Protein AF-A0A6A4W0U7-F1 (afdb_monomer)

Sequence (644 aa):
MRVVALVSGGKDSCYNMIQCVREGHTVVALANLHPPQSANDEMDSYMYQTVGHNAIALYAEAMELPLYRASIRGSACASDREYSPTEGDEVEDLHRLLSKIKLLPGGSDPCPRCSRLGLTSLSFLWRRDQSELLAEMVECRVLAVLVKVAALGLLPDRHLGQTLDQIRPHMERMKGKYGLNVCGEGGEYETFTLDCPLFKKRIVVDEQEVVTHSDDAFAPVAYLNFTRTHLEDKQLGDLTQAQRIVGLPATCERPELLDAPPPVDGSTDPPSEDATAVPEPTVAESAGWVWVGPIEGRADGGRSGMEAALDTLTESLSSRGLAVSDLTSVALFVSRMSRYAALNSEYVRRLGGSRPARLCVQAPLPAGSEVRLEVTALRAAAARRRHMHVQSVSHWAPANIGPYSQSVLCGEVLYVAGMIGLDPASMRLVRGGEQQARLALRHVERVIEASSNDADTDTVVQTVCYVTDPSLLTPCSALMTARLASSLQCAVVVPGLPRGAAVEWHVWTHAHNAQFLSECRQSSLELDGVAMEVSLRWSVAHRLSAATVLCSAGGDGRLSAGQLTGCLRSTVGCLRSKAGQAAVCHLRVFHCVEDGAAVAEAALSVRGPLCVVTPVPVTAVGDGVTRRVAVTALAMDAAREKRD

Mean predicted aligned error: 8.67 Å

Structure (mmCIF, N/CA/C/O backbone):
data_AF-A0A6A4W0U7-F1
#
_entry.id   AF-A0A6A4W0U7-F1
#
loop_
_atom_site.group_PDB
_atom_site.id
_atom_site.type_symbol
_atom_site.label_atom_id
_atom_site.label_alt_id
_atom_site.label_comp_id
_atom_site.label_asym_id
_atom_site.label_entity_id
_atom_site.label_seq_id
_atom_site.pdbx_PDB_ins_code
_atom_site.Cartn_x
_atom_site.Cartn_y
_atom_site.Cartn_z
_atom_site.occupancy
_atom_site.B_iso_or_equiv
_atom_site.auth_seq_id
_atom_site.auth_comp_id
_atom_site.auth_asym_id
_atom_site.auth_atom_id
_atom_site.pdbx_PDB_model_num
ATOM 1 N N . MET A 1 1 ? -20.693 -6.181 1.976 1.00 84.19 1 MET A N 1
ATOM 2 C CA . MET A 1 1 ? -20.360 -7.557 2.461 1.00 84.19 1 MET A CA 1
ATOM 3 C C . MET A 1 1 ? -21.017 -7.811 3.816 1.00 84.19 1 MET A C 1
ATOM 5 O O . MET A 1 1 ? -21.342 -6.841 4.486 1.00 84.19 1 MET A O 1
ATOM 9 N N . ARG A 1 2 ? -21.183 -9.072 4.243 1.00 89.81 2 ARG A N 1
ATOM 10 C CA . ARG A 1 2 ? -21.562 -9.411 5.631 1.00 89.81 2 ARG A CA 1
ATOM 11 C C . ARG A 1 2 ? -20.308 -9.386 6.508 1.00 89.81 2 ARG A C 1
ATOM 13 O O . ARG A 1 2 ? -19.302 -9.953 6.095 1.00 89.81 2 ARG A O 1
ATOM 20 N N . VAL A 1 3 ? -20.352 -8.733 7.667 1.00 91.88 3 VAL A N 1
ATOM 21 C CA . VAL A 1 3 ? -19.171 -8.545 8.528 1.00 91.88 3 VAL A CA 1
ATOM 22 C C . VAL A 1 3 ? -19.441 -8.955 9.972 1.00 91.88 3 VAL A C 1
ATOM 24 O O . VAL A 1 3 ? -20.554 -8.803 10.481 1.00 91.88 3 VAL A O 1
ATOM 27 N N . VAL A 1 4 ? -18.401 -9.471 10.623 1.00 93.19 4 VAL A N 1
ATOM 28 C CA . VAL A 1 4 ? -18.366 -9.735 12.064 1.00 93.19 4 VAL A CA 1
ATOM 29 C C . VAL A 1 4 ? -17.613 -8.581 12.713 1.00 93.19 4 VAL A C 1
ATOM 31 O O . VAL A 1 4 ? -16.476 -8.308 12.331 1.00 93.19 4 VAL A O 1
ATOM 34 N N . ALA A 1 5 ? -18.238 -7.896 13.664 1.00 93.94 5 ALA A N 1
ATOM 35 C CA . ALA A 1 5 ? -17.603 -6.796 14.376 1.00 93.94 5 ALA A CA 1
ATOM 36 C C . ALA A 1 5 ? -16.846 -7.317 15.600 1.00 93.94 5 ALA A C 1
ATOM 38 O O . ALA A 1 5 ? -17.439 -7.949 16.474 1.00 93.94 5 ALA A O 1
ATOM 39 N N . LEU A 1 6 ? -15.546 -7.028 15.674 1.00 92.62 6 LEU A N 1
ATOM 40 C CA . LEU A 1 6 ? -14.781 -7.187 16.908 1.00 92.62 6 LEU A CA 1
ATOM 41 C C . LEU A 1 6 ? -15.140 -6.026 17.838 1.00 92.62 6 LEU A C 1
ATOM 43 O O . LEU A 1 6 ? -14.840 -4.874 17.524 1.00 92.62 6 LEU A O 1
ATOM 47 N N . VAL A 1 7 ? -15.821 -6.321 18.943 1.00 92.56 7 VAL A N 1
ATOM 48 C CA . VAL A 1 7 ? -16.300 -5.310 19.892 1.00 92.56 7 VAL A CA 1
ATOM 49 C C . VAL A 1 7 ? -15.519 -5.377 21.196 1.00 92.56 7 VAL A C 1
ATOM 51 O O . VAL A 1 7 ? -15.383 -6.440 21.807 1.00 92.56 7 VAL A O 1
ATOM 54 N N . SER A 1 8 ? -15.014 -4.220 21.617 1.00 88.75 8 SER A N 1
ATOM 55 C CA . SER A 1 8 ? -14.346 -4.026 22.908 1.00 88.75 8 SER A CA 1
ATOM 56 C C . SER A 1 8 ? -15.246 -3.339 23.936 1.00 88.75 8 SER A C 1
ATOM 58 O O . SER A 1 8 ? -14.942 -3.361 25.120 1.00 88.75 8 SER A O 1
ATOM 60 N N . GLY A 1 9 ? -16.346 -2.724 23.483 1.00 86.88 9 GLY A N 1
ATOM 61 C CA . GLY A 1 9 ? -17.160 -1.788 24.268 1.00 86.88 9 GLY A CA 1
ATOM 62 C C . GLY A 1 9 ? -16.764 -0.330 24.039 1.00 86.88 9 GLY A C 1
ATOM 63 O O . GLY A 1 9 ? -17.561 0.579 24.242 1.00 86.88 9 GLY A O 1
ATOM 64 N N . GLY A 1 10 ? -15.556 -0.083 23.539 1.00 91.94 10 GLY A N 1
ATOM 65 C CA . GLY A 1 10 ? -15.051 1.261 23.296 1.00 91.94 10 GLY A CA 1
ATOM 66 C C . GLY A 1 10 ? -15.653 1.963 22.081 1.00 91.94 10 GLY A C 1
ATOM 67 O O . GLY A 1 10 ? -16.183 1.334 21.154 1.00 91.94 10 GLY A O 1
ATOM 68 N N . LYS A 1 11 ? -15.484 3.289 22.075 1.00 94.31 11 LYS A N 1
ATOM 69 C CA . LYS A 1 11 ? -15.873 4.214 21.000 1.00 94.31 11 LYS A CA 1
ATOM 70 C C . LYS A 1 11 ? -15.398 3.764 19.615 1.00 94.31 11 LYS A C 1
ATOM 72 O O . LYS A 1 11 ? -16.154 3.857 18.651 1.00 94.31 11 LYS A O 1
ATOM 77 N N . ASP A 1 12 ? -14.181 3.225 19.518 1.00 94.00 12 ASP A N 1
ATOM 78 C CA . ASP A 1 12 ? -13.537 2.908 18.238 1.00 94.00 12 ASP A CA 1
ATOM 79 C C . ASP A 1 12 ? -14.213 1.719 17.564 1.00 94.00 12 ASP A C 1
ATOM 81 O O . ASP A 1 12 ? -14.499 1.754 16.366 1.00 94.00 12 ASP A O 1
ATOM 85 N N . SER A 1 13 ? -14.551 0.689 18.347 1.00 93.31 13 SER A N 1
ATOM 86 C CA . SER A 1 13 ? -15.261 -0.484 17.838 1.00 93.31 13 SER A CA 1
ATOM 87 C C . SER A 1 13 ? -16.649 -0.110 17.300 1.00 93.31 13 SER A C 1
ATOM 89 O O . SER A 1 13 ? -17.010 -0.508 16.190 1.00 93.31 13 SER A O 1
ATOM 91 N N . CYS A 1 14 ? -17.386 0.743 18.019 1.00 95.06 14 CYS A N 1
ATOM 92 C CA . CYS A 1 14 ? -18.695 1.247 17.601 1.00 95.06 14 CYS A CA 1
ATOM 93 C C . CYS A 1 14 ? -18.615 2.153 16.371 1.00 95.06 14 CYS A C 1
ATOM 95 O O . CYS A 1 14 ? -19.395 1.993 15.429 1.00 95.06 14 CYS A O 1
ATOM 97 N N . TYR A 1 15 ? -17.654 3.074 16.335 1.00 95.44 15 TYR A N 1
ATOM 98 C CA . TYR A 1 15 ? -17.502 3.977 15.202 1.00 95.44 15 TYR A CA 1
ATOM 99 C C . TYR A 1 15 ? -17.035 3.247 13.937 1.00 95.44 15 TYR A C 1
ATOM 101 O O . TYR A 1 15 ? -17.557 3.504 12.852 1.00 95.44 15 TYR A O 1
ATOM 109 N N . ASN A 1 16 ? -16.137 2.263 14.053 1.00 94.62 16 ASN A N 1
ATOM 110 C CA . ASN A 1 16 ? -15.735 1.441 12.911 1.00 94.62 16 ASN A CA 1
ATOM 111 C C . ASN A 1 16 ? -16.910 0.615 12.356 1.00 94.62 16 ASN A C 1
ATOM 113 O O . ASN A 1 16 ? -17.010 0.451 11.141 1.00 94.62 16 ASN A O 1
ATOM 117 N N . MET A 1 17 ? -17.843 0.148 13.202 1.00 95.06 17 MET A N 1
ATOM 118 C CA . MET A 1 17 ? -19.091 -0.468 12.725 1.00 95.06 17 MET A CA 1
ATOM 119 C C . MET A 1 17 ? -19.941 0.516 11.913 1.00 95.06 17 MET A C 1
ATOM 121 O O . MET A 1 17 ? -20.457 0.139 10.862 1.00 95.06 17 MET A O 1
ATOM 125 N N . ILE A 1 18 ? -20.059 1.775 12.353 1.00 94.88 18 ILE A N 1
ATOM 126 C CA . ILE A 1 18 ? -20.767 2.824 11.597 1.00 94.88 18 ILE A CA 1
ATOM 127 C C . ILE A 1 18 ? -20.108 3.031 10.229 1.00 94.88 18 ILE A C 1
ATOM 129 O O . ILE A 1 18 ? -20.822 3.072 9.227 1.00 94.88 18 ILE A O 1
ATOM 133 N N . GLN A 1 19 ? -18.772 3.076 10.158 1.00 93.06 19 GLN A N 1
ATOM 134 C CA . GLN A 1 19 ? -18.058 3.166 8.876 1.00 93.06 19 GLN A CA 1
ATOM 135 C C . GLN A 1 19 ? -18.293 1.938 7.994 1.00 93.06 19 GLN A C 1
ATOM 137 O O . GLN A 1 19 ? -18.570 2.082 6.808 1.00 93.06 19 GLN A O 1
ATOM 142 N N . CYS A 1 20 ? -18.285 0.729 8.563 1.00 93.12 20 CYS A N 1
ATOM 143 C CA . CYS A 1 20 ? -18.618 -0.482 7.812 1.00 93.12 20 CYS A CA 1
ATOM 144 C C . CYS A 1 20 ? -20.020 -0.381 7.190 1.00 93.12 20 CYS A C 1
ATOM 146 O O . CYS A 1 20 ? -20.198 -0.664 6.008 1.00 93.12 20 CYS A O 1
ATOM 148 N N . VAL A 1 21 ? -21.022 0.048 7.959 1.00 94.06 21 VAL A N 1
ATOM 149 C CA . VAL A 1 21 ? -22.388 0.218 7.440 1.00 94.06 21 VAL A CA 1
ATOM 150 C C . VAL A 1 21 ? -22.444 1.312 6.375 1.00 94.06 21 VAL A C 1
ATOM 152 O O . VAL A 1 21 ? -23.097 1.134 5.346 1.00 94.06 21 VAL A O 1
ATOM 155 N N . ARG A 1 22 ? -21.718 2.415 6.581 1.00 90.94 22 ARG A N 1
ATOM 156 C CA . ARG A 1 22 ? -21.609 3.519 5.622 1.00 90.94 22 ARG A CA 1
ATOM 157 C C . ARG A 1 22 ? -21.060 3.032 4.287 1.00 90.94 22 ARG A C 1
ATOM 159 O O . ARG A 1 22 ? -21.667 3.314 3.257 1.00 90.94 22 ARG A O 1
ATOM 166 N N . GLU A 1 23 ? -19.999 2.233 4.294 1.00 90.00 23 GLU A N 1
ATOM 167 C CA . GLU A 1 23 ? -19.381 1.628 3.103 1.00 90.00 23 GLU A CA 1
ATOM 168 C C . GLU A 1 23 ? -20.180 0.446 2.506 1.00 90.00 23 GLU A C 1
ATOM 170 O O . GLU A 1 23 ? -19.699 -0.290 1.647 1.00 90.00 23 GLU A O 1
ATOM 175 N N . GLY A 1 24 ? -21.443 0.265 2.912 1.00 90.56 24 GLY A N 1
ATOM 176 C CA . GLY A 1 24 ? -22.347 -0.730 2.326 1.00 90.56 24 GLY A CA 1
ATOM 177 C C . GLY A 1 24 ? -22.126 -2.152 2.846 1.00 90.56 24 GLY A C 1
ATOM 178 O O . GLY A 1 24 ? -22.549 -3.133 2.222 1.00 90.56 24 GLY A O 1
ATOM 179 N N . HIS A 1 25 ? -21.457 -2.305 3.988 1.00 91.94 25 HIS A N 1
ATOM 180 C CA . HIS A 1 25 ? -21.383 -3.575 4.699 1.00 91.94 25 HIS A CA 1
ATOM 181 C C . HIS A 1 25 ? -22.566 -3.740 5.660 1.00 91.94 25 HIS A C 1
ATOM 183 O O . HIS A 1 25 ? -23.222 -2.788 6.067 1.00 91.94 25 HIS A O 1
ATOM 189 N N . THR A 1 26 ? -22.860 -4.981 6.027 1.00 93.88 26 THR A N 1
ATOM 190 C CA . THR A 1 26 ? -23.914 -5.310 6.989 1.00 93.88 26 THR A CA 1
ATOM 191 C C . THR A 1 26 ? -23.281 -6.038 8.155 1.00 93.88 26 THR A C 1
ATOM 193 O O . THR A 1 26 ? -22.696 -7.107 7.957 1.00 93.88 26 THR A O 1
ATOM 196 N N . VAL A 1 27 ? -23.394 -5.481 9.361 1.00 94.88 27 VAL A N 1
ATOM 197 C CA . VAL A 1 27 ? -22.921 -6.154 10.574 1.00 94.88 27 VAL A CA 1
ATOM 198 C C . VAL A 1 27 ? -23.909 -7.261 10.914 1.00 94.88 27 VAL A C 1
ATOM 200 O O . VAL A 1 27 ? -25.100 -6.998 11.070 1.00 94.88 27 VAL A O 1
ATOM 203 N N . VAL A 1 28 ? -23.433 -8.505 10.975 1.00 94.62 28 VAL A N 1
ATOM 204 C CA . VAL A 1 28 ? -24.293 -9.687 11.180 1.00 94.62 28 VAL A CA 1
ATOM 205 C C . VAL A 1 28 ? -24.016 -10.434 12.477 1.00 94.62 28 VAL A C 1
ATOM 207 O O . VAL A 1 28 ? -24.815 -11.279 12.865 1.00 94.62 28 VAL A O 1
ATOM 210 N N . ALA A 1 29 ? -22.888 -10.155 13.125 1.00 94.38 29 ALA A N 1
ATOM 211 C CA . ALA A 1 29 ? -22.509 -10.750 14.395 1.00 94.38 29 ALA A CA 1
ATOM 212 C C . ALA A 1 29 ? -21.493 -9.864 15.114 1.00 94.38 29 ALA A C 1
ATOM 214 O O . ALA A 1 29 ? -20.735 -9.128 14.475 1.00 94.38 29 ALA A O 1
ATOM 215 N N . LEU A 1 30 ? -21.458 -9.993 16.434 1.00 94.75 30 LEU A N 1
ATOM 216 C CA . LEU A 1 30 ? -20.469 -9.386 17.310 1.00 94.75 30 LEU A CA 1
ATOM 217 C C . LEU A 1 30 ? -19.534 -10.477 17.837 1.00 94.75 30 LEU A C 1
ATOM 219 O O . LEU A 1 30 ? -19.960 -11.603 18.101 1.00 94.75 30 LEU A O 1
ATOM 223 N N . ALA A 1 31 ? -18.262 -10.149 18.008 1.00 93.25 31 ALA A N 1
ATOM 224 C CA . ALA A 1 31 ? -17.269 -11.038 18.585 1.00 93.25 31 ALA A CA 1
ATOM 225 C C . ALA A 1 31 ? -16.430 -10.286 19.617 1.00 93.25 31 ALA A C 1
ATOM 227 O O . ALA A 1 31 ? -16.004 -9.159 19.375 1.00 93.25 31 ALA A O 1
ATOM 228 N N . ASN A 1 32 ? -16.197 -10.909 20.768 1.00 92.75 32 ASN A N 1
ATOM 229 C CA . ASN A 1 32 ? -15.454 -10.308 21.869 1.00 92.75 32 ASN A CA 1
ATOM 230 C C . ASN A 1 32 ? -14.544 -11.346 22.535 1.00 92.75 32 ASN A C 1
ATOM 232 O O . ASN A 1 32 ? -14.975 -12.460 22.845 1.00 92.75 32 ASN A O 1
ATOM 236 N N . LEU A 1 33 ? -13.294 -10.960 22.771 1.00 88.38 33 LEU A N 1
ATOM 237 C CA . LEU A 1 33 ? -12.412 -11.661 23.694 1.00 88.38 33 LEU A CA 1
ATOM 238 C C . LEU A 1 33 ? -12.498 -10.990 25.064 1.00 88.38 33 LEU A C 1
ATOM 240 O O . LEU A 1 33 ? -12.570 -9.766 25.141 1.00 88.38 33 LEU A O 1
ATOM 244 N N . HIS A 1 34 ? -12.539 -11.790 26.127 1.00 86.31 34 HIS A N 1
ATOM 245 C CA . HIS A 1 34 ? -12.694 -11.290 27.494 1.00 86.31 34 HIS A CA 1
ATOM 246 C C . HIS A 1 34 ? -11.699 -11.945 28.461 1.00 86.31 34 HIS A C 1
ATOM 248 O O . HIS A 1 34 ? -11.235 -13.058 28.186 1.00 86.31 34 HIS A O 1
ATOM 254 N N . PRO A 1 35 ? -11.387 -11.304 29.601 1.00 82.69 35 PRO A N 1
ATOM 255 C CA . PRO A 1 35 ? -10.573 -11.916 30.648 1.00 82.69 35 PRO A CA 1
ATOM 256 C C . PRO A 1 35 ? -11.162 -13.251 31.146 1.00 82.69 35 PRO A C 1
ATOM 258 O O . PRO A 1 35 ? -12.387 -13.434 31.126 1.00 82.69 35 PRO A O 1
ATOM 261 N N . PRO A 1 36 ? -10.333 -14.210 31.595 1.00 79.75 36 PRO A N 1
ATOM 262 C CA . PRO A 1 36 ? -10.813 -15.396 32.302 1.00 79.75 36 PRO A CA 1
ATOM 263 C C . PRO A 1 36 ? -11.617 -15.014 33.551 1.00 79.75 36 PRO A C 1
ATOM 265 O O . PRO A 1 36 ? -11.259 -14.071 34.240 1.00 79.75 36 PRO A O 1
ATOM 268 N N . GLN A 1 37 ? -12.625 -15.812 33.918 1.00 63.97 37 GLN A N 1
ATOM 269 C CA . GLN A 1 37 ? -13.430 -15.593 35.138 1.00 63.97 37 GLN A CA 1
ATOM 270 C C . GLN A 1 37 ? -12.617 -15.603 36.448 1.00 63.97 37 GLN A C 1
ATOM 272 O O . GLN A 1 37 ? -13.121 -15.189 37.484 1.00 63.97 37 GLN A O 1
ATOM 277 N N . SER A 1 38 ? -11.388 -16.123 36.421 1.00 57.19 38 SER A N 1
ATOM 278 C CA . SER A 1 38 ? -10.470 -16.160 37.563 1.00 57.19 38 SER A CA 1
ATOM 279 C C . SER A 1 38 ? -9.557 -14.933 37.672 1.00 57.19 38 SER A C 1
ATOM 281 O O . SER A 1 38 ? -8.780 -14.860 38.619 1.00 57.19 38 SER A O 1
ATOM 283 N N . ALA A 1 39 ? -9.574 -14.028 36.690 1.00 59.03 39 ALA A N 1
ATOM 284 C CA . ALA A 1 39 ? -8.796 -12.793 36.696 1.00 59.03 39 ALA A CA 1
ATOM 285 C C . ALA A 1 39 ? -9.666 -11.627 37.196 1.00 59.03 39 ALA A C 1
ATOM 287 O O . ALA A 1 39 ? -10.881 -11.649 37.011 1.00 59.03 39 ALA A O 1
ATOM 288 N N . ASN A 1 40 ? -9.048 -10.614 37.815 1.00 61.12 40 ASN A N 1
ATOM 289 C CA . ASN A 1 40 ? -9.728 -9.344 38.085 1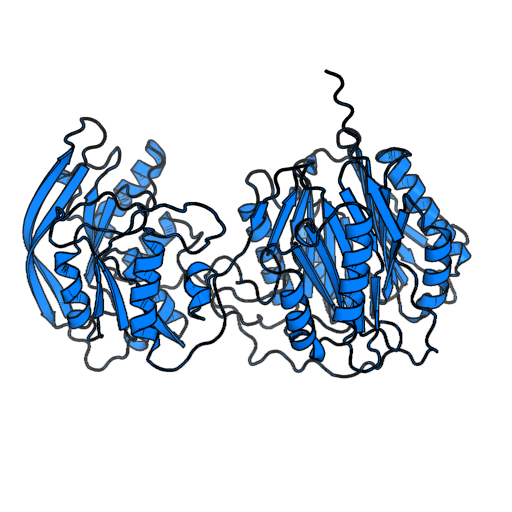.00 61.12 40 ASN A CA 1
ATOM 290 C C . ASN A 1 40 ? -10.223 -8.722 36.763 1.00 61.12 40 ASN A C 1
ATOM 292 O O . ASN A 1 40 ? -9.670 -9.006 35.698 1.00 61.12 40 ASN A O 1
ATOM 296 N N . ASP A 1 41 ? -11.240 -7.855 36.837 1.00 59.41 41 ASP A N 1
ATOM 297 C CA . ASP A 1 41 ? -11.849 -7.211 35.659 1.00 59.41 41 ASP A CA 1
ATOM 298 C C . ASP A 1 41 ? -10.842 -6.421 34.801 1.00 59.41 41 ASP A C 1
ATOM 300 O O . ASP A 1 41 ? -11.060 -6.230 33.603 1.00 59.41 41 ASP A O 1
ATOM 304 N N . GLU A 1 42 ? -9.723 -6.010 35.400 1.00 61.50 42 GLU A N 1
ATOM 305 C CA . GLU A 1 42 ? -8.575 -5.417 34.730 1.00 61.50 42 GLU A CA 1
ATOM 306 C C . GLU A 1 42 ? -7.412 -6.417 34.659 1.00 61.50 42 GLU A C 1
ATOM 308 O O . GLU A 1 42 ? -6.883 -6.879 35.674 1.00 61.50 42 GLU A O 1
ATOM 313 N N . MET A 1 43 ? -7.001 -6.724 33.431 1.00 63.59 43 MET A N 1
ATOM 314 C CA . MET A 1 43 ? -5.802 -7.493 33.112 1.00 63.59 43 MET A CA 1
ATOM 315 C C . MET A 1 43 ? -4.972 -6.686 32.111 1.00 63.59 43 MET A C 1
ATOM 317 O O . MET A 1 43 ? -5.544 -6.115 31.177 1.00 63.59 43 MET A O 1
ATOM 321 N N . ASP A 1 44 ? -3.647 -6.681 32.282 1.00 58.69 44 ASP A N 1
ATOM 322 C CA . ASP A 1 44 ? -2.684 -6.050 31.369 1.00 58.69 44 ASP A CA 1
ATOM 323 C C . ASP A 1 44 ? -2.607 -6.822 30.037 1.00 58.69 44 ASP A C 1
ATOM 325 O O . ASP A 1 44 ? -1.644 -7.535 29.748 1.00 58.69 44 ASP A O 1
ATOM 329 N N . SER A 1 45 ? -3.657 -6.726 29.217 1.00 57.69 45 SER A N 1
ATOM 330 C CA . SER A 1 45 ? -3.611 -7.137 27.813 1.00 57.69 45 SER A CA 1
ATOM 331 C C . SER A 1 45 ? -3.158 -5.956 26.969 1.00 57.69 45 SER A C 1
ATOM 333 O O . SER A 1 45 ? -3.716 -4.864 27.040 1.00 57.69 45 SER A O 1
ATOM 335 N N . TYR A 1 46 ? -2.147 -6.191 26.137 1.00 58.81 46 TYR A N 1
ATOM 336 C CA . TYR A 1 46 ? -1.632 -5.181 25.218 1.00 58.81 46 TYR A CA 1
ATOM 337 C C . TYR A 1 46 ? -2.561 -4.964 24.010 1.00 58.81 46 TYR A C 1
ATOM 339 O O . TYR A 1 46 ? -2.517 -3.907 23.387 1.00 58.81 46 TYR A O 1
ATOM 347 N N . MET A 1 47 ? -3.396 -5.954 23.656 1.00 62.16 47 MET A N 1
ATOM 348 C CA . MET A 1 47 ? -4.252 -5.895 22.462 1.00 62.16 47 MET A CA 1
ATOM 349 C C . MET A 1 47 ? -5.750 -5.745 22.730 1.00 62.16 47 MET A C 1
ATOM 351 O O . MET A 1 47 ? -6.463 -5.297 21.829 1.00 62.16 47 MET A O 1
ATOM 355 N N . TYR A 1 48 ? -6.256 -6.128 23.905 1.00 74.88 48 TYR A N 1
ATOM 356 C CA . TYR A 1 48 ? -7.698 -6.157 24.159 1.00 74.88 48 TYR A CA 1
ATOM 357 C C . TYR A 1 48 ? -8.090 -5.347 25.388 1.00 74.88 48 TYR A C 1
ATOM 359 O O . TYR A 1 48 ? -7.524 -5.502 26.464 1.00 74.88 48 TYR A O 1
ATOM 367 N N . GLN A 1 49 ? -9.142 -4.544 25.228 1.00 80.06 49 GLN A N 1
ATOM 368 C CA . GLN A 1 49 ? -9.808 -3.869 26.335 1.00 80.06 49 GLN A CA 1
ATOM 369 C C . GLN A 1 49 ? -10.402 -4.903 27.300 1.00 80.06 49 GLN A C 1
ATOM 371 O O . GLN A 1 49 ? -11.157 -5.786 26.879 1.00 80.06 49 GLN A O 1
ATOM 376 N N . THR A 1 50 ? -10.088 -4.778 28.586 1.00 76.00 50 THR A N 1
ATOM 377 C CA . THR A 1 50 ? -10.573 -5.689 29.636 1.00 76.00 50 THR A CA 1
ATOM 378 C C . THR A 1 50 ? -11.621 -5.024 30.530 1.00 76.00 50 THR A C 1
ATOM 380 O O . THR A 1 50 ? -12.596 -5.669 30.927 1.00 76.00 50 THR A O 1
ATOM 383 N N . VAL A 1 51 ? -11.522 -3.706 30.725 1.00 79.44 51 VAL A N 1
ATOM 384 C CA . VAL A 1 51 ? -12.490 -2.919 31.496 1.00 79.44 51 VAL A CA 1
ATOM 385 C C . VAL A 1 51 ? -13.819 -2.791 30.751 1.00 79.44 51 VAL A C 1
ATOM 387 O O . VAL A 1 51 ? -13.876 -2.518 29.550 1.00 79.44 51 VAL A O 1
ATOM 390 N N . GLY A 1 52 ? -14.920 -2.972 31.486 1.00 76.12 52 GLY A N 1
ATOM 391 C CA . GLY A 1 52 ? -16.281 -2.888 30.949 1.00 76.12 52 GLY A CA 1
ATOM 392 C C . GLY A 1 52 ? -16.751 -4.156 30.227 1.00 76.12 52 GLY A C 1
ATOM 393 O O . GLY A 1 52 ? -17.869 -4.186 29.707 1.00 76.12 52 GLY A O 1
ATOM 394 N N . HIS A 1 53 ? -15.955 -5.236 30.229 1.00 78.75 53 HIS A N 1
ATOM 395 C CA . HIS A 1 53 ? -16.309 -6.489 29.553 1.00 78.75 53 HIS A CA 1
ATOM 396 C C . HIS A 1 53 ? -17.593 -7.146 30.103 1.00 78.75 53 HIS A C 1
ATOM 398 O O . HIS A 1 53 ? -18.245 -7.917 29.388 1.00 78.75 53 HIS A O 1
ATOM 404 N N . ASN A 1 54 ? -17.971 -6.829 31.345 1.00 79.12 54 ASN A N 1
ATOM 405 C CA . ASN A 1 54 ? -19.184 -7.308 32.011 1.00 79.12 54 ASN A CA 1
ATOM 406 C C . ASN A 1 54 ? -20.465 -6.807 31.322 1.00 79.12 54 ASN A C 1
ATOM 408 O O . ASN A 1 54 ? -21.441 -7.548 31.217 1.00 79.12 54 ASN A O 1
ATOM 412 N N . ALA A 1 55 ? -20.435 -5.604 30.741 1.00 86.12 55 ALA A N 1
ATOM 413 C CA . ALA A 1 55 ? -21.587 -4.998 30.074 1.00 86.12 55 ALA A CA 1
ATOM 414 C C . ALA A 1 55 ? -21.658 -5.291 28.559 1.00 86.12 55 ALA A C 1
ATOM 416 O O . ALA A 1 55 ? -22.633 -4.933 27.903 1.00 86.12 55 ALA A O 1
ATOM 417 N N . ILE A 1 56 ? -20.672 -5.990 27.977 1.00 90.00 56 ILE A N 1
ATOM 418 C CA . ILE A 1 56 ? -20.635 -6.293 26.529 1.00 90.00 56 ILE A CA 1
ATOM 419 C C . ILE A 1 56 ? -21.802 -7.171 26.074 1.00 90.00 56 ILE A C 1
ATOM 421 O O . ILE A 1 56 ? -22.240 -7.059 24.929 1.00 90.00 56 ILE A O 1
ATOM 425 N N . ALA A 1 57 ? -22.339 -8.022 26.952 1.00 90.25 57 ALA A N 1
ATOM 426 C CA . ALA A 1 57 ? -23.518 -8.828 26.633 1.00 90.25 57 ALA A CA 1
ATOM 427 C C . ALA A 1 57 ? -24.708 -7.954 26.191 1.00 90.25 57 ALA A C 1
ATOM 429 O O . ALA A 1 57 ? -25.426 -8.324 25.262 1.00 90.25 57 ALA A O 1
ATOM 430 N N . LEU A 1 58 ? -24.830 -6.747 26.755 1.00 94.00 58 LEU A N 1
ATOM 431 C CA . LEU A 1 58 ? -25.882 -5.796 26.411 1.00 94.00 58 LEU A CA 1
ATOM 432 C C . LEU A 1 58 ? -25.784 -5.291 24.971 1.00 94.00 58 LEU A C 1
ATOM 434 O O . LEU A 1 58 ? -26.798 -4.886 24.418 1.00 94.00 58 LEU A O 1
ATOM 438 N N . TYR A 1 59 ? -24.614 -5.340 24.322 1.00 94.94 59 TYR A N 1
ATOM 439 C CA . TYR A 1 59 ? -24.487 -4.933 22.915 1.00 94.94 59 TYR A CA 1
ATOM 440 C C . TYR A 1 59 ? -25.248 -5.890 21.998 1.00 94.94 59 TYR A C 1
ATOM 442 O O . TYR A 1 59 ? -25.835 -5.458 21.007 1.00 94.94 59 TYR A O 1
ATOM 450 N N . ALA A 1 60 ? -25.262 -7.183 22.339 1.00 94.25 60 ALA A N 1
ATOM 451 C CA . ALA A 1 60 ? -25.993 -8.202 21.594 1.00 94.25 60 ALA A CA 1
ATOM 452 C C . ALA A 1 60 ? -27.495 -7.897 21.586 1.00 94.25 60 ALA A C 1
ATOM 454 O O . ALA A 1 60 ? -28.130 -7.892 20.534 1.00 94.25 60 ALA A O 1
ATOM 455 N N . GLU A 1 61 ? -28.038 -7.578 22.760 1.00 94.25 61 GLU A N 1
ATOM 456 C CA . GLU A 1 61 ? -29.445 -7.227 22.950 1.00 94.25 61 GLU A CA 1
ATOM 457 C C . GLU A 1 61 ? -29.775 -5.843 22.376 1.00 94.25 61 GLU A C 1
ATOM 459 O O . GLU A 1 61 ? -30.775 -5.683 21.680 1.00 94.25 61 GLU A O 1
ATOM 464 N N . ALA A 1 62 ? -28.907 -4.852 22.593 1.00 95.38 62 ALA A N 1
ATOM 465 C CA . ALA A 1 62 ? -29.074 -3.495 22.086 1.00 95.38 62 ALA A CA 1
ATOM 466 C C . ALA A 1 62 ? -29.055 -3.433 20.558 1.00 95.38 62 ALA A C 1
ATOM 468 O O . ALA A 1 62 ? -29.769 -2.621 19.977 1.00 95.38 62 ALA A O 1
ATOM 469 N N . MET A 1 63 ? -28.253 -4.262 19.888 1.00 94.38 63 MET A N 1
ATOM 470 C CA . MET A 1 63 ? -28.188 -4.317 18.423 1.00 94.38 63 MET A CA 1
ATOM 471 C C . MET A 1 63 ? -29.098 -5.386 17.810 1.00 94.38 63 MET A C 1
ATOM 473 O O . MET A 1 63 ? -29.307 -5.359 16.597 1.00 94.38 63 MET A O 1
ATOM 477 N N . GLU A 1 64 ? -29.630 -6.300 18.626 1.00 93.94 64 GLU A N 1
ATOM 478 C CA . GLU A 1 64 ? -30.298 -7.538 18.203 1.00 93.94 64 GLU A CA 1
ATOM 479 C C . GLU A 1 64 ? -29.432 -8.375 17.246 1.00 93.94 64 GLU A C 1
ATOM 481 O O . GLU A 1 64 ? -29.854 -8.786 16.164 1.00 93.94 64 GLU A O 1
ATOM 486 N N . LEU A 1 65 ? -28.180 -8.608 17.644 1.00 94.81 65 LEU A N 1
ATOM 487 C CA . LEU A 1 65 ? -27.203 -9.388 16.886 1.00 94.81 65 LEU A CA 1
ATOM 488 C C . LEU A 1 65 ? -26.618 -10.517 17.743 1.00 94.81 65 LEU A C 1
ATOM 490 O O . LEU A 1 65 ? -26.426 -10.341 18.946 1.00 94.81 65 LEU A O 1
ATOM 494 N N . PRO A 1 66 ? -26.267 -11.668 17.142 1.00 95.25 66 PRO A N 1
ATOM 495 C CA . PRO A 1 66 ? -25.594 -12.734 17.868 1.00 95.25 66 PRO A CA 1
ATOM 496 C C . PRO A 1 66 ? -24.209 -12.272 18.334 1.00 95.25 66 PRO A C 1
ATOM 498 O O . PRO A 1 66 ? -23.436 -11.713 17.552 1.00 95.25 66 PRO A O 1
ATOM 501 N N . LEU A 1 67 ? -23.887 -12.553 19.597 1.00 94.19 67 LEU A N 1
ATOM 502 C CA . LEU A 1 67 ? -22.589 -12.275 20.205 1.00 94.19 67 LEU A CA 1
ATOM 503 C C . LEU A 1 67 ? -21.843 -13.578 20.488 1.00 94.19 67 LEU A C 1
ATOM 505 O O . LEU A 1 67 ? -22.333 -14.457 21.194 1.00 94.19 67 LEU A O 1
ATOM 509 N N . TYR A 1 68 ? -20.622 -13.669 19.973 1.00 93.50 68 TYR A N 1
ATOM 510 C CA . TYR A 1 68 ? -19.710 -14.779 20.208 1.00 93.50 68 TYR A CA 1
ATOM 511 C C . TYR A 1 68 ? -18.589 -14.325 21.137 1.00 93.50 68 TYR A C 1
ATOM 513 O O . TYR A 1 68 ? -17.864 -13.378 20.830 1.00 93.50 68 TYR A O 1
ATOM 521 N N . ARG A 1 69 ? -18.423 -15.013 22.268 1.00 91.31 69 ARG A N 1
ATOM 522 C CA . ARG A 1 69 ? -17.376 -14.699 23.246 1.00 91.31 69 ARG A CA 1
ATOM 523 C C . ARG A 1 69 ? -16.408 -15.859 23.424 1.00 91.31 69 ARG A C 1
ATOM 525 O O . ARG A 1 69 ? -16.798 -17.025 23.343 1.00 91.31 69 ARG A O 1
ATOM 532 N N . ALA A 1 70 ? -15.148 -15.534 23.680 1.00 89.62 70 ALA A N 1
ATOM 533 C CA . ALA A 1 70 ? -14.157 -16.490 24.154 1.00 89.62 70 ALA A CA 1
ATOM 534 C C . ALA A 1 70 ? -13.219 -15.824 25.165 1.00 89.62 70 ALA A C 1
ATOM 536 O O . ALA A 1 70 ? -12.930 -14.634 25.061 1.00 89.62 70 ALA A O 1
ATOM 537 N N . SER A 1 71 ? -12.749 -16.596 26.140 1.00 88.38 71 SER A N 1
ATOM 538 C CA . SER A 1 71 ? -11.782 -16.102 27.118 1.00 88.38 71 SER A CA 1
ATOM 539 C C . SER A 1 71 ? -10.385 -16.036 26.509 1.00 88.38 71 SER A C 1
ATOM 541 O O . SER A 1 71 ? -9.995 -16.955 25.783 1.00 88.38 71 SER A O 1
ATOM 543 N N . ILE A 1 72 ? -9.640 -14.985 26.842 1.00 85.12 72 ILE A N 1
ATOM 544 C CA . ILE A 1 72 ? -8.216 -14.845 26.532 1.00 85.12 72 ILE A CA 1
ATOM 545 C C . ILE A 1 72 ? -7.458 -15.857 27.393 1.00 85.12 72 ILE A C 1
ATOM 547 O O . ILE A 1 72 ? -7.623 -15.881 28.610 1.00 85.12 72 ILE A O 1
ATOM 551 N N . ARG A 1 73 ? -6.686 -16.742 26.764 1.00 85.12 73 ARG A N 1
ATOM 552 C CA . ARG A 1 73 ? -5.856 -17.750 27.444 1.00 85.12 73 ARG A CA 1
ATOM 553 C C . ARG A 1 73 ? -4.373 -17.489 27.236 1.00 85.12 73 ARG A C 1
ATOM 555 O O . ARG A 1 73 ? -3.580 -17.870 28.090 1.00 85.12 73 ARG A O 1
ATOM 562 N N . GLY A 1 74 ? -4.021 -16.921 26.087 1.00 79.06 74 GLY A N 1
ATOM 563 C CA . GLY A 1 74 ? -2.660 -16.549 25.751 1.00 79.06 74 GLY A CA 1
ATOM 564 C C . GLY A 1 74 ? -2.261 -15.170 26.267 1.00 79.06 74 GLY A C 1
ATOM 565 O O . GLY A 1 74 ? -3.070 -14.439 26.834 1.00 79.06 74 GLY A O 1
ATOM 566 N N . SER A 1 75 ? -1.004 -14.819 26.031 1.00 76.44 75 SER A N 1
ATOM 567 C CA . SER A 1 75 ? -0.443 -13.484 26.256 1.00 76.44 75 SER A CA 1
ATOM 568 C C . SER A 1 75 ? 0.133 -12.924 24.952 1.00 76.44 75 SER A C 1
ATOM 570 O O . SER A 1 75 ? 0.266 -13.649 23.964 1.00 76.44 75 SER A O 1
ATOM 572 N N . ALA A 1 76 ? 0.455 -11.629 24.917 1.00 77.25 76 ALA A N 1
ATOM 573 C CA . ALA A 1 76 ? 1.103 -11.002 23.765 1.00 77.25 76 ALA A CA 1
ATOM 574 C C . ALA A 1 76 ? 2.552 -11.514 23.628 1.00 77.25 76 ALA A C 1
ATOM 576 O O . ALA A 1 76 ? 3.478 -10.941 24.204 1.00 77.25 76 ALA A O 1
ATOM 577 N N . CYS A 1 77 ? 2.745 -12.618 22.901 1.00 76.44 77 CYS A N 1
ATOM 578 C CA . CYS A 1 77 ? 4.041 -13.282 22.754 1.00 76.44 77 CYS A CA 1
ATOM 579 C C . CYS A 1 77 ? 4.778 -12.798 21.498 1.00 76.44 77 CYS A C 1
ATOM 581 O O . CYS A 1 77 ? 5.971 -12.502 21.554 1.00 76.44 77 CYS A O 1
ATOM 583 N N . ALA A 1 78 ? 4.076 -12.695 20.367 1.00 71.94 78 ALA A N 1
ATOM 584 C CA . ALA A 1 78 ? 4.628 -12.257 19.091 1.00 71.94 78 ALA A CA 1
ATOM 585 C C . ALA A 1 78 ? 4.214 -10.811 18.772 1.00 71.94 78 ALA A C 1
ATOM 587 O O . ALA A 1 78 ? 3.069 -10.527 18.416 1.00 71.94 78 ALA A O 1
ATOM 588 N N . SER A 1 79 ? 5.176 -9.889 18.845 1.00 62.94 79 SER A N 1
ATOM 589 C CA . SER A 1 79 ? 5.006 -8.468 18.493 1.00 62.94 79 SER A CA 1
ATOM 590 C C . SER A 1 79 ? 5.584 -8.102 17.118 1.00 62.94 79 SER A C 1
ATOM 592 O O . SER A 1 79 ? 5.564 -6.936 16.716 1.00 62.94 79 SER A O 1
ATOM 594 N N . ASP A 1 80 ? 6.071 -9.095 16.371 1.00 63.53 80 ASP A N 1
ATOM 595 C CA . ASP A 1 80 ? 6.651 -8.903 15.046 1.00 63.53 80 ASP A CA 1
ATOM 596 C C . ASP A 1 80 ? 5.614 -8.474 13.992 1.00 63.53 80 ASP A C 1
ATOM 598 O O . ASP A 1 80 ? 4.406 -8.717 14.088 1.00 63.53 80 ASP A O 1
ATOM 602 N N . ARG A 1 81 ? 6.103 -7.816 12.930 1.00 60.25 81 ARG A N 1
ATOM 603 C CA . ARG A 1 81 ? 5.271 -7.360 11.798 1.00 60.25 81 ARG A CA 1
ATOM 604 C C . ARG A 1 81 ? 4.679 -8.521 10.996 1.00 60.25 81 ARG A C 1
ATOM 606 O O . ARG A 1 81 ? 3.576 -8.392 10.465 1.00 60.25 81 ARG A O 1
ATOM 613 N N . GLU A 1 82 ? 5.407 -9.629 10.906 1.00 62.28 82 GLU A N 1
ATOM 614 C CA . GLU A 1 82 ? 4.930 -10.884 10.334 1.00 62.28 82 GLU A CA 1
ATOM 615 C C . GLU A 1 82 ? 4.610 -11.846 11.474 1.00 62.28 82 GLU A C 1
ATOM 617 O O . GLU A 1 82 ? 5.445 -12.096 12.335 1.00 62.28 82 GLU A O 1
ATOM 622 N N . TYR A 1 83 ? 3.384 -12.367 11.486 1.00 69.44 83 TYR A N 1
ATOM 623 C CA . TYR A 1 83 ? 2.931 -13.279 12.528 1.00 69.44 83 TYR A CA 1
ATOM 624 C C . TYR A 1 83 ? 2.997 -14.724 12.034 1.00 69.44 83 TYR A C 1
ATOM 626 O O . TYR A 1 83 ? 2.316 -15.084 11.068 1.00 69.44 83 TYR A O 1
ATOM 634 N N . SER A 1 84 ? 3.764 -15.558 12.729 1.00 71.25 84 SER A N 1
ATOM 635 C CA . SER A 1 84 ? 3.664 -17.016 12.656 1.00 71.25 84 SER A CA 1
ATOM 636 C C . SER A 1 84 ? 2.809 -17.543 13.811 1.00 71.25 84 SER A C 1
ATOM 638 O O . SER A 1 84 ? 2.917 -17.002 14.913 1.00 71.25 84 SER A O 1
ATOM 640 N N . PRO A 1 85 ? 1.999 -18.603 13.604 1.00 80.19 85 PRO A N 1
ATOM 641 C CA . PRO A 1 85 ? 1.245 -19.226 14.687 1.00 80.19 85 PRO A CA 1
ATOM 642 C C . PRO A 1 85 ? 2.163 -19.535 15.866 1.00 80.19 85 PRO A C 1
ATOM 644 O O . PRO A 1 85 ? 3.126 -20.288 15.723 1.00 80.19 85 PRO A O 1
ATOM 647 N N . THR A 1 86 ? 1.878 -18.906 17.001 1.00 81.31 86 THR A N 1
ATOM 648 C CA . THR A 1 86 ? 2.706 -18.994 18.202 1.00 81.31 86 THR A CA 1
ATOM 649 C C . THR A 1 86 ? 1.877 -19.623 19.307 1.00 81.31 86 THR A C 1
ATOM 651 O O . THR A 1 86 ? 0.782 -19.157 19.625 1.00 81.31 86 THR A O 1
ATOM 654 N N . GLU A 1 87 ? 2.368 -20.727 19.863 1.00 84.44 87 GLU A N 1
ATOM 655 C CA . GLU A 1 87 ? 1.688 -21.401 20.965 1.00 84.44 87 GLU A CA 1
ATOM 656 C C . GLU A 1 87 ? 1.621 -20.477 22.189 1.00 84.44 87 GLU A C 1
ATOM 658 O O . GLU A 1 87 ? 2.609 -19.845 22.551 1.00 84.44 87 GLU A O 1
ATOM 663 N N . GLY A 1 88 ? 0.444 -20.387 22.814 1.00 82.44 88 GLY A N 1
ATOM 664 C CA . GLY A 1 88 ? 0.227 -19.514 23.971 1.00 82.44 88 GLY A CA 1
ATOM 665 C C . GLY A 1 88 ? 0.006 -18.035 23.639 1.00 82.44 88 GLY A C 1
ATOM 666 O O . GLY A 1 88 ? -0.093 -17.236 24.564 1.00 82.44 88 GLY A O 1
ATOM 667 N N . ASP A 1 89 ? -0.116 -17.659 22.364 1.00 83.75 89 ASP A N 1
ATOM 668 C CA . ASP A 1 89 ? -0.351 -16.269 21.966 1.00 83.75 89 ASP A CA 1
ATOM 669 C C . ASP A 1 89 ? -1.851 -15.914 21.877 1.00 83.75 89 ASP A C 1
ATOM 671 O O . ASP A 1 89 ? -2.674 -16.697 21.388 1.00 83.75 89 ASP A O 1
ATOM 675 N N . GLU A 1 90 ? -2.221 -14.712 22.324 1.00 81.44 90 GLU A N 1
ATOM 676 C CA . GLU A 1 90 ? -3.610 -14.224 22.321 1.00 81.44 90 GLU A CA 1
ATOM 677 C C . GLU A 1 90 ? -4.205 -14.023 20.904 1.00 81.44 90 GLU A C 1
ATOM 679 O O . GLU A 1 90 ? -5.427 -14.006 20.721 1.00 81.44 90 GLU A O 1
ATOM 684 N N . VAL A 1 91 ? -3.374 -13.940 19.857 1.00 82.75 91 VAL A N 1
ATOM 685 C CA . VAL A 1 91 ? -3.822 -13.976 18.453 1.00 82.75 91 VAL A CA 1
ATOM 686 C C . VAL A 1 91 ? -4.455 -15.333 18.110 1.00 82.75 91 VAL A C 1
ATOM 688 O O . VAL A 1 91 ? -5.417 -15.383 17.334 1.00 82.75 91 VAL A O 1
ATOM 691 N N . GLU A 1 92 ? -3.998 -16.439 18.711 1.00 85.69 92 GLU A N 1
ATOM 692 C CA . GLU A 1 92 ? -4.598 -17.764 18.495 1.00 85.69 92 GLU A CA 1
ATOM 693 C C . GLU A 1 92 ? -5.967 -17.901 19.177 1.00 85.69 92 GLU A C 1
ATOM 695 O O . GLU A 1 92 ? -6.833 -18.635 18.686 1.00 85.69 92 GLU A O 1
ATOM 700 N N . ASP A 1 93 ? -6.208 -17.182 20.280 1.00 85.75 93 ASP A N 1
ATOM 701 C CA . ASP A 1 93 ? -7.542 -17.084 20.886 1.00 85.75 93 ASP A CA 1
ATOM 702 C C . ASP A 1 93 ? -8.534 -16.427 19.922 1.00 85.75 93 ASP A C 1
ATOM 704 O O . ASP A 1 93 ? -9.627 -16.962 19.693 1.00 85.75 93 ASP A O 1
ATOM 708 N N . LEU A 1 94 ? -8.127 -15.321 19.289 1.00 86.62 94 LEU A N 1
ATOM 709 C CA . LEU A 1 94 ? -8.932 -14.634 18.281 1.00 86.62 94 LEU A CA 1
ATOM 710 C C . LEU A 1 94 ? -9.176 -15.524 17.062 1.00 86.62 94 LEU A C 1
ATOM 712 O O . LEU A 1 94 ? -10.312 -15.641 16.597 1.00 86.62 94 LEU A O 1
ATOM 716 N N . HIS A 1 95 ? -8.135 -16.199 16.572 1.00 85.38 95 HIS A N 1
ATOM 717 C CA . HIS A 1 95 ? -8.256 -17.145 15.466 1.00 85.38 95 HIS A CA 1
ATOM 718 C C . HIS A 1 95 ? -9.276 -18.247 15.785 1.00 85.38 95 HIS A C 1
ATOM 720 O O . HIS A 1 95 ? -10.149 -18.541 14.964 1.00 85.38 95 HIS A O 1
ATOM 726 N N . ARG A 1 96 ? -9.223 -18.839 16.987 1.00 87.50 96 ARG A N 1
ATOM 727 C CA . ARG A 1 96 ? -10.191 -19.854 17.434 1.00 87.50 96 ARG A CA 1
ATOM 728 C C . ARG A 1 96 ? -11.614 -19.307 17.513 1.00 87.50 96 ARG A C 1
ATOM 730 O O . ARG A 1 96 ? -12.540 -20.000 17.093 1.00 87.50 96 ARG A O 1
ATOM 737 N N . LEU A 1 97 ? -11.803 -18.094 18.033 1.00 88.81 97 LEU A N 1
ATOM 738 C CA . LEU A 1 97 ? -13.115 -17.447 18.097 1.00 88.81 97 LEU A CA 1
ATOM 739 C C . LEU A 1 97 ? -13.689 -17.222 16.692 1.00 88.81 97 LEU A C 1
ATOM 741 O O . LEU A 1 97 ? -14.799 -17.661 16.403 1.00 88.81 97 LEU A O 1
ATOM 745 N N . LEU A 1 98 ? -12.913 -16.611 15.797 1.00 87.88 98 LEU A N 1
ATOM 746 C CA . LEU A 1 98 ? -13.339 -16.332 14.426 1.00 87.88 98 LEU A CA 1
ATOM 747 C C . LEU A 1 98 ? -13.574 -17.613 13.614 1.00 87.88 98 LEU A C 1
ATOM 749 O O . LEU A 1 98 ? -14.524 -17.670 12.834 1.00 87.88 98 LEU A O 1
ATOM 753 N N . SER A 1 99 ? -12.783 -18.668 13.838 1.00 84.88 99 SER A N 1
ATOM 754 C CA . SER A 1 99 ? -12.989 -19.985 13.212 1.00 84.88 99 SER A CA 1
ATOM 755 C C . SER A 1 99 ? -14.369 -20.563 13.530 1.00 84.88 99 SER A C 1
ATOM 757 O O . SER A 1 99 ? -15.023 -21.111 12.645 1.00 84.88 99 SER A O 1
ATOM 759 N N . LYS A 1 100 ? -14.842 -20.405 14.776 1.00 83.56 100 LYS A N 1
ATOM 760 C CA . LYS A 1 100 ? -16.183 -20.855 15.187 1.00 83.56 100 LYS A CA 1
ATOM 761 C C . LYS A 1 100 ? -17.288 -20.106 14.443 1.00 83.56 100 LYS A C 1
ATOM 763 O O . LYS A 1 100 ? -18.301 -20.704 14.103 1.00 83.56 100 LYS A O 1
ATOM 768 N N . ILE A 1 101 ? -17.081 -18.819 14.165 1.00 82.69 101 ILE A N 1
ATOM 769 C CA . ILE A 1 101 ? -18.054 -17.964 13.471 1.00 82.69 101 ILE A CA 1
ATOM 770 C C . ILE A 1 101 ? -18.060 -18.253 11.959 1.00 82.69 101 ILE A C 1
ATOM 772 O O . ILE A 1 101 ? -19.120 -18.264 11.334 1.00 82.69 101 ILE A O 1
ATOM 776 N N . LYS A 1 102 ? -16.888 -18.539 11.369 1.00 70.81 102 LYS A N 1
ATOM 777 C CA . LYS A 1 102 ? -16.713 -18.795 9.927 1.00 70.81 102 LYS A CA 1
ATOM 778 C C . LYS A 1 102 ? -17.311 -20.123 9.432 1.00 70.81 102 LYS A C 1
ATOM 780 O O . LYS A 1 102 ? -17.383 -20.345 8.229 1.00 70.81 102 LYS A O 1
ATOM 785 N N . LEU A 1 103 ? -17.787 -21.004 10.314 1.00 54.22 103 LEU A N 1
ATOM 786 C CA . LEU A 1 103 ? -18.540 -22.208 9.920 1.00 54.22 103 LEU A CA 1
ATOM 787 C C . LEU A 1 103 ? -19.901 -21.888 9.248 1.00 54.22 103 LEU A C 1
ATOM 789 O O . LEU A 1 103 ? -20.634 -22.799 8.873 1.00 54.22 103 LEU A O 1
ATOM 793 N N . LEU A 1 104 ? -20.219 -20.605 9.040 1.00 46.75 104 LEU A N 1
ATOM 794 C CA . LEU A 1 104 ? -21.305 -20.099 8.200 1.00 46.75 104 LEU A CA 1
ATOM 795 C C . LEU A 1 104 ? -20.735 -19.599 6.846 1.00 46.75 104 LEU A C 1
ATOM 797 O O . LEU A 1 104 ? -19.741 -18.874 6.837 1.00 46.75 104 LEU A O 1
ATOM 801 N N . PRO A 1 105 ? -21.321 -19.971 5.690 1.00 33.16 105 PRO A N 1
ATOM 802 C CA . PRO A 1 105 ? -20.638 -19.910 4.394 1.00 33.16 105 PRO A CA 1
ATOM 803 C C . PRO A 1 105 ? -20.409 -18.485 3.856 1.00 33.16 105 PRO A C 1
ATOM 805 O O . PRO A 1 105 ? -21.321 -17.656 3.859 1.00 33.16 105 PRO A O 1
ATOM 808 N N . GLY A 1 106 ? -19.214 -18.260 3.286 1.00 36.97 106 GLY A N 1
ATOM 809 C CA . GLY A 1 106 ? -18.909 -17.169 2.346 1.00 36.97 106 GLY A CA 1
ATOM 810 C C . GLY A 1 106 ? -17.679 -16.323 2.704 1.00 36.97 106 GLY A C 1
ATOM 811 O O . GLY A 1 106 ? -17.713 -15.564 3.665 1.00 36.97 106 GLY A O 1
ATOM 812 N N . GLY A 1 107 ? -16.619 -16.394 1.890 1.00 32.94 107 GLY A N 1
ATOM 813 C CA . GLY A 1 107 ? -15.544 -15.391 1.888 1.00 32.94 107 GLY A CA 1
ATOM 814 C C . GLY A 1 107 ? -14.159 -15.926 1.518 1.00 32.94 107 GLY A C 1
ATOM 815 O O . GLY A 1 107 ? -13.679 -16.886 2.129 1.00 32.94 107 GLY A O 1
ATOM 816 N N . SER A 1 108 ? -13.550 -15.276 0.523 1.00 34.00 108 SER A N 1
ATOM 817 C CA . SER A 1 108 ? -12.220 -15.521 -0.043 1.00 34.00 108 SER A CA 1
ATOM 818 C C . SER A 1 108 ? -11.284 -14.313 0.148 1.00 34.00 108 SER A C 1
ATOM 820 O O . SER A 1 108 ? -11.710 -13.175 -0.042 1.00 34.00 108 SER A O 1
ATOM 822 N N . ASP A 1 109 ? -10.010 -14.639 0.403 1.00 41.91 109 ASP A N 1
ATOM 823 C CA . ASP A 1 109 ? -8.745 -13.887 0.267 1.00 41.91 109 ASP A CA 1
ATOM 824 C C . ASP A 1 109 ? -8.331 -12.769 1.269 1.00 41.91 109 ASP A C 1
ATOM 826 O O . ASP A 1 109 ? -9.166 -12.039 1.803 1.00 41.91 109 ASP A O 1
ATOM 830 N N . PRO A 1 110 ? -7.016 -12.673 1.613 1.00 44.72 110 PRO A N 1
ATOM 831 C CA . PRO A 1 110 ? -6.628 -12.635 3.029 1.00 44.72 110 PRO A CA 1
ATOM 832 C C . PRO A 1 110 ? -5.667 -11.510 3.508 1.00 44.72 110 PRO A C 1
ATOM 834 O O . PRO A 1 110 ? -4.766 -11.076 2.796 1.00 44.72 110 PRO A O 1
ATOM 837 N N . CYS A 1 111 ? -5.765 -11.170 4.805 1.00 40.53 111 CYS A N 1
ATOM 838 C CA . CYS A 1 111 ? -4.809 -10.393 5.633 1.00 40.53 111 CYS A CA 1
ATOM 839 C C . CYS A 1 111 ? -4.085 -11.332 6.634 1.00 40.53 111 CYS A C 1
ATOM 841 O O . CYS A 1 111 ? -4.793 -12.099 7.254 1.00 40.53 111 CYS A O 1
ATOM 843 N N . PRO A 1 112 ? -2.764 -11.308 6.908 1.00 39.00 112 PRO A N 1
ATOM 844 C CA . PRO A 1 112 ? -1.973 -12.333 7.622 1.00 39.00 112 PRO A CA 1
ATOM 845 C C . PRO A 1 112 ? -2.594 -12.935 8.889 1.00 39.00 112 PRO A C 1
ATOM 847 O O . PRO A 1 112 ? -2.657 -14.156 8.998 1.00 39.00 112 PRO A O 1
ATOM 850 N N . ARG A 1 113 ? -3.140 -12.129 9.810 1.00 52.84 113 ARG A N 1
ATOM 851 C CA . ARG A 1 113 ? -3.777 -12.648 11.044 1.00 52.84 113 ARG A CA 1
ATOM 852 C C . ARG A 1 113 ? -5.152 -13.284 10.781 1.00 52.84 113 ARG A C 1
ATOM 854 O O . ARG A 1 113 ? -5.527 -14.268 11.405 1.00 52.84 113 ARG A O 1
ATOM 861 N N . CYS A 1 114 ? -5.867 -12.762 9.786 1.00 56.25 114 CYS A N 1
ATOM 862 C CA . CYS A 1 114 ? -7.150 -13.254 9.271 1.00 56.25 114 CYS A CA 1
ATOM 863 C C . CYS A 1 114 ? -6.995 -14.213 8.069 1.00 56.25 114 CYS A C 1
ATOM 865 O O . CYS A 1 114 ? -7.984 -14.708 7.529 1.00 56.25 114 CYS A O 1
ATOM 867 N N . SER A 1 115 ? -5.758 -14.473 7.631 1.00 60.81 115 SER A N 1
ATOM 868 C CA . SER A 1 115 ? -5.459 -15.011 6.299 1.00 60.81 115 SER A CA 1
ATOM 869 C C . SER A 1 115 ? -5.731 -16.490 6.236 1.00 60.81 115 SER A C 1
ATOM 871 O O . SER A 1 115 ? -6.347 -16.990 5.300 1.00 60.81 115 SER A O 1
ATOM 873 N N . ARG A 1 116 ? -5.356 -17.142 7.332 1.00 70.62 116 ARG A N 1
ATOM 874 C CA . ARG A 1 116 ? -5.671 -18.518 7.688 1.00 70.62 116 ARG A CA 1
ATOM 875 C C . ARG A 1 116 ? -7.169 -18.787 7.634 1.00 70.62 116 ARG A C 1
ATOM 877 O O . ARG A 1 116 ? -7.585 -19.902 7.353 1.00 70.62 116 ARG A O 1
ATOM 884 N N . LEU A 1 117 ? -7.974 -17.748 7.854 1.00 74.19 117 LEU A N 1
ATOM 885 C CA . LEU A 1 117 ? -9.423 -17.800 7.812 1.00 74.19 117 LEU A CA 1
ATOM 886 C C . LEU A 1 117 ? -9.996 -17.178 6.545 1.00 74.19 117 LEU A C 1
ATOM 888 O O . LEU A 1 117 ? -11.208 -17.080 6.468 1.00 74.19 117 LEU A O 1
ATOM 892 N N . GLY A 1 118 ? -9.211 -16.764 5.547 1.00 73.12 118 GLY A N 1
ATOM 893 C CA . GLY A 1 118 ? -9.731 -16.143 4.320 1.00 73.12 118 GLY A CA 1
ATOM 894 C C . GLY A 1 118 ? -10.683 -14.965 4.578 1.00 73.12 118 GLY A C 1
ATOM 895 O O . GLY A 1 118 ? -11.661 -14.808 3.852 1.00 73.12 118 GLY A O 1
ATOM 896 N N . LEU A 1 119 ? -10.459 -14.217 5.665 1.00 79.62 119 LEU A N 1
ATOM 897 C CA . LEU A 1 119 ? -11.248 -13.045 6.040 1.00 79.62 119 LEU A CA 1
ATOM 898 C C . LEU A 1 119 ? -10.505 -11.762 5.648 1.00 79.62 119 LEU A C 1
ATOM 900 O O . LEU A 1 119 ? -9.280 -11.665 5.781 1.00 79.62 119 LEU A O 1
ATOM 904 N N . THR A 1 120 ? -11.270 -10.756 5.229 1.00 83.94 120 THR A N 1
ATOM 905 C CA . THR A 1 120 ? -10.778 -9.403 4.954 1.00 83.94 120 THR A CA 1
ATOM 906 C C . THR A 1 120 ? -10.928 -8.526 6.197 1.00 83.94 120 THR A C 1
ATOM 908 O O . THR A 1 120 ? -12.003 -8.472 6.792 1.00 83.94 120 THR A O 1
ATOM 911 N N . SER A 1 121 ? -9.863 -7.816 6.580 1.00 87.25 121 SER A N 1
ATOM 912 C CA . SER A 1 121 ? -9.903 -6.860 7.694 1.00 87.25 121 SER A CA 1
ATOM 913 C C . SER A 1 121 ? -10.425 -5.504 7.219 1.00 87.25 121 SER A C 1
ATOM 915 O O . SER A 1 121 ? -9.906 -4.966 6.240 1.00 87.25 121 SER A O 1
ATOM 917 N N . LEU A 1 122 ? -11.408 -4.939 7.926 1.00 91.31 122 LEU A N 1
ATOM 918 C CA . LEU A 1 122 ? -11.936 -3.590 7.690 1.00 91.31 122 LEU A CA 1
ATOM 919 C C . LEU A 1 122 ? -11.508 -2.668 8.841 1.00 91.31 122 LEU A C 1
ATOM 921 O O . LEU A 1 122 ? -11.986 -2.803 9.969 1.00 91.31 122 LEU A O 1
ATOM 925 N N . SER A 1 123 ? -10.588 -1.749 8.561 1.00 91.00 123 SER A N 1
ATOM 926 C CA . SER A 1 123 ? -9.908 -0.905 9.551 1.00 91.00 123 SER A CA 1
ATOM 927 C C . SER A 1 123 ? -10.003 0.568 9.142 1.00 91.00 123 SER A C 1
ATOM 929 O O . SER A 1 123 ? -8.998 1.217 8.852 1.00 91.00 123 SER A O 1
ATOM 931 N N . PHE A 1 124 ? -11.226 1.099 9.087 1.00 91.69 124 PHE A N 1
ATOM 932 C CA . PHE A 1 124 ? -11.515 2.427 8.533 1.00 91.69 124 PHE A CA 1
ATOM 933 C C . PHE A 1 124 ? -10.926 3.585 9.342 1.00 91.69 124 PHE A C 1
ATOM 935 O O . PHE A 1 124 ? -10.741 4.671 8.801 1.00 91.69 124 PHE A O 1
ATOM 942 N N . LEU A 1 125 ? -10.592 3.360 10.613 1.00 90.69 125 LEU A N 1
ATOM 943 C CA . LEU A 1 125 ? -10.068 4.405 11.496 1.00 90.69 125 LEU A CA 1
ATOM 944 C C . LEU A 1 125 ? -8.541 4.576 11.390 1.00 90.69 125 LEU A C 1
ATOM 946 O O . LEU A 1 125 ? -7.987 5.529 11.926 1.00 90.69 125 LEU A O 1
ATOM 950 N N . TRP A 1 126 ? -7.851 3.661 10.702 1.00 88.81 126 TRP A N 1
ATOM 951 C CA . TRP A 1 126 ? -6.390 3.607 10.684 1.00 88.81 126 TRP A CA 1
ATOM 952 C C . TRP A 1 126 ? -5.749 4.785 9.932 1.00 88.81 126 TRP A C 1
ATOM 954 O O . TRP A 1 126 ? -6.201 5.143 8.844 1.00 88.81 126 TRP A O 1
ATOM 964 N N . ARG A 1 127 ? -4.662 5.339 10.498 1.00 87.62 127 ARG A N 1
ATOM 965 C CA . ARG A 1 127 ? -3.932 6.536 10.017 1.00 87.62 127 ARG A CA 1
ATOM 966 C C . ARG A 1 127 ? -4.833 7.745 9.716 1.00 87.62 127 ARG A C 1
ATOM 968 O O . ARG A 1 127 ? -4.560 8.502 8.786 1.00 87.62 127 ARG A O 1
ATOM 975 N N . ARG A 1 128 ? -5.901 7.926 10.492 1.00 88.12 128 ARG A N 1
ATOM 976 C CA . ARG A 1 128 ? -6.715 9.147 10.468 1.00 88.12 128 ARG A CA 1
ATOM 977 C C . ARG A 1 128 ? -6.221 10.141 11.514 1.00 88.12 128 ARG A C 1
ATOM 979 O O . ARG A 1 128 ? -5.600 9.739 12.495 1.00 88.12 128 ARG A O 1
ATOM 986 N N . ASP A 1 129 ? -6.496 11.426 11.303 1.00 90.50 129 ASP A N 1
ATOM 987 C CA . ASP A 1 129 ? -6.229 12.430 12.329 1.00 90.50 129 ASP A CA 1
ATOM 988 C C . ASP A 1 129 ? -7.103 12.164 13.564 1.00 90.50 129 ASP A C 1
ATOM 990 O O . ASP A 1 129 ? -8.308 11.937 13.459 1.00 90.50 129 ASP A O 1
ATOM 994 N N . GLN A 1 130 ? -6.478 12.160 14.739 1.00 92.25 130 GLN A N 1
ATOM 995 C CA . GLN A 1 130 ? -7.124 11.765 15.992 1.00 92.25 130 GLN A CA 1
ATOM 996 C C . GLN A 1 130 ? -8.142 12.800 16.481 1.00 92.25 130 GLN A C 1
ATOM 998 O O . GLN A 1 130 ? -9.133 12.433 17.113 1.00 92.25 130 GLN A O 1
ATOM 1003 N N . SER A 1 131 ? -7.896 14.083 16.214 1.00 92.81 131 SER A N 1
ATOM 1004 C CA . SER A 1 131 ? -8.763 15.184 16.636 1.00 92.81 131 SER A CA 1
ATOM 1005 C C . SER A 1 131 ? -10.030 15.214 15.782 1.00 92.81 131 SER A C 1
ATOM 1007 O O . SER A 1 131 ? -11.140 15.248 16.318 1.00 92.81 131 SER A O 1
ATOM 1009 N N . GLU A 1 132 ? -9.872 15.099 14.461 1.00 92.12 132 GLU A N 1
ATOM 1010 C CA . GLU A 1 132 ? -10.980 14.920 13.518 1.00 92.12 132 GLU A CA 1
ATOM 1011 C C . GLU A 1 132 ? -11.786 13.661 13.850 1.00 92.12 132 GLU A C 1
ATOM 1013 O O . GLU A 1 132 ? -13.013 13.706 13.930 1.00 92.12 132 GLU A O 1
ATOM 1018 N N . LEU A 1 133 ? -11.105 12.542 14.116 1.00 92.25 133 LEU A N 1
ATOM 1019 C CA . LEU A 1 133 ? -11.756 11.271 14.408 1.00 92.25 133 LEU A CA 1
ATOM 1020 C C . LEU A 1 133 ? -12.631 11.341 15.670 1.00 92.25 133 LEU A C 1
ATOM 1022 O O . LEU A 1 133 ? -13.777 10.888 15.644 1.00 92.25 133 LEU A O 1
ATOM 1026 N N . LEU A 1 134 ? -12.125 11.929 16.760 1.00 93.81 134 LEU A N 1
ATOM 1027 C CA . LEU A 1 134 ? -12.898 12.078 17.995 1.00 93.81 134 LEU A CA 1
ATOM 1028 C C . LEU A 1 134 ? -14.077 13.049 17.815 1.00 93.81 134 LEU A C 1
ATOM 1030 O O . LEU A 1 134 ? -15.165 12.796 18.337 1.00 93.81 134 LEU A O 1
ATOM 1034 N N . ALA A 1 135 ? -13.883 14.144 17.072 1.00 93.56 135 ALA A N 1
ATOM 1035 C CA . ALA A 1 135 ? -14.959 15.078 16.746 1.00 93.56 135 ALA A CA 1
ATOM 1036 C C . ALA A 1 135 ? -16.081 14.379 15.962 1.00 93.56 135 ALA A C 1
ATOM 1038 O O . ALA A 1 135 ? -17.246 14.444 16.356 1.00 93.56 135 ALA A O 1
ATOM 1039 N N . GLU A 1 136 ? -15.730 13.611 14.933 1.00 93.00 136 GLU A N 1
ATOM 1040 C CA . GLU A 1 136 ? -16.699 12.871 14.130 1.00 93.00 136 GLU A CA 1
ATOM 1041 C C . GLU A 1 136 ? -17.464 11.811 14.920 1.00 93.00 136 GLU A C 1
ATOM 1043 O O . GLU A 1 136 ? -18.652 11.610 14.671 1.00 93.00 136 GLU A O 1
ATOM 1048 N N . MET A 1 137 ? -16.817 11.115 15.861 1.00 94.94 137 MET A N 1
ATOM 1049 C CA . MET A 1 137 ? -17.504 10.152 16.728 1.00 94.94 137 MET A CA 1
ATOM 1050 C C . MET A 1 137 ? -18.646 10.829 17.491 1.00 94.94 137 MET A C 1
ATOM 1052 O O . MET A 1 137 ? -19.756 10.292 17.549 1.00 94.94 137 MET A O 1
ATOM 1056 N N . VAL A 1 138 ? -18.399 12.030 18.020 1.00 94.25 138 VAL A N 1
ATOM 1057 C CA . VAL A 1 138 ? -19.417 12.826 18.715 1.00 94.25 138 VAL A CA 1
ATOM 1058 C C . VAL A 1 138 ? -20.527 13.252 17.758 1.00 94.25 138 VAL A C 1
ATOM 1060 O O . VAL A 1 138 ? -21.706 13.048 18.050 1.00 94.25 138 VAL A O 1
ATOM 1063 N N . GLU A 1 139 ? -20.176 13.782 16.589 1.00 93.94 139 GLU A N 1
ATOM 1064 C CA . GLU A 1 139 ? -21.150 14.228 15.588 1.00 93.94 139 GLU A CA 1
ATOM 1065 C C . GLU A 1 139 ? -21.993 13.074 15.016 1.00 93.94 139 GLU A C 1
ATOM 1067 O O . GLU A 1 139 ? -23.186 13.226 14.741 1.00 93.94 139 GLU A O 1
ATOM 1072 N N . CYS A 1 140 ? -21.405 11.881 14.912 1.00 94.25 140 CYS A N 1
ATOM 1073 C CA . CYS A 1 140 ? -22.085 10.638 14.552 1.00 94.25 140 CYS A CA 1
ATOM 1074 C C . CYS A 1 140 ? -22.867 10.019 15.719 1.00 94.25 140 CYS A C 1
ATOM 1076 O O . CYS A 1 140 ? -23.371 8.902 15.590 1.00 94.25 140 CYS A O 1
ATOM 1078 N N . ARG A 1 141 ? -23.013 10.740 16.838 1.00 94.75 141 ARG A N 1
ATOM 1079 C CA . ARG A 1 141 ? -23.799 10.344 18.014 1.00 94.75 141 ARG A CA 1
ATOM 1080 C C . ARG A 1 141 ? -23.314 9.037 18.646 1.00 94.75 141 ARG A C 1
ATOM 1082 O O . ARG A 1 141 ? -24.126 8.243 19.117 1.00 94.75 141 ARG A O 1
ATOM 1089 N N . VAL A 1 142 ? -22.002 8.801 18.651 1.00 96.44 142 VAL A N 1
ATOM 1090 C CA . VAL A 1 142 ? -21.383 7.752 19.469 1.00 96.44 142 VAL A CA 1
ATOM 1091 C C . VAL A 1 142 ? -21.310 8.272 20.902 1.00 96.44 142 VAL A C 1
ATOM 1093 O O . VAL A 1 142 ? -20.383 8.988 21.281 1.00 96.44 142 VAL A O 1
ATOM 1096 N N . LEU A 1 143 ? -22.320 7.940 21.704 1.00 97.00 143 LEU A N 1
ATOM 1097 C CA . LEU A 1 143 ? -22.376 8.295 23.115 1.00 97.00 143 LEU A CA 1
ATOM 1098 C C . LEU A 1 143 ? -21.530 7.300 23.907 1.00 97.00 143 LEU A C 1
ATOM 1100 O O . LEU A 1 143 ? -22.031 6.279 24.375 1.00 97.00 143 LEU A O 1
ATOM 1104 N N . ALA A 1 144 ? -20.241 7.594 24.040 1.00 97.06 144 ALA A N 1
ATOM 1105 C CA . ALA A 1 144 ? -19.331 6.833 24.886 1.00 97.06 144 ALA A CA 1
ATOM 1106 C C . ALA A 1 144 ? -18.870 7.650 26.091 1.00 97.06 144 ALA A C 1
ATOM 1108 O O . ALA A 1 144 ? -18.688 8.866 25.992 1.00 97.06 144 ALA A O 1
ATOM 1109 N N . VAL A 1 145 ? -18.690 6.963 27.216 1.00 96.75 145 VAL A N 1
ATOM 1110 C CA . VAL A 1 145 ? -18.181 7.524 28.471 1.00 96.75 145 VAL A CA 1
ATOM 1111 C C . VAL A 1 145 ? -16.800 6.969 28.779 1.00 96.75 145 VAL A C 1
ATOM 1113 O O . VAL A 1 145 ? -16.499 5.831 28.415 1.00 96.75 145 VAL A O 1
ATOM 1116 N N . LEU A 1 146 ? -15.956 7.759 29.439 1.00 96.06 146 LEU A N 1
ATOM 1117 C CA . LEU A 1 146 ? -14.657 7.299 29.929 1.00 96.06 146 LEU A CA 1
ATOM 1118 C C . LEU A 1 146 ? -14.856 6.290 31.058 1.00 96.06 146 LEU A C 1
ATOM 1120 O O . LEU A 1 146 ? -15.470 6.615 32.071 1.00 96.06 146 LEU A O 1
ATOM 1124 N N . VAL A 1 147 ? -14.305 5.090 30.892 1.00 94.69 147 VAL A N 1
ATOM 1125 C CA . VAL A 1 147 ? -14.364 4.016 31.897 1.00 94.69 147 VAL A CA 1
ATOM 1126 C C . VAL A 1 147 ? -13.006 3.644 32.457 1.00 94.69 147 VAL A C 1
ATOM 1128 O O . VAL A 1 147 ? -12.965 2.945 33.454 1.00 94.69 147 VAL A O 1
ATOM 1131 N N . LYS A 1 148 ? -11.909 4.120 31.872 1.00 93.44 148 LYS A N 1
ATOM 1132 C CA . LYS A 1 148 ? -10.563 4.003 32.440 1.00 93.44 148 LYS A CA 1
ATOM 1133 C C . LYS A 1 148 ? -9.772 5.253 32.109 1.00 93.44 148 LYS A C 1
ATOM 1135 O O . LYS A 1 148 ? -9.932 5.798 31.019 1.00 93.44 148 LYS A O 1
ATOM 1140 N N . VAL A 1 149 ? -8.911 5.675 33.023 1.00 93.56 149 VAL A N 1
ATOM 1141 C CA . VAL A 1 149 ? -7.868 6.679 32.783 1.00 93.56 149 VAL A CA 1
ATOM 1142 C C . VAL A 1 149 ? -6.534 6.122 33.266 1.00 93.56 149 VAL A C 1
ATOM 1144 O O . VAL A 1 149 ? -6.502 5.434 34.283 1.00 93.56 149 VAL A O 1
ATOM 1147 N N . ALA A 1 150 ? -5.460 6.380 32.523 1.00 91.38 150 ALA A N 1
ATOM 1148 C CA . ALA A 1 150 ? -4.116 5.885 32.826 1.00 91.38 150 ALA A CA 1
ATOM 1149 C C . ALA A 1 150 ? -3.012 6.809 32.269 1.00 91.38 150 ALA A C 1
ATOM 1151 O O . ALA A 1 150 ? -1.944 6.350 31.870 1.00 91.38 150 ALA A O 1
ATOM 1152 N N . ALA A 1 151 ? -3.276 8.117 32.179 1.00 90.44 151 ALA A N 1
ATOM 1153 C CA . ALA A 1 151 ? -2.358 9.070 31.558 1.00 90.44 151 ALA A CA 1
ATOM 1154 C C . ALA A 1 151 ? -2.263 10.398 32.309 1.00 90.44 151 ALA A C 1
ATOM 1156 O O . ALA A 1 151 ? -3.219 10.870 32.931 1.00 90.44 151 ALA A O 1
ATOM 1157 N N . LEU A 1 152 ? -1.097 11.035 32.181 1.00 89.81 152 LEU A N 1
ATOM 1158 C CA . LEU A 1 152 ? -0.821 12.351 32.743 1.00 89.81 152 LEU A CA 1
ATOM 1159 C C . LEU A 1 152 ? -1.862 13.377 32.275 1.00 89.81 152 LEU A C 1
ATOM 1161 O O . LEU A 1 152 ? -2.135 13.533 31.085 1.00 89.81 152 LEU A O 1
ATOM 1165 N N . GLY A 1 153 ? -2.420 14.117 33.232 1.00 89.44 153 GLY A N 1
ATOM 1166 C CA . GLY A 1 153 ? -3.450 15.121 32.965 1.00 89.44 153 GLY A CA 1
ATOM 1167 C C . GLY A 1 153 ? -4.878 14.571 32.946 1.00 89.44 153 GLY A C 1
ATOM 1168 O O . GLY A 1 153 ? -5.817 15.367 32.830 1.00 89.44 153 GLY A O 1
ATOM 1169 N N . LEU A 1 154 ? -5.071 13.258 33.118 1.00 92.81 154 LEU A N 1
ATOM 1170 C CA . LEU A 1 154 ? -6.378 12.651 33.351 1.00 92.81 154 LEU A CA 1
ATOM 1171 C C . LEU A 1 154 ? -6.541 12.282 34.832 1.00 92.81 154 LEU A C 1
ATOM 1173 O O . LEU A 1 154 ? -5.778 11.497 35.374 1.00 92.81 154 LEU A O 1
ATOM 1177 N N . LEU A 1 155 ? -7.543 12.870 35.492 1.00 92.38 155 LEU A N 1
ATOM 1178 C CA . LEU A 1 155 ? -7.833 12.653 36.907 1.00 92.38 155 LEU A CA 1
ATOM 1179 C C . LEU A 1 155 ? -9.119 11.824 37.065 1.00 92.38 155 LEU A C 1
ATOM 1181 O O . LEU A 1 155 ? -10.150 12.258 36.533 1.00 92.38 155 LEU A O 1
ATOM 1185 N N . PRO A 1 156 ? -9.092 10.698 37.807 1.00 92.50 156 PRO A N 1
ATOM 1186 C CA . PRO A 1 156 ? -10.244 9.821 38.014 1.00 92.50 156 PRO A CA 1
ATOM 1187 C C . PRO A 1 156 ? -11.501 10.572 38.460 1.00 92.50 156 PRO A C 1
ATOM 1189 O O . PRO A 1 156 ? -12.505 10.551 37.753 1.00 92.50 156 PRO A O 1
ATOM 1192 N N . ASP A 1 157 ? -11.396 11.353 39.538 1.00 91.19 157 ASP A N 1
ATOM 1193 C CA . ASP A 1 157 ? -12.520 12.073 40.159 1.00 91.19 157 ASP A CA 1
ATOM 1194 C C . ASP A 1 157 ? -13.141 13.162 39.277 1.00 91.19 157 ASP A C 1
ATOM 1196 O O . ASP A 1 157 ? -14.218 13.679 39.573 1.00 91.19 157 ASP A O 1
ATOM 1200 N N . ARG A 1 158 ? -12.442 13.573 38.212 1.00 92.69 158 ARG A N 1
ATOM 1201 C CA . ARG A 1 158 ? -12.915 14.625 37.306 1.00 92.69 158 ARG A CA 1
ATOM 1202 C C . ARG A 1 158 ? -13.411 14.079 35.983 1.00 92.69 158 ARG A C 1
ATOM 1204 O O . ARG A 1 158 ? -14.336 14.663 35.426 1.00 92.69 158 ARG A O 1
ATOM 1211 N N . HIS A 1 159 ? -12.762 13.047 35.448 1.00 95.88 159 HIS A N 1
ATOM 1212 C CA . HIS A 1 159 ? -12.935 12.646 34.052 1.00 95.88 159 HIS A CA 1
ATOM 1213 C C . HIS A 1 159 ? -13.624 11.294 33.867 1.00 95.88 159 HIS A C 1
ATOM 1215 O O . HIS A 1 159 ? -14.244 11.105 32.820 1.00 95.88 159 HIS A O 1
ATOM 1221 N N . LEU A 1 160 ? -13.555 10.367 34.831 1.00 95.56 160 LEU A N 1
ATOM 1222 C CA . LEU A 1 160 ? -14.294 9.107 34.708 1.00 95.56 160 LEU A CA 1
ATOM 1223 C C . LEU A 1 160 ? -15.800 9.387 34.627 1.00 95.56 160 LEU A C 1
ATOM 1225 O O . LEU A 1 160 ? -16.336 10.238 35.334 1.00 95.56 160 LEU A O 1
ATOM 1229 N N . GLY A 1 161 ? -16.474 8.695 33.712 1.00 94.94 161 GLY A N 1
ATOM 1230 C CA . GLY A 1 161 ? -17.899 8.864 33.432 1.00 94.94 161 GLY A CA 1
ATOM 1231 C C . GLY A 1 161 ? -18.241 10.049 32.526 1.00 94.94 161 GLY A C 1
ATOM 1232 O O . GLY A 1 161 ? -19.381 10.140 32.071 1.00 94.94 161 GLY A O 1
ATOM 1233 N N . GLN A 1 162 ? -17.290 10.937 32.203 1.00 97.19 162 GLN A N 1
ATOM 1234 C CA . GLN A 1 162 ? -17.541 11.994 31.221 1.00 97.19 162 GLN A CA 1
ATOM 1235 C C . GLN A 1 162 ? -17.744 11.408 29.824 1.00 97.19 162 GLN A C 1
ATOM 1237 O O . GLN A 1 162 ? -17.067 10.463 29.417 1.00 97.19 162 GLN A O 1
ATOM 1242 N N . THR A 1 163 ? -18.660 12.010 29.071 1.00 97.44 163 THR A N 1
ATOM 1243 C CA . THR A 1 163 ? -18.890 11.683 27.659 1.00 97.44 163 THR A CA 1
ATOM 1244 C C . THR A 1 163 ? -17.765 12.210 26.766 1.00 97.44 163 THR A C 1
ATOM 1246 O O . THR A 1 163 ? -17.071 13.166 27.125 1.00 97.44 163 THR A O 1
ATOM 1249 N N . LEU A 1 164 ? -17.629 11.646 25.559 1.00 95.44 164 LEU A N 1
ATOM 1250 C CA . LEU A 1 164 ? -16.663 12.128 24.559 1.00 95.44 164 LEU A CA 1
ATOM 1251 C C . LEU A 1 164 ? -16.797 13.631 24.270 1.00 95.44 164 LEU A C 1
ATOM 1253 O O . LEU A 1 164 ? -15.789 14.322 24.147 1.00 95.44 164 LEU A O 1
ATOM 1257 N N . ASP A 1 165 ? -18.024 14.152 24.192 1.00 95.12 165 ASP A N 1
ATOM 1258 C CA . ASP A 1 165 ? -18.256 15.573 23.913 1.00 95.12 165 ASP A CA 1
ATOM 1259 C C . ASP A 1 165 ? -17.770 16.476 25.055 1.00 95.12 165 ASP A C 1
ATOM 1261 O O . ASP A 1 165 ? -17.130 17.501 24.820 1.00 95.12 165 ASP A O 1
ATOM 1265 N N . GLN A 1 166 ? -18.004 16.054 26.301 1.00 96.88 166 GLN A N 1
ATOM 1266 C CA . GLN A 1 166 ? -17.577 16.785 27.496 1.00 96.88 166 GLN A CA 1
ATOM 1267 C C . GLN A 1 166 ? -16.052 16.809 27.642 1.00 96.88 166 GLN A C 1
ATOM 1269 O O . GLN A 1 166 ? -15.481 17.852 27.969 1.00 96.88 166 GLN A O 1
ATOM 1274 N N . ILE A 1 167 ? -15.385 15.679 27.388 1.00 95.88 167 ILE A N 1
ATOM 1275 C CA . ILE A 1 167 ? -13.944 15.542 27.625 1.00 95.88 167 ILE A CA 1
ATOM 1276 C C . ILE A 1 167 ? -13.086 16.049 26.456 1.00 95.88 167 ILE A C 1
ATOM 1278 O O . ILE A 1 167 ? -11.942 16.452 26.673 1.00 95.88 167 ILE A O 1
ATOM 1282 N N . ARG A 1 168 ? -13.608 16.087 25.219 1.00 94.81 168 ARG A N 1
ATOM 1283 C CA . ARG A 1 168 ? -12.853 16.460 24.002 1.00 94.81 168 ARG A CA 1
ATOM 1284 C C . ARG A 1 168 ? -12.046 17.763 24.146 1.00 94.81 168 ARG A C 1
ATOM 1286 O O . ARG A 1 168 ? -10.851 17.731 23.851 1.00 94.81 168 ARG A O 1
ATOM 1293 N N . PRO A 1 169 ? -12.597 18.892 24.648 1.00 96.00 169 PRO A N 1
ATOM 1294 C CA . PRO A 1 169 ? -11.814 20.120 24.816 1.00 96.00 169 PRO A CA 1
ATOM 1295 C C . PRO A 1 169 ? -10.636 19.965 25.784 1.00 96.00 169 PRO A C 1
ATOM 1297 O O . PRO A 1 169 ? -9.643 20.683 25.678 1.00 96.00 169 PRO A O 1
ATOM 1300 N N . HIS A 1 170 ? -10.744 19.062 26.762 1.00 96.00 170 HIS A N 1
ATOM 1301 C CA . HIS A 1 170 ? -9.642 18.744 27.663 1.00 96.00 170 HIS A CA 1
ATOM 1302 C C . HIS A 1 170 ? -8.571 17.908 26.966 1.00 96.00 170 HIS A C 1
ATOM 1304 O O . HIS A 1 170 ? -7.397 18.253 27.078 1.00 96.00 170 HIS A O 1
ATOM 1310 N N . MET A 1 171 ? -8.971 16.896 26.191 1.00 94.88 171 MET A N 1
ATOM 1311 C CA . MET A 1 171 ? -8.051 16.053 25.418 1.00 94.88 171 MET A CA 1
ATOM 1312 C C . MET A 1 171 ? -7.183 16.879 24.464 1.00 94.88 171 MET A C 1
ATOM 1314 O O . MET A 1 171 ? -5.966 16.730 24.469 1.00 94.88 171 MET A O 1
ATO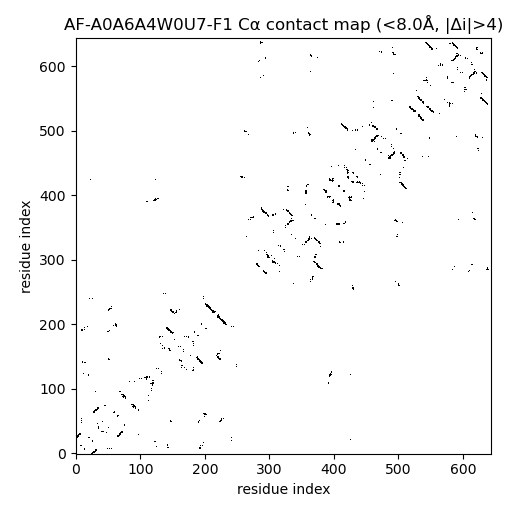M 1318 N N . GLU A 1 172 ? -7.767 17.839 23.742 1.00 94.75 172 GLU A N 1
ATOM 1319 C CA . GLU A 1 172 ? -7.009 18.738 22.855 1.00 94.75 172 GLU A CA 1
ATOM 1320 C C . GLU A 1 172 ? -5.980 19.593 23.608 1.00 94.75 172 GLU A C 1
ATOM 1322 O O . GLU A 1 172 ? -4.845 19.784 23.163 1.00 94.75 172 GLU A O 1
ATOM 1327 N N . ARG A 1 173 ? -6.336 20.080 24.804 1.00 95.50 173 ARG A N 1
ATOM 1328 C CA . ARG A 1 173 ? -5.380 20.808 25.650 1.00 95.50 173 ARG A CA 1
ATOM 1329 C C . ARG A 1 173 ? -4.255 19.899 26.137 1.00 95.50 173 ARG A C 1
ATOM 1331 O O . ARG A 1 173 ? -3.120 20.360 26.237 1.00 95.50 173 ARG A O 1
ATOM 1338 N N . MET A 1 174 ? -4.555 18.648 26.482 1.00 94.62 174 MET A N 1
ATOM 1339 C CA . MET A 1 174 ? -3.554 17.687 26.954 1.00 94.62 174 MET A CA 1
ATOM 1340 C C . MET A 1 174 ? -2.648 17.206 25.817 1.00 94.62 174 MET A C 1
ATOM 1342 O O . MET A 1 174 ? -1.449 17.075 26.044 1.00 94.62 174 MET A O 1
ATOM 1346 N N . LYS A 1 175 ? -3.163 17.064 24.588 1.00 94.19 175 LYS A N 1
ATOM 1347 C CA . LYS A 1 175 ? -2.364 16.836 23.373 1.00 94.19 175 LYS A CA 1
ATOM 1348 C C . LYS A 1 175 ? -1.274 17.897 23.239 1.00 94.19 175 LYS A C 1
ATOM 1350 O O . LYS A 1 175 ? -0.098 17.570 23.141 1.00 94.19 175 LYS A O 1
ATOM 1355 N N . GLY A 1 176 ? -1.652 19.175 23.327 1.00 92.69 176 GLY A N 1
ATOM 1356 C CA . GLY A 1 176 ? -0.706 20.290 23.218 1.00 92.69 176 GLY A CA 1
ATOM 1357 C C . GLY A 1 176 ? 0.286 20.407 24.383 1.00 92.69 176 GLY A C 1
ATOM 1358 O O . GLY A 1 176 ? 1.404 20.872 24.180 1.00 92.69 176 GLY A O 1
ATOM 1359 N N . LYS A 1 177 ? -0.101 20.005 25.602 1.00 93.25 177 LYS A N 1
ATOM 1360 C CA . LYS A 1 177 ? 0.755 20.127 26.799 1.00 93.25 177 LYS A CA 1
ATOM 1361 C C . LYS A 1 177 ? 1.668 18.930 27.039 1.00 93.25 177 LYS A C 1
ATOM 1363 O O . LYS A 1 177 ? 2.805 19.118 27.459 1.00 93.25 177 LYS A O 1
ATOM 1368 N N . TYR A 1 178 ? 1.145 17.727 26.841 1.00 91.62 178 TYR A N 1
ATOM 1369 C CA . TYR A 1 178 ? 1.762 16.475 27.278 1.00 91.62 178 TYR A CA 1
ATOM 1370 C C . TYR A 1 178 ? 1.901 15.451 26.148 1.00 91.62 178 TYR A C 1
ATOM 1372 O O . TYR A 1 178 ? 2.413 14.366 26.390 1.00 91.62 178 TYR A O 1
ATOM 1380 N N . GLY A 1 179 ? 1.468 15.775 24.924 1.00 90.94 179 GLY A N 1
ATOM 1381 C CA . GLY A 1 179 ? 1.496 14.830 23.807 1.00 90.94 179 GLY A CA 1
ATOM 1382 C C . GLY A 1 179 ? 0.449 13.721 23.914 1.00 90.94 179 GLY A C 1
ATOM 1383 O O . GLY A 1 179 ? 0.614 12.696 23.263 1.00 90.94 179 GLY A O 1
ATOM 1384 N N . LEU A 1 180 ? -0.603 13.925 24.720 1.00 92.75 180 LEU A N 1
ATOM 1385 C CA . LEU A 1 180 ? -1.706 12.974 24.875 1.00 92.75 180 LEU A CA 1
ATOM 1386 C C . LEU A 1 180 ? -2.328 12.632 23.510 1.00 92.75 180 LEU A C 1
ATOM 1388 O O . LEU A 1 180 ? -2.649 13.531 22.724 1.00 92.75 180 LEU A O 1
ATOM 1392 N N . ASN A 1 181 ? -2.551 11.350 23.251 1.00 92.81 181 ASN A N 1
ATOM 1393 C CA . ASN A 1 181 ? -3.319 10.881 22.108 1.00 92.81 181 ASN A CA 1
ATOM 1394 C C . ASN A 1 181 ? -4.810 11.178 22.327 1.00 92.81 181 ASN A C 1
ATOM 1396 O O . ASN A 1 181 ? -5.476 10.620 23.196 1.00 92.81 181 ASN A O 1
ATOM 1400 N N . VAL A 1 182 ? -5.387 12.046 21.495 1.00 93.69 182 VAL A N 1
ATOM 1401 C CA . VAL A 1 182 ? -6.784 12.490 21.668 1.00 93.69 182 VAL A CA 1
ATOM 1402 C C . VAL A 1 182 ? -7.767 11.317 21.610 1.00 93.69 182 VAL A C 1
ATOM 1404 O O . VAL A 1 182 ? -8.782 11.330 22.305 1.00 93.69 182 VAL A O 1
ATOM 1407 N N . CYS A 1 183 ? -7.451 10.272 20.845 1.00 93.31 183 CYS A N 1
ATOM 1408 C CA . CYS A 1 183 ? -8.242 9.049 20.754 1.00 93.31 183 CYS A CA 1
ATOM 1409 C C . CYS A 1 183 ? -7.824 7.959 21.759 1.00 93.31 183 CYS A C 1
ATOM 1411 O O . CYS A 1 183 ? -8.458 6.908 21.776 1.00 93.31 183 CYS A O 1
ATOM 1413 N N . GLY A 1 184 ? -6.806 8.168 22.594 1.00 91.50 184 GLY A N 1
ATOM 1414 C CA . GLY A 1 184 ? -6.393 7.209 23.621 1.00 91.50 184 GLY A CA 1
ATOM 1415 C C . GLY A 1 184 ? -5.794 5.904 23.081 1.00 91.50 184 GLY A C 1
ATOM 1416 O O . GLY A 1 184 ? -5.824 4.897 23.781 1.00 91.50 184 GLY A O 1
ATOM 1417 N N . GLU A 1 185 ? -5.246 5.889 21.857 1.00 86.44 185 GLU A N 1
ATOM 1418 C CA . GLU A 1 185 ? -4.751 4.661 21.192 1.00 86.44 185 GLU A CA 1
ATOM 1419 C C . GLU A 1 185 ? -3.672 3.907 21.993 1.00 86.44 185 GLU A C 1
ATOM 1421 O O . GLU A 1 185 ? -3.505 2.704 21.816 1.00 86.44 185 GLU A O 1
ATOM 1426 N N . GLY A 1 186 ? -2.940 4.603 22.869 1.00 83.50 186 GLY A N 1
ATOM 1427 C CA . GLY A 1 186 ? -1.907 4.025 23.734 1.00 83.50 186 GLY A CA 1
ATOM 1428 C C . GLY A 1 186 ? -2.416 3.454 25.062 1.00 83.50 186 GLY A C 1
ATOM 1429 O O . GLY A 1 186 ? -1.600 3.179 25.935 1.00 83.50 186 GLY A O 1
ATOM 1430 N N . GLY A 1 187 ? -3.735 3.334 25.253 1.00 87.38 187 GLY A N 1
ATOM 1431 C CA . GLY A 1 187 ? -4.332 2.929 26.534 1.00 87.38 187 GLY A CA 1
ATOM 1432 C C . GLY A 1 187 ? -4.409 4.061 27.564 1.00 87.38 187 GLY A C 1
ATOM 1433 O O . GLY A 1 187 ? -4.671 3.816 28.737 1.00 87.38 187 GLY A O 1
ATOM 1434 N N . GLU A 1 188 ? -4.201 5.308 27.130 1.00 91.31 188 GLU A N 1
ATOM 1435 C CA . GLU A 1 188 ? -4.253 6.501 27.986 1.00 91.31 188 GLU A CA 1
ATOM 1436 C C . GLU A 1 188 ? -5.611 6.671 28.677 1.00 91.31 188 GLU A C 1
ATOM 1438 O O . GLU A 1 188 ? -5.696 7.154 29.808 1.00 91.31 188 GLU A O 1
ATOM 1443 N N . TYR A 1 189 ? -6.678 6.273 27.987 1.00 93.31 189 TYR A N 1
ATOM 1444 C CA . TYR A 1 189 ? -8.013 6.122 28.538 1.00 93.31 189 TYR A CA 1
ATOM 1445 C C . TYR A 1 189 ? -8.782 5.065 27.744 1.00 93.31 189 TYR A C 1
ATOM 1447 O O . TYR A 1 189 ? -8.530 4.851 26.559 1.00 93.31 189 TYR A O 1
ATOM 1455 N N . GLU A 1 190 ? -9.765 4.442 28.384 1.00 94.00 190 GLU A N 1
ATOM 1456 C CA . GLU A 1 190 ? -10.700 3.535 27.717 1.00 94.00 190 GLU A CA 1
ATOM 1457 C C . GLU A 1 190 ? -12.121 4.063 27.848 1.00 94.00 190 GLU A C 1
ATOM 1459 O O . GLU A 1 190 ? -12.442 4.877 28.721 1.00 94.00 190 GLU A O 1
ATOM 1464 N N . THR A 1 191 ? -12.993 3.601 26.958 1.00 95.62 191 THR A N 1
ATOM 1465 C CA . THR A 1 191 ? -14.378 4.067 26.897 1.00 95.62 191 THR A CA 1
ATOM 1466 C C . THR A 1 191 ? -15.355 2.908 26.872 1.00 95.62 191 THR A C 1
ATOM 1468 O O . THR A 1 191 ? -15.004 1.787 26.502 1.00 95.62 191 THR A O 1
ATOM 1471 N N . PHE A 1 192 ? -16.596 3.195 27.243 1.00 96.31 192 PHE A N 1
ATOM 1472 C CA . PHE A 1 192 ? -17.720 2.302 27.030 1.00 96.31 192 PHE A CA 1
ATOM 1473 C C . PHE A 1 192 ? -18.847 3.054 26.323 1.00 96.31 192 PHE A C 1
ATOM 1475 O O . PHE A 1 192 ? -19.273 4.119 26.772 1.00 96.31 192 PHE A O 1
ATOM 1482 N N . THR A 1 193 ? -19.312 2.528 25.190 1.00 97.25 193 THR A N 1
ATOM 1483 C CA . THR A 1 193 ? -20.378 3.146 24.392 1.00 97.25 193 THR A CA 1
ATOM 1484 C C . THR A 1 193 ? -21.734 2.756 24.964 1.00 97.25 193 THR A C 1
ATOM 1486 O O . THR A 1 193 ? -22.089 1.579 24.982 1.00 97.25 193 THR A O 1
ATOM 1489 N N . LEU A 1 194 ? -22.486 3.751 25.427 1.00 97.00 194 LEU A N 1
ATOM 1490 C CA . LEU A 1 194 ? -23.826 3.600 25.988 1.00 97.00 194 LEU A CA 1
ATOM 1491 C C . LEU A 1 194 ? -24.906 3.637 24.905 1.00 97.00 194 LEU A C 1
ATOM 1493 O O . LEU A 1 194 ? -25.901 2.920 24.986 1.00 97.00 194 LEU A O 1
ATOM 1497 N N . ASP A 1 195 ? -24.708 4.450 23.868 1.00 97.19 195 ASP A N 1
ATOM 1498 C CA . ASP A 1 195 ? -25.603 4.491 22.716 1.00 97.19 195 ASP A CA 1
ATOM 1499 C C . ASP A 1 195 ? -24.852 4.847 21.431 1.00 97.19 195 ASP A C 1
ATOM 1501 O O . ASP A 1 195 ? -23.872 5.591 21.436 1.00 97.19 195 ASP A O 1
ATOM 1505 N N . CYS A 1 196 ? -25.338 4.332 20.307 1.00 95.69 196 CYS A N 1
ATOM 1506 C CA . CYS A 1 196 ? -24.951 4.802 18.985 1.00 95.69 196 CYS A CA 1
ATOM 1507 C C . CYS A 1 196 ? -26.100 4.586 17.982 1.00 95.69 196 CYS A C 1
ATOM 1509 O O . CYS A 1 196 ? -27.060 3.863 18.269 1.00 95.69 196 CYS A O 1
ATOM 1511 N N . PRO A 1 197 ? -26.036 5.164 16.770 1.00 95.31 197 PRO A N 1
ATOM 1512 C CA . PRO A 1 197 ? -27.078 5.002 15.753 1.00 95.31 197 PRO A CA 1
ATOM 1513 C C . PRO A 1 197 ? -27.402 3.547 15.383 1.00 95.31 197 PRO A C 1
ATOM 1515 O O . PRO A 1 197 ? -28.516 3.256 14.955 1.00 95.31 197 PRO A O 1
ATOM 1518 N N . LEU A 1 198 ? -26.457 2.618 15.552 1.00 95.50 198 LEU A N 1
ATOM 1519 C CA . LEU A 1 198 ? -26.684 1.204 15.247 1.00 95.50 198 LEU A CA 1
ATOM 1520 C C . LEU A 1 198 ? -27.475 0.473 16.339 1.00 95.50 198 LEU A C 1
ATOM 1522 O O . LEU A 1 198 ? -28.068 -0.567 16.053 1.00 95.50 198 LEU A O 1
ATOM 1526 N N . PHE A 1 199 ? -27.541 1.017 17.553 1.00 96.00 199 PHE A N 1
ATOM 1527 C CA . PHE A 1 199 ? -28.253 0.400 18.666 1.00 96.00 199 PHE A CA 1
ATOM 1528 C C . PHE A 1 199 ? -29.759 0.674 18.556 1.00 96.00 199 PHE A C 1
ATOM 1530 O O . PHE A 1 199 ? -30.178 1.818 18.355 1.00 96.00 199 PHE A O 1
ATOM 1537 N N . LYS A 1 200 ? -30.567 -0.383 18.695 1.00 95.31 200 LYS A N 1
ATOM 1538 C CA . LYS A 1 200 ? -32.029 -0.347 18.869 1.00 95.31 200 LYS A CA 1
ATOM 1539 C C . LYS A 1 200 ? -32.438 0.041 20.289 1.00 95.31 200 LYS A C 1
ATOM 1541 O O . LYS A 1 200 ? -33.486 0.653 20.465 1.00 95.31 200 LYS A O 1
ATOM 1546 N N . LYS A 1 201 ? -31.603 -0.280 21.276 1.00 96.06 201 LYS A N 1
ATOM 1547 C CA . LYS A 1 201 ? -31.793 0.082 22.684 1.00 96.06 201 LYS A CA 1
ATOM 1548 C C . LYS A 1 201 ? -30.554 0.794 23.203 1.00 96.06 201 LYS A C 1
ATOM 1550 O O . LYS A 1 201 ? -29.450 0.406 22.839 1.00 96.06 201 LYS A O 1
ATOM 1555 N N . ARG A 1 202 ? -30.715 1.816 24.036 1.00 96.69 202 ARG A N 1
ATOM 1556 C CA . ARG A 1 202 ? -29.578 2.450 24.718 1.00 96.69 202 ARG A CA 1
ATOM 1557 C C . ARG A 1 202 ? -29.306 1.753 26.041 1.00 96.69 202 ARG A C 1
ATOM 1559 O O . ARG A 1 202 ? -30.232 1.264 26.684 1.00 96.69 202 ARG A O 1
ATOM 1566 N N . ILE A 1 203 ? -28.045 1.734 26.439 1.00 96.94 203 ILE A N 1
ATOM 1567 C CA . ILE A 1 203 ? -27.605 1.211 27.726 1.00 96.94 203 ILE A CA 1
ATOM 1568 C C . ILE A 1 203 ? -27.639 2.353 28.735 1.00 96.94 203 ILE A C 1
ATOM 1570 O O . ILE A 1 203 ? -27.078 3.423 28.493 1.00 96.94 203 ILE A O 1
ATOM 1574 N N . VAL A 1 204 ? -28.290 2.116 29.865 1.00 96.69 204 VAL A N 1
ATOM 1575 C CA . VAL A 1 204 ? -28.342 3.039 30.995 1.00 96.69 204 VAL A CA 1
ATOM 1576 C C . VAL A 1 204 ? -27.555 2.429 32.145 1.00 96.69 204 VAL A C 1
ATOM 1578 O O . VAL A 1 204 ? -27.735 1.259 32.486 1.00 96.69 204 VAL A O 1
ATOM 1581 N N . VAL A 1 205 ? -26.652 3.224 32.715 1.00 94.75 205 VAL A N 1
ATOM 1582 C CA . VAL A 1 205 ? -25.897 2.860 33.915 1.00 94.75 205 VAL A CA 1
ATOM 1583 C C . VAL A 1 205 ? -26.681 3.354 35.120 1.00 94.75 205 VAL A C 1
ATOM 1585 O O . VAL A 1 205 ? -26.854 4.559 35.289 1.00 94.75 205 VAL A O 1
ATOM 1588 N N . ASP A 1 206 ? -27.171 2.422 35.932 1.00 94.25 206 ASP A N 1
ATOM 1589 C CA . ASP A 1 206 ? -27.942 2.741 37.134 1.00 94.25 206 ASP A CA 1
ATOM 1590 C C . ASP A 1 206 ? -27.033 2.939 38.342 1.00 94.25 206 ASP A C 1
ATOM 1592 O O . ASP A 1 206 ? -27.245 3.839 39.151 1.00 94.25 206 ASP A O 1
ATOM 1596 N N . GLU A 1 207 ? -26.038 2.060 38.475 1.00 93.88 207 GLU A N 1
ATOM 1597 C CA . GLU A 1 207 ? -25.105 2.030 39.594 1.00 93.88 207 GLU A CA 1
ATOM 1598 C C . GLU A 1 207 ? -23.706 1.675 39.078 1.00 93.88 207 GLU A C 1
ATOM 1600 O O . GLU A 1 207 ? -23.531 0.806 38.216 1.00 93.88 207 GLU A O 1
ATOM 1605 N N . GLN A 1 208 ? -22.706 2.380 39.602 1.00 93.12 208 GLN A N 1
ATOM 1606 C CA . GLN A 1 208 ? -21.302 2.209 39.254 1.00 93.12 208 GLN A CA 1
ATOM 1607 C C . GLN A 1 208 ? -20.413 2.571 40.444 1.00 93.12 208 GLN A C 1
ATOM 1609 O O . GLN A 1 208 ? -20.797 3.384 41.288 1.00 93.12 208 GLN A O 1
ATOM 1614 N N . GLU A 1 209 ? -19.205 2.027 40.466 1.00 92.12 209 GLU A N 1
ATOM 1615 C CA . GLU A 1 209 ? -18.165 2.353 41.440 1.00 92.12 209 GLU A CA 1
ATOM 1616 C C . GLU A 1 209 ? -16.835 2.656 40.737 1.00 92.12 209 GLU A C 1
ATOM 1618 O O . GLU A 1 209 ? -16.579 2.178 39.629 1.00 92.12 209 GLU A O 1
ATOM 1623 N N . VAL A 1 210 ? -15.997 3.477 41.371 1.00 92.25 210 VAL A N 1
ATOM 1624 C CA . VAL A 1 210 ? -14.637 3.770 40.900 1.00 92.25 210 VAL A CA 1
ATOM 1625 C C . VAL A 1 210 ? -13.676 2.832 41.616 1.00 92.25 210 VAL A C 1
ATOM 1627 O O . VAL A 1 210 ? -13.640 2.805 42.845 1.00 92.25 210 VAL A O 1
ATOM 1630 N N . VAL A 1 211 ? -12.877 2.097 40.850 1.00 90.00 211 VAL A N 1
ATOM 1631 C CA . VAL A 1 211 ? -11.820 1.229 41.366 1.00 90.00 211 VAL A CA 1
ATOM 1632 C C . VAL A 1 211 ? -10.470 1.833 40.996 1.00 90.00 211 VAL A C 1
ATOM 1634 O O . VAL A 1 211 ? -10.149 1.989 39.817 1.00 90.00 211 VAL A O 1
ATOM 1637 N N . THR A 1 212 ? -9.673 2.183 42.004 1.00 87.69 212 THR A N 1
ATOM 1638 C CA . THR A 1 212 ? -8.307 2.686 41.811 1.00 87.69 212 THR A CA 1
ATOM 1639 C C . THR A 1 212 ? -7.335 1.515 41.774 1.00 87.69 212 THR A C 1
ATOM 1641 O O . THR A 1 212 ? -7.194 0.793 42.759 1.00 87.69 212 THR A O 1
ATOM 1644 N N . HIS A 1 213 ? -6.655 1.338 40.643 1.00 83.75 213 HIS A N 1
ATOM 1645 C CA . HIS A 1 213 ? -5.613 0.325 40.473 1.00 83.75 213 HIS A CA 1
ATOM 1646 C C . HIS A 1 213 ? -4.252 0.834 40.957 1.00 83.75 213 HIS A C 1
ATOM 1648 O O . HIS A 1 213 ? -3.515 0.120 41.632 1.00 83.75 213 HIS A O 1
ATOM 1654 N N . SER A 1 214 ? -3.925 2.087 40.626 1.00 83.12 214 SER A N 1
ATOM 1655 C CA . SER A 1 214 ? -2.691 2.757 41.037 1.00 83.12 214 SER A CA 1
ATOM 1656 C C . SER A 1 214 ? -2.974 4.224 41.336 1.00 83.12 214 SER A C 1
ATOM 1658 O O . SER A 1 214 ? -3.474 4.945 40.477 1.00 83.12 214 SER A O 1
ATOM 1660 N N . ASP A 1 215 ? -2.632 4.673 42.540 1.00 78.19 215 ASP A N 1
ATOM 1661 C CA . ASP A 1 215 ? -2.791 6.066 42.974 1.00 78.19 215 ASP A CA 1
ATOM 1662 C C . ASP A 1 215 ? -1.474 6.847 42.808 1.00 78.19 215 ASP A C 1
ATOM 1664 O O . ASP A 1 215 ? -0.910 7.395 43.757 1.00 78.19 215 ASP A O 1
ATOM 1668 N N . ASP A 1 216 ? -0.910 6.810 41.596 1.00 80.81 216 ASP A N 1
ATOM 1669 C CA . ASP A 1 216 ? 0.295 7.574 41.268 1.00 80.81 216 ASP A CA 1
ATOM 1670 C C . ASP A 1 216 ? -0.004 9.081 41.274 1.00 80.81 216 ASP A C 1
ATOM 1672 O O . ASP A 1 216 ? -1.012 9.542 40.736 1.00 80.81 216 ASP A O 1
ATOM 1676 N N . ALA A 1 217 ? 0.904 9.871 41.854 1.00 74.75 217 ALA A N 1
ATOM 1677 C CA . ALA A 1 217 ? 0.711 11.310 42.033 1.00 74.75 217 ALA A CA 1
ATOM 1678 C C . ALA A 1 217 ? 0.634 12.102 40.711 1.00 74.75 217 ALA A C 1
ATOM 1680 O O . ALA A 1 217 ? 0.177 13.248 40.706 1.00 74.75 217 ALA A O 1
ATOM 1681 N N . PHE A 1 218 ? 1.102 11.525 39.603 1.00 75.69 218 PHE A N 1
ATOM 1682 C CA . PHE A 1 218 ? 1.183 12.173 38.297 1.00 75.69 218 PHE A CA 1
ATOM 1683 C C . PHE A 1 218 ? 0.283 11.501 37.252 1.00 75.69 218 PHE A C 1
ATOM 1685 O O . PHE A 1 218 ? -0.323 12.204 36.440 1.00 75.69 218 PHE A O 1
ATOM 1692 N N . ALA A 1 219 ? 0.172 10.172 37.267 1.00 81.12 219 ALA A N 1
ATOM 1693 C CA . ALA A 1 219 ? -0.626 9.395 36.320 1.00 81.12 219 ALA A CA 1
ATOM 1694 C C . ALA A 1 219 ? -1.435 8.294 37.036 1.00 81.12 219 ALA A C 1
ATOM 1696 O O . ALA A 1 219 ? -1.117 7.109 36.904 1.00 81.12 219 ALA A O 1
ATOM 1697 N N . PRO A 1 220 ? -2.476 8.665 37.803 1.00 86.94 220 PRO A N 1
ATOM 1698 C CA . PRO A 1 220 ? -3.318 7.691 38.485 1.00 86.94 220 PRO A CA 1
ATOM 1699 C C . PRO A 1 220 ? -4.037 6.786 37.476 1.00 86.94 220 PRO A C 1
ATOM 1701 O O . PRO A 1 220 ? -4.526 7.243 36.438 1.00 86.94 220 PRO A O 1
ATOM 1704 N N . VAL A 1 221 ? -4.126 5.500 37.813 1.00 89.44 221 VAL A N 1
ATOM 1705 C CA . VAL A 1 221 ? -4.849 4.481 37.049 1.00 89.44 221 VAL A CA 1
ATOM 1706 C C . VAL A 1 221 ? -6.094 4.089 37.825 1.00 89.44 221 VAL A C 1
ATOM 1708 O O . VAL A 1 221 ? -6.012 3.507 38.909 1.00 89.44 221 VAL A O 1
ATOM 1711 N N . ALA A 1 222 ? -7.254 4.403 37.263 1.00 92.12 222 ALA A N 1
ATOM 1712 C CA . ALA A 1 222 ? -8.540 4.036 37.834 1.00 92.12 222 ALA A CA 1
ATOM 1713 C C . ALA A 1 222 ? -9.553 3.734 36.735 1.00 92.12 222 ALA A C 1
ATOM 1715 O O . ALA A 1 222 ? -9.464 4.270 35.623 1.00 92.12 222 ALA A O 1
ATOM 1716 N N . TYR A 1 223 ? -10.537 2.906 37.068 1.00 92.31 223 TYR A N 1
ATOM 1717 C CA . TYR A 1 223 ? -11.589 2.504 36.151 1.00 92.31 223 TYR A CA 1
ATOM 1718 C C . TYR A 1 223 ? -12.971 2.462 36.807 1.00 92.31 223 TYR A C 1
ATOM 1720 O O . TYR A 1 223 ? -13.104 2.428 38.028 1.00 92.31 223 TYR A O 1
ATOM 1728 N N . LEU A 1 224 ? -14.010 2.493 35.974 1.00 91.25 224 LEU A N 1
ATOM 1729 C CA . LEU A 1 224 ? -15.401 2.336 36.376 1.00 91.25 224 LEU A CA 1
ATOM 1730 C C . LEU A 1 224 ? -15.815 0.872 36.291 1.00 91.25 224 LEU A C 1
ATOM 1732 O O . LEU A 1 224 ? -15.720 0.252 35.229 1.00 91.25 224 LEU A O 1
ATOM 1736 N N . ASN A 1 225 ? -16.339 0.355 37.397 1.00 89.94 225 ASN A N 1
ATOM 1737 C CA . ASN A 1 225 ? -17.031 -0.921 37.441 1.00 89.94 225 ASN A CA 1
ATOM 1738 C C . ASN A 1 225 ? -18.547 -0.677 37.459 1.00 89.94 225 ASN A C 1
ATOM 1740 O O . ASN A 1 225 ? -19.073 -0.005 38.348 1.00 89.94 225 ASN A O 1
ATOM 1744 N N . PHE A 1 226 ? -19.256 -1.199 36.458 1.00 90.19 226 PHE A N 1
ATOM 1745 C CA . PHE A 1 226 ? -20.710 -1.080 36.370 1.00 90.19 226 PHE A CA 1
ATOM 1746 C C . PHE A 1 226 ? -21.372 -2.199 37.173 1.00 90.19 226 PHE A C 1
ATOM 1748 O O . PHE A 1 226 ? -21.372 -3.354 36.750 1.00 90.19 226 PHE A O 1
ATOM 1755 N N . THR A 1 227 ? -21.972 -1.853 38.311 1.00 89.19 227 THR A N 1
ATOM 1756 C CA . THR A 1 227 ? -22.629 -2.822 39.199 1.00 89.19 227 THR A CA 1
ATOM 1757 C C . THR A 1 227 ? -24.077 -3.080 38.794 1.00 89.19 227 THR A C 1
ATOM 1759 O O . THR A 1 227 ? -24.565 -4.203 38.942 1.00 89.19 227 THR A O 1
ATOM 1762 N N . ARG A 1 228 ? -24.765 -2.076 38.225 1.00 93.06 228 ARG A N 1
ATOM 1763 C CA . ARG A 1 228 ? -26.119 -2.235 37.678 1.00 93.06 228 ARG A CA 1
ATOM 1764 C C . ARG A 1 228 ? -26.328 -1.421 36.406 1.00 93.06 228 ARG A C 1
ATOM 1766 O O . ARG A 1 228 ? -26.036 -0.228 36.349 1.00 93.06 228 ARG A O 1
ATOM 1773 N N . THR A 1 229 ? -26.865 -2.085 35.389 1.00 94.44 229 THR A N 1
ATOM 1774 C CA . THR A 1 229 ? -27.177 -1.511 34.075 1.00 94.44 229 THR A CA 1
ATOM 1775 C C . THR A 1 229 ? -28.485 -2.091 33.547 1.00 94.44 229 THR A C 1
ATOM 1777 O O . THR A 1 229 ? -28.846 -3.222 33.882 1.00 94.44 229 THR A O 1
ATOM 1780 N N . HIS A 1 230 ? -29.181 -1.342 32.693 1.00 95.50 230 HIS A N 1
ATOM 1781 C CA . HIS A 1 230 ? -30.352 -1.833 31.968 1.00 95.50 230 HIS A CA 1
ATOM 1782 C C . HIS A 1 230 ? -30.431 -1.259 30.547 1.00 95.50 230 HIS A C 1
ATOM 1784 O O . HIS A 1 230 ? -29.657 -0.381 30.160 1.00 95.50 230 HIS A O 1
ATOM 1790 N N . LEU A 1 231 ? -31.362 -1.790 29.750 1.00 97.12 231 LEU A N 1
ATOM 1791 C CA . LEU A 1 231 ? -31.623 -1.351 28.380 1.00 97.12 231 LEU A CA 1
ATOM 1792 C C . LEU A 1 231 ? -32.929 -0.564 28.296 1.00 97.12 231 LEU A C 1
ATOM 1794 O O . LEU A 1 231 ? -33.962 -1.022 28.781 1.00 97.12 231 LEU A O 1
ATOM 1798 N N . GLU A 1 232 ? -32.894 0.566 27.597 1.00 97.12 232 GLU A N 1
ATOM 1799 C CA . GLU A 1 232 ? -34.081 1.343 27.236 1.00 97.12 232 GLU A CA 1
ATOM 1800 C C . GLU A 1 232 ? -34.310 1.320 25.722 1.00 97.12 232 GLU A C 1
ATOM 1802 O O . GLU A 1 232 ? -33.395 1.583 24.935 1.00 97.12 232 GLU A O 1
ATOM 1807 N N . ASP A 1 233 ? -35.545 1.050 25.297 1.00 94.25 233 ASP A N 1
ATOM 1808 C CA . ASP A 1 233 ? -35.915 1.026 23.881 1.00 94.25 233 ASP A CA 1
ATOM 1809 C C . ASP A 1 233 ? -35.837 2.414 23.231 1.00 94.25 233 ASP A C 1
ATOM 1811 O O . ASP A 1 233 ? -36.266 3.427 23.792 1.00 94.25 233 ASP A O 1
ATOM 1815 N N . LYS A 1 234 ? -35.341 2.459 21.991 1.00 93.69 234 LYS A N 1
ATOM 1816 C CA . LYS A 1 234 ? -35.348 3.671 21.164 1.00 93.69 234 LYS A CA 1
ATOM 1817 C C . LYS A 1 234 ? -36.522 3.627 20.191 1.00 93.69 234 LYS A C 1
ATOM 1819 O O . LYS A 1 234 ? -36.852 2.588 19.624 1.00 93.69 234 LYS A O 1
ATOM 1824 N N . GLN A 1 235 ? -37.112 4.789 19.927 1.00 84.81 235 GLN A N 1
ATOM 1825 C CA . GLN A 1 235 ? -38.197 4.965 18.955 1.00 84.81 235 GLN A CA 1
ATOM 1826 C C . GLN A 1 235 ? -37.648 4.948 17.514 1.00 84.81 235 GLN A C 1
ATOM 1828 O O . GLN A 1 235 ? -37.627 5.971 16.835 1.00 84.81 235 GLN A O 1
ATOM 1833 N N . LEU A 1 236 ? -37.120 3.802 17.068 1.00 81.19 236 LEU A N 1
ATOM 1834 C CA . LEU A 1 236 ? -36.479 3.644 15.753 1.00 81.19 236 LEU A CA 1
ATOM 1835 C C . LEU A 1 236 ? -37.337 2.882 14.730 1.00 81.19 236 LEU A C 1
ATOM 1837 O O . LEU A 1 236 ? -37.052 2.971 13.540 1.00 81.19 236 LEU A O 1
ATOM 1841 N N . GLY A 1 237 ? -38.362 2.138 15.160 1.00 78.62 237 GLY A N 1
ATOM 1842 C CA . GLY A 1 237 ? -39.139 1.257 14.278 1.00 78.62 237 GLY A CA 1
ATOM 1843 C C . GLY A 1 237 ? -38.275 0.204 13.560 1.00 78.62 237 GLY A C 1
ATOM 1844 O O . GLY A 1 237 ? -37.204 -0.173 14.039 1.00 78.62 237 GLY A O 1
ATOM 1845 N N . ASP A 1 238 ? -38.711 -0.231 12.374 1.00 83.38 238 ASP A N 1
ATOM 1846 C CA . ASP A 1 238 ? -38.050 -1.280 11.573 1.00 83.38 238 ASP A CA 1
ATOM 1847 C C . ASP A 1 238 ? -36.914 -0.762 10.669 1.00 83.38 238 ASP A C 1
ATOM 1849 O O . ASP A 1 238 ? -36.563 -1.378 9.659 1.00 83.38 238 ASP A O 1
ATOM 1853 N N . LEU A 1 239 ? -36.308 0.380 11.011 1.00 89.81 239 LEU A N 1
ATOM 1854 C CA . LEU A 1 239 ? -35.208 0.940 10.225 1.00 89.81 239 LEU A CA 1
ATOM 1855 C C . LEU A 1 239 ? -34.012 -0.018 10.189 1.00 89.81 239 LEU A C 1
ATOM 1857 O O . LEU A 1 239 ? -33.530 -0.484 11.228 1.00 89.81 239 LEU A O 1
ATOM 1861 N N . THR A 1 240 ? -33.480 -0.242 8.989 1.00 92.06 240 THR A N 1
ATOM 1862 C CA . THR A 1 240 ? -32.233 -0.988 8.764 1.00 92.06 240 THR A CA 1
ATOM 1863 C C . THR A 1 240 ? -31.018 -0.239 9.322 1.00 92.06 240 THR A C 1
ATOM 1865 O O . THR A 1 240 ? -31.064 0.972 9.539 1.00 92.06 240 THR A O 1
ATOM 1868 N N . GLN A 1 241 ? -29.890 -0.939 9.504 1.00 91.69 241 GLN A N 1
ATOM 1869 C CA . GLN A 1 241 ? -28.628 -0.322 9.945 1.00 91.69 241 GLN A CA 1
ATOM 1870 C C . GLN A 1 241 ? -28.234 0.876 9.062 1.00 91.69 241 GLN A C 1
ATOM 1872 O O . GLN A 1 241 ? -27.894 1.935 9.580 1.00 91.69 241 GLN A O 1
ATOM 1877 N N . ALA A 1 242 ? -28.344 0.729 7.736 1.00 91.69 242 ALA A N 1
ATOM 1878 C CA . ALA A 1 242 ? -28.001 1.781 6.782 1.00 91.69 242 ALA A CA 1
ATOM 1879 C C . ALA A 1 242 ? -28.923 3.002 6.902 1.00 91.69 242 ALA A C 1
ATOM 1881 O O . ALA A 1 242 ? -28.444 4.130 6.907 1.00 91.69 242 ALA A O 1
ATOM 1882 N N . GLN A 1 243 ? -30.233 2.792 7.061 1.00 92.44 243 GLN A N 1
ATOM 1883 C CA . GLN A 1 243 ? -31.195 3.890 7.204 1.00 92.44 243 GLN A CA 1
ATOM 1884 C C . GLN A 1 243 ? -30.969 4.716 8.477 1.00 92.44 243 GLN A C 1
ATOM 1886 O O . GLN A 1 243 ? -31.213 5.918 8.469 1.00 92.44 243 GLN A O 1
ATOM 1891 N N . ARG A 1 244 ? -30.464 4.106 9.556 1.00 91.56 244 ARG A N 1
ATOM 1892 C CA . ARG A 1 244 ? -30.209 4.803 10.831 1.00 91.56 244 ARG A CA 1
ATOM 1893 C C . ARG A 1 244 ? -29.038 5.773 10.788 1.00 91.56 244 ARG A C 1
ATOM 1895 O O . ARG A 1 244 ? -28.968 6.667 11.625 1.00 91.56 244 ARG A O 1
ATOM 1902 N N . ILE A 1 245 ? -28.114 5.581 9.852 1.00 91.88 245 ILE A N 1
ATOM 1903 C CA . ILE A 1 245 ? -26.925 6.427 9.714 1.00 91.88 245 ILE A CA 1
ATOM 1904 C C . ILE A 1 245 ? -27.072 7.481 8.609 1.00 91.88 245 ILE A C 1
ATOM 1906 O O . ILE A 1 245 ? -26.148 8.263 8.382 1.00 91.88 245 ILE A O 1
ATOM 1910 N N . VAL A 1 246 ? -28.216 7.512 7.914 1.00 88.38 246 VAL A N 1
ATOM 1911 C CA . VAL A 1 246 ? -28.511 8.531 6.899 1.00 88.38 246 VAL A CA 1
ATOM 1912 C C . VAL A 1 246 ? -28.520 9.915 7.552 1.00 88.38 246 VAL A C 1
ATOM 1914 O O . VAL A 1 246 ? -29.134 10.117 8.596 1.00 88.38 246 VAL A O 1
ATOM 1917 N N . GLY A 1 247 ? -27.837 10.874 6.924 1.00 83.50 247 GLY A N 1
ATOM 1918 C CA . GLY A 1 247 ? -27.751 12.257 7.402 1.00 83.50 247 GLY A CA 1
ATOM 1919 C C . GLY A 1 247 ? -26.709 12.499 8.497 1.00 83.50 247 GLY A C 1
ATOM 1920 O O . GLY A 1 247 ? -26.539 13.642 8.912 1.00 83.50 247 GLY A O 1
ATOM 1921 N N . LEU A 1 248 ? -25.991 11.465 8.951 1.00 87.38 248 LEU A N 1
ATOM 1922 C CA . LEU A 1 248 ? -24.813 11.663 9.797 1.00 87.38 248 LEU A CA 1
ATOM 1923 C C . LEU A 1 248 ? -23.651 12.220 8.962 1.00 87.38 248 LEU A C 1
ATOM 1925 O O . LEU A 1 248 ? -23.478 11.787 7.817 1.00 87.38 248 LEU A O 1
ATOM 1929 N N . PRO A 1 249 ? -22.832 13.123 9.525 1.00 81.50 249 PRO A N 1
ATOM 1930 C CA . PRO A 1 249 ? -21.722 13.720 8.799 1.00 81.50 249 PRO A CA 1
ATOM 1931 C C . PRO A 1 249 ? -20.722 12.664 8.322 1.00 81.50 249 PRO A C 1
ATOM 1933 O O . PRO A 1 249 ? -20.436 11.671 9.002 1.00 81.50 249 PRO A O 1
ATOM 1936 N N . ALA A 1 250 ? -20.212 12.883 7.114 1.00 69.81 250 ALA A N 1
ATOM 1937 C CA . ALA A 1 250 ? -19.151 12.106 6.500 1.00 69.81 250 ALA A CA 1
ATOM 1938 C C . ALA A 1 250 ? -18.116 13.089 5.950 1.00 69.81 250 ALA A C 1
ATOM 1940 O O . ALA A 1 250 ? -18.430 13.914 5.099 1.00 69.81 250 ALA A O 1
ATOM 1941 N N . THR A 1 251 ? -16.895 13.008 6.458 1.00 61.31 251 THR A N 1
ATOM 1942 C CA . THR A 1 251 ? -15.757 13.849 6.056 1.00 61.31 251 THR A CA 1
ATOM 1943 C C . THR A 1 251 ? -15.035 13.316 4.823 1.00 61.31 251 THR A C 1
ATOM 1945 O O . THR A 1 251 ? -14.321 14.058 4.155 1.00 61.31 251 THR A O 1
ATOM 1948 N N . CYS A 1 252 ? -15.226 12.038 4.483 1.00 57.44 252 CYS A N 1
ATOM 1949 C CA . CYS A 1 252 ? -14.658 11.458 3.274 1.00 57.44 252 CYS A CA 1
ATOM 1950 C C . CYS A 1 252 ? -15.582 11.743 2.083 1.00 57.44 252 CYS A C 1
ATOM 1952 O O . CYS A 1 252 ? -16.638 11.118 1.947 1.00 57.44 252 CYS A O 1
ATOM 1954 N N . GLU A 1 253 ? -15.189 12.683 1.219 1.00 56.06 253 GLU A N 1
ATOM 1955 C CA . GLU A 1 253 ? -15.806 12.829 -0.099 1.00 56.06 253 GLU A CA 1
ATOM 1956 C C . GLU A 1 253 ? -15.722 11.494 -0.841 1.00 56.06 253 GLU A C 1
ATOM 1958 O O . GLU A 1 253 ? -14.641 10.919 -0.995 1.00 56.06 253 GLU A O 1
ATOM 1963 N N . ARG A 1 254 ? -16.866 10.990 -1.310 1.00 65.88 254 ARG A N 1
ATOM 1964 C CA . ARG A 1 254 ? -16.887 9.785 -2.135 1.00 65.88 254 ARG A CA 1
ATOM 1965 C C . ARG A 1 254 ? -16.528 10.158 -3.563 1.00 65.88 254 ARG A C 1
ATOM 1967 O O . ARG A 1 254 ? -17.310 10.871 -4.195 1.00 65.88 254 ARG A O 1
ATOM 1974 N N . PRO A 1 255 ? -15.393 9.683 -4.098 1.00 67.81 255 PRO A N 1
ATOM 1975 C CA . PRO A 1 255 ? -15.121 9.877 -5.508 1.00 67.81 255 PRO A CA 1
ATOM 1976 C C . PRO A 1 255 ? -16.166 9.121 -6.335 1.00 67.81 255 PRO A C 1
ATOM 1978 O O . PRO A 1 255 ? -16.670 8.076 -5.919 1.00 67.81 255 PRO A O 1
ATOM 1981 N N . GLU A 1 256 ? -16.468 9.616 -7.533 1.00 75.31 256 GLU A N 1
ATOM 1982 C CA . GLU A 1 256 ? -17.239 8.830 -8.493 1.00 75.31 256 GLU A CA 1
ATOM 1983 C C . GLU A 1 256 ? -16.450 7.567 -8.857 1.00 75.31 256 GLU A C 1
ATOM 1985 O O . GLU A 1 256 ? -15.313 7.636 -9.331 1.00 75.31 256 GLU A O 1
ATOM 1990 N N . LEU A 1 257 ? -17.043 6.401 -8.605 1.00 80.94 257 LEU A N 1
ATOM 1991 C CA . LEU A 1 257 ? -16.414 5.103 -8.836 1.00 80.94 257 LEU A CA 1
ATOM 1992 C C . LEU A 1 257 ? -16.806 4.542 -10.206 1.00 80.94 257 LEU A C 1
ATOM 1994 O O . LEU A 1 257 ? -17.874 4.831 -10.746 1.00 80.94 257 LEU A O 1
ATOM 1998 N N . LEU A 1 258 ? -15.950 3.692 -10.769 1.00 72.62 258 LEU A N 1
ATOM 1999 C CA . LEU A 1 258 ? -16.279 2.924 -11.965 1.00 72.62 258 LEU A CA 1
ATOM 2000 C C . LEU A 1 258 ? -17.180 1.728 -11.627 1.00 72.62 258 LEU A C 1
ATOM 2002 O O . LEU A 1 258 ? -16.767 0.816 -10.908 1.00 72.62 258 LEU A O 1
ATOM 2006 N N . ASP A 1 259 ? -18.391 1.737 -12.201 1.00 65.44 259 ASP A N 1
ATOM 2007 C CA . ASP A 1 259 ? -19.263 0.612 -12.605 1.00 65.44 259 ASP A CA 1
ATOM 2008 C C . ASP A 1 259 ? -18.675 -0.784 -12.392 1.00 65.44 259 ASP A C 1
ATOM 2010 O O . ASP A 1 259 ? -18.891 -1.482 -11.400 1.00 65.44 259 ASP A O 1
ATOM 2014 N N . ALA A 1 260 ? -17.866 -1.139 -13.371 1.00 60.88 260 ALA A N 1
ATOM 2015 C CA . ALA A 1 260 ? -17.048 -2.324 -13.432 1.00 60.88 260 ALA A CA 1
ATOM 2016 C C . ALA A 1 260 ? -15.654 -1.882 -13.899 1.00 60.88 260 ALA A C 1
ATOM 2018 O O . ALA A 1 260 ? -15.537 -0.817 -14.521 1.00 60.88 260 ALA A O 1
ATOM 2019 N N . PRO A 1 261 ? -14.593 -2.664 -13.624 1.00 59.09 261 PRO A N 1
ATOM 2020 C CA . PRO A 1 261 ? -13.352 -2.477 -14.361 1.00 59.09 261 PRO A CA 1
ATOM 2021 C C . PRO A 1 261 ? -13.688 -2.504 -15.860 1.00 59.09 261 PRO A C 1
ATOM 2023 O O . PRO A 1 261 ? -14.469 -3.373 -16.271 1.00 59.09 261 PRO A O 1
ATOM 2026 N N . PRO A 1 262 ? -13.174 -1.554 -16.661 1.00 58.62 262 PRO A N 1
ATOM 2027 C CA . PRO A 1 262 ? -13.405 -1.591 -18.094 1.00 58.62 262 PRO A CA 1
ATOM 2028 C C . PRO A 1 262 ? -12.945 -2.957 -18.625 1.00 58.62 262 PRO A C 1
ATOM 2030 O O . PRO A 1 262 ? -12.008 -3.541 -18.060 1.00 58.62 262 PRO A O 1
ATOM 2033 N N . PRO A 1 263 ? -13.616 -3.510 -19.653 1.00 52.50 263 PRO A N 1
ATOM 2034 C CA . PRO A 1 263 ? -13.110 -4.703 -20.309 1.00 52.50 263 PRO A CA 1
ATOM 2035 C C . PRO A 1 263 ? -11.642 -4.455 -20.650 1.00 52.50 263 PRO A C 1
ATOM 2037 O O . PRO A 1 263 ? -11.277 -3.396 -21.157 1.00 52.50 263 PRO A O 1
ATOM 2040 N N . VAL A 1 264 ? -10.786 -5.404 -20.275 1.00 53.84 264 VAL A N 1
ATOM 2041 C CA . VAL A 1 264 ? -9.390 -5.376 -20.700 1.00 53.84 264 VAL A CA 1
ATOM 2042 C C . VAL A 1 264 ? -9.453 -5.635 -22.195 1.00 53.84 264 VAL A C 1
ATOM 2044 O O . VAL A 1 264 ? -9.610 -6.793 -22.585 1.00 53.84 264 VAL A O 1
ATOM 2047 N N . ASP A 1 265 ? -9.462 -4.572 -23.001 1.00 43.84 265 ASP A N 1
ATOM 2048 C CA . ASP A 1 265 ? -9.595 -4.709 -24.444 1.00 43.84 265 ASP A CA 1
ATOM 2049 C C . ASP A 1 265 ? -8.504 -5.657 -24.936 1.00 43.84 265 ASP A C 1
ATOM 2051 O O . ASP A 1 265 ? -7.300 -5.482 -24.718 1.00 43.84 265 ASP A O 1
ATOM 2055 N N . GLY A 1 266 ? -8.983 -6.768 -25.486 1.00 42.31 266 GLY A N 1
ATOM 2056 C CA . GLY A 1 266 ? -8.150 -7.797 -26.053 1.00 42.31 266 GLY A CA 1
ATOM 2057 C C . GLY A 1 266 ? -7.502 -7.286 -27.331 1.00 42.31 266 GLY A C 1
ATOM 2058 O O . GLY A 1 266 ? -8.090 -6.518 -28.084 1.00 42.31 266 GLY A O 1
ATOM 2059 N N . SER A 1 267 ? -6.303 -7.806 -27.573 1.00 41.81 267 SER A N 1
ATOM 2060 C CA . SER A 1 267 ? -5.609 -7.826 -28.861 1.00 41.81 267 SER A CA 1
ATOM 2061 C C . SER A 1 267 ? -5.220 -6.469 -29.451 1.00 41.81 267 SER A C 1
ATOM 2063 O O . SER A 1 267 ? -5.795 -6.005 -30.428 1.00 41.81 267 SER A O 1
ATOM 2065 N N . THR A 1 268 ? -4.083 -5.940 -29.012 1.00 45.12 268 THR A N 1
ATOM 2066 C CA . THR A 1 268 ? -3.009 -5.855 -30.005 1.00 45.12 268 THR A CA 1
ATOM 2067 C C . THR A 1 268 ? -2.266 -7.179 -29.940 1.00 45.12 268 THR A C 1
ATOM 2069 O O . THR A 1 268 ? -1.680 -7.534 -28.914 1.00 45.12 268 THR A O 1
ATOM 2072 N N . ASP A 1 269 ? -2.410 -7.991 -30.987 1.00 44.59 269 ASP A N 1
ATOM 2073 C CA . ASP A 1 269 ? -1.574 -9.175 -31.109 1.00 44.59 269 ASP A CA 1
ATOM 2074 C C . ASP A 1 269 ? -0.104 -8.738 -31.110 1.00 44.59 269 ASP A C 1
ATOM 2076 O O . ASP A 1 269 ? 0.215 -7.670 -31.647 1.00 44.59 269 ASP A O 1
ATOM 2080 N N . PRO A 1 270 ? 0.789 -9.506 -30.457 1.00 50.44 270 PRO A N 1
ATOM 2081 C CA . PRO A 1 270 ? 2.210 -9.215 -30.523 1.00 50.44 270 PRO A CA 1
ATOM 2082 C C . PRO A 1 270 ? 2.618 -9.122 -32.000 1.00 50.44 270 PRO A C 1
ATOM 2084 O O . PRO A 1 270 ? 2.069 -9.869 -32.819 1.00 50.44 270 PRO A O 1
ATOM 2087 N N . PRO A 1 271 ? 3.555 -8.228 -32.357 1.00 51.03 271 PRO A N 1
ATOM 2088 C CA . PRO A 1 271 ? 4.071 -8.158 -33.716 1.00 51.03 271 PRO A CA 1
ATOM 2089 C C . PRO A 1 271 ? 4.450 -9.560 -34.201 1.00 51.03 271 PRO A C 1
ATOM 2091 O O . PRO A 1 271 ? 5.110 -10.313 -33.479 1.00 51.03 271 PRO A O 1
ATOM 2094 N N . SER A 1 272 ? 4.003 -9.923 -35.404 1.00 42.97 272 SER A N 1
ATOM 2095 C CA . SER A 1 272 ? 4.371 -11.172 -36.068 1.00 42.97 272 SER A CA 1
ATOM 2096 C C . SER A 1 272 ? 5.812 -11.073 -36.575 1.00 42.97 272 SER A C 1
ATOM 2098 O O . SER A 1 272 ? 6.048 -10.946 -37.773 1.00 42.97 272 SER A O 1
ATOM 2100 N N . GLU A 1 273 ? 6.777 -11.062 -35.665 1.00 48.88 273 GLU A N 1
ATOM 2101 C CA . GLU A 1 273 ? 8.186 -11.248 -35.997 1.00 48.88 273 GLU A CA 1
ATOM 2102 C C . GLU A 1 273 ? 8.649 -12.594 -35.446 1.00 48.88 273 GLU A C 1
ATOM 2104 O O . GLU A 1 273 ? 8.260 -13.002 -34.346 1.00 48.88 273 GLU A O 1
ATOM 2109 N N . ASP A 1 274 ? 9.436 -13.304 -36.257 1.00 47.00 274 ASP A N 1
ATOM 2110 C CA . ASP A 1 274 ? 9.953 -14.634 -35.951 1.00 47.00 274 ASP A CA 1
ATOM 2111 C C . ASP A 1 274 ? 10.615 -14.678 -34.570 1.00 47.00 274 ASP A C 1
ATOM 2113 O O . ASP A 1 274 ? 11.282 -13.737 -34.133 1.00 47.00 274 ASP A O 1
ATOM 2117 N N . ALA A 1 275 ? 10.427 -15.805 -33.880 1.00 48.91 275 ALA A N 1
ATOM 2118 C CA . ALA A 1 275 ? 10.945 -16.046 -32.543 1.00 48.91 275 ALA A CA 1
ATOM 2119 C C . ALA A 1 275 ? 12.478 -15.920 -32.515 1.00 48.91 275 ALA A C 1
ATOM 2121 O O . ALA A 1 275 ? 13.212 -16.880 -32.743 1.00 48.91 275 ALA A O 1
ATOM 2122 N N . THR A 1 276 ? 12.974 -14.731 -32.183 1.00 56.84 276 THR A N 1
ATOM 2123 C CA . THR A 1 276 ? 14.384 -14.509 -31.858 1.00 56.84 276 THR A CA 1
ATOM 2124 C C . THR A 1 276 ? 14.755 -15.321 -30.617 1.00 56.84 276 THR A C 1
ATOM 2126 O O . THR A 1 276 ? 13.901 -15.610 -29.769 1.00 56.84 276 THR A O 1
ATOM 2129 N N . ALA A 1 277 ? 16.017 -15.744 -30.512 1.00 61.84 277 ALA A N 1
ATOM 2130 C CA . ALA A 1 277 ? 16.511 -16.466 -29.342 1.00 61.84 277 ALA A CA 1
ATOM 2131 C C . ALA A 1 277 ? 16.258 -15.653 -28.061 1.00 61.84 277 ALA A C 1
ATOM 2133 O O . ALA A 1 277 ? 16.410 -14.431 -28.058 1.00 61.84 277 ALA A O 1
ATOM 2134 N N . VAL A 1 278 ? 15.861 -16.329 -26.978 1.00 68.69 278 VAL A N 1
ATOM 2135 C CA . VAL A 1 278 ? 15.684 -15.683 -25.672 1.00 68.69 278 VAL A CA 1
ATOM 2136 C C . VAL A 1 278 ? 17.039 -15.123 -25.228 1.00 68.69 278 VAL A C 1
ATOM 2138 O O . VAL A 1 278 ? 17.986 -15.902 -25.104 1.00 68.69 278 VAL A O 1
ATOM 2141 N N . PRO A 1 279 ? 17.175 -13.802 -25.015 1.00 73.88 279 PRO A N 1
ATOM 2142 C CA . PRO A 1 279 ? 18.444 -13.242 -24.585 1.00 73.88 279 PRO A CA 1
ATOM 2143 C C . PRO A 1 279 ? 18.767 -13.725 -23.169 1.00 73.88 279 PRO A C 1
ATOM 2145 O O . PRO A 1 279 ? 17.924 -13.655 -22.274 1.00 73.88 279 PRO A O 1
ATOM 2148 N N . GLU A 1 280 ? 20.003 -14.180 -22.956 1.00 84.75 280 GLU A N 1
ATOM 2149 C CA . GLU A 1 280 ? 20.478 -14.499 -21.609 1.00 84.75 280 GLU A CA 1
ATOM 2150 C C . GLU A 1 280 ? 20.434 -13.251 -20.710 1.00 84.75 280 GLU A C 1
ATOM 2152 O O . GLU A 1 280 ? 20.786 -12.147 -21.169 1.00 84.75 280 GLU A O 1
ATOM 2157 N N . PRO A 1 281 ? 20.022 -13.410 -19.437 1.00 92.50 281 PRO A N 1
ATOM 2158 C CA . PRO A 1 281 ? 19.936 -12.303 -18.501 1.00 92.50 281 PRO A CA 1
ATOM 2159 C C . PRO A 1 281 ? 21.325 -11.766 -18.167 1.00 92.50 281 PRO A C 1
ATOM 2161 O O . PRO A 1 281 ? 22.275 -12.513 -17.936 1.00 92.50 281 PRO A O 1
ATOM 2164 N N . THR A 1 282 ? 21.441 -10.443 -18.091 1.00 94.69 282 THR A N 1
ATOM 2165 C CA . THR A 1 282 ? 22.649 -9.802 -17.573 1.00 94.69 282 THR A CA 1
ATOM 2166 C C . THR A 1 282 ? 22.524 -9.669 -16.066 1.00 94.69 282 THR A C 1
ATOM 2168 O O . THR A 1 282 ? 21.484 -9.244 -15.560 1.00 94.69 282 THR A O 1
ATOM 2171 N N . VAL A 1 283 ? 23.592 -10.017 -15.352 1.00 94.56 283 VAL A N 1
ATOM 2172 C CA . VAL A 1 283 ? 23.681 -9.821 -13.907 1.00 94.56 283 VAL A CA 1
ATOM 2173 C C . VAL A 1 283 ? 24.849 -8.901 -13.606 1.00 94.56 283 VAL A C 1
ATOM 2175 O O . VAL A 1 283 ? 25.972 -9.176 -14.028 1.00 94.56 283 VAL A O 1
ATOM 2178 N N . ALA A 1 284 ? 24.584 -7.838 -12.857 1.00 93.06 284 ALA A N 1
ATOM 2179 C CA . ALA A 1 284 ? 25.605 -6.928 -12.362 1.00 93.06 284 ALA A CA 1
ATOM 2180 C C . ALA A 1 284 ? 25.464 -6.768 -10.850 1.00 93.06 284 ALA A C 1
ATOM 2182 O O . ALA A 1 284 ? 24.357 -6.831 -10.311 1.00 93.06 284 ALA A O 1
ATOM 2183 N N . GLU A 1 285 ? 26.581 -6.559 -10.161 1.00 90.00 285 GLU A N 1
ATOM 2184 C CA . GLU A 1 285 ? 26.604 -6.460 -8.705 1.00 90.00 285 GLU A CA 1
ATOM 2185 C C . GLU A 1 285 ? 27.552 -5.369 -8.216 1.00 90.00 285 GLU A C 1
ATOM 2187 O O . GLU A 1 285 ? 28.632 -5.162 -8.766 1.00 90.00 285 GLU A O 1
ATOM 2192 N N . SER A 1 286 ? 27.134 -4.654 -7.175 1.00 86.69 286 SER A N 1
ATOM 2193 C CA . SER A 1 286 ? 27.961 -3.665 -6.489 1.00 86.69 286 SER A CA 1
ATOM 2194 C C . SER A 1 286 ? 27.564 -3.601 -5.022 1.00 86.69 286 SER A C 1
ATOM 2196 O O . SER A 1 286 ? 26.408 -3.344 -4.690 1.00 86.69 286 SER A O 1
ATOM 2198 N N . ALA A 1 287 ? 28.532 -3.877 -4.144 1.00 78.50 287 ALA A N 1
ATOM 2199 C CA . ALA A 1 287 ? 28.418 -3.761 -2.690 1.00 78.50 287 ALA A CA 1
ATOM 2200 C C . ALA A 1 287 ? 27.087 -4.265 -2.101 1.00 78.50 287 ALA A C 1
ATOM 2202 O O . ALA A 1 287 ? 26.342 -3.563 -1.417 1.00 78.50 287 ALA A O 1
ATOM 2203 N N . GLY A 1 288 ? 26.805 -5.536 -2.385 1.00 85.75 288 GLY A N 1
ATOM 2204 C CA . GLY A 1 288 ? 25.641 -6.256 -1.874 1.00 85.75 288 GLY A CA 1
ATOM 2205 C C . GLY A 1 288 ? 24.381 -6.100 -2.721 1.00 85.75 288 GLY A C 1
ATOM 2206 O O . GLY A 1 288 ? 23.510 -6.964 -2.625 1.00 85.75 288 GLY A O 1
ATOM 2207 N N . TRP A 1 289 ? 24.292 -5.073 -3.565 1.00 89.88 289 TRP A N 1
ATOM 2208 C CA . TRP A 1 289 ? 23.221 -4.935 -4.546 1.00 89.88 289 TRP A CA 1
ATOM 2209 C C . TRP A 1 289 ? 23.485 -5.808 -5.762 1.00 89.88 289 TRP A C 1
ATOM 2211 O O . TRP A 1 289 ? 24.616 -5.883 -6.245 1.00 89.88 289 TRP A O 1
ATOM 2221 N N . VAL A 1 290 ? 22.428 -6.444 -6.257 1.00 93.12 290 VAL A N 1
ATOM 2222 C CA . VAL A 1 290 ? 22.458 -7.270 -7.463 1.00 93.12 290 VAL A CA 1
ATOM 2223 C C . VAL A 1 290 ? 21.286 -6.887 -8.351 1.00 93.12 290 VAL A C 1
ATOM 2225 O O . VAL A 1 290 ? 20.140 -6.865 -7.904 1.00 93.12 290 VAL A O 1
ATOM 2228 N N . TRP A 1 291 ? 21.580 -6.613 -9.615 1.00 94.94 291 TRP A N 1
ATOM 2229 C CA . TRP A 1 291 ? 20.598 -6.336 -10.655 1.00 94.94 291 TRP A CA 1
ATOM 2230 C C . TRP A 1 291 ? 20.608 -7.465 -11.665 1.00 94.94 291 TRP A C 1
ATOM 2232 O O . TRP A 1 291 ? 21.675 -7.882 -12.113 1.00 94.94 291 TRP A O 1
ATOM 2242 N N . VAL A 1 292 ? 19.422 -7.939 -12.032 1.00 95.62 292 VAL A N 1
ATOM 2243 C CA . VAL A 1 292 ? 19.235 -9.014 -13.003 1.00 95.62 292 VAL A CA 1
ATOM 2244 C C . VAL A 1 292 ? 18.208 -8.575 -14.038 1.00 95.62 292 VAL A C 1
ATOM 2246 O O . VAL A 1 292 ? 17.081 -8.219 -13.689 1.00 95.62 292 VAL A O 1
ATOM 2249 N N . GLY A 1 293 ? 18.574 -8.628 -15.315 1.00 93.94 293 GLY A N 1
ATOM 2250 C CA . GLY A 1 293 ? 17.637 -8.357 -16.398 1.00 93.94 293 GLY A CA 1
ATOM 2251 C C . GLY A 1 293 ? 18.282 -8.299 -17.788 1.00 93.94 293 GLY A C 1
ATOM 2252 O O . GLY A 1 293 ? 19.508 -8.268 -17.907 1.00 93.94 293 GLY A O 1
ATOM 2253 N N . PRO A 1 294 ? 17.464 -8.291 -18.851 1.00 94.38 294 PRO A N 1
ATOM 2254 C CA . PRO A 1 294 ? 16.071 -8.732 -18.842 1.00 94.38 294 PRO A CA 1
ATOM 2255 C C . PRO A 1 294 ? 16.002 -10.257 -18.653 1.00 94.38 294 PRO A C 1
ATOM 2257 O O . PRO A 1 294 ? 16.829 -10.984 -19.194 1.00 94.38 294 PRO A O 1
ATOM 2260 N N . ILE A 1 295 ? 15.013 -10.751 -17.909 1.00 95.50 295 ILE A N 1
ATOM 2261 C CA . ILE A 1 295 ? 14.672 -12.182 -17.885 1.00 95.50 295 ILE A CA 1
ATOM 2262 C C . ILE A 1 295 ? 13.397 -12.364 -18.691 1.00 95.50 295 ILE A C 1
ATOM 2264 O O . ILE A 1 295 ? 12.376 -11.760 -18.366 1.00 95.50 295 ILE A O 1
ATOM 2268 N N . GLU A 1 296 ? 13.433 -13.201 -19.719 1.00 94.12 296 GLU A N 1
ATOM 2269 C CA . GLU A 1 296 ? 12.285 -13.428 -20.592 1.00 94.12 296 GLU A CA 1
ATOM 2270 C C . GLU A 1 296 ? 11.646 -14.789 -20.326 1.00 94.12 296 GLU A C 1
ATOM 2272 O O . GLU A 1 296 ? 12.317 -15.818 -20.298 1.00 94.12 296 GLU A O 1
ATOM 2277 N N . GLY A 1 297 ? 10.333 -14.784 -20.111 1.00 93.50 297 GLY A N 1
ATOM 2278 C CA . GLY A 1 297 ? 9.546 -15.973 -19.826 1.00 93.50 297 GLY A CA 1
ATOM 2279 C C . GLY A 1 297 ? 8.680 -16.359 -21.010 1.00 93.50 297 GLY A C 1
ATOM 2280 O O . GLY A 1 297 ? 7.672 -15.699 -21.272 1.00 93.50 297 GLY A O 1
ATOM 2281 N N . ARG A 1 298 ? 9.042 -17.441 -21.703 1.00 90.69 298 ARG A N 1
ATOM 2282 C CA . ARG A 1 298 ? 8.242 -18.024 -22.789 1.00 90.69 298 ARG A CA 1
ATOM 2283 C C . ARG A 1 298 ? 7.486 -19.252 -22.302 1.00 90.69 298 ARG A C 1
ATOM 2285 O O . ARG A 1 298 ? 8.015 -20.018 -21.501 1.00 90.69 298 ARG A O 1
ATOM 2292 N N . ALA A 1 299 ? 6.254 -19.421 -22.772 1.00 84.06 299 ALA A N 1
ATOM 2293 C CA . ALA A 1 299 ? 5.527 -20.663 -22.543 1.00 84.06 299 ALA A CA 1
ATOM 2294 C C . ALA A 1 299 ? 6.037 -21.753 -23.487 1.00 84.06 299 ALA A C 1
ATOM 2296 O O . ALA A 1 299 ? 6.238 -21.500 -24.674 1.00 84.06 299 ALA A O 1
ATOM 2297 N N . ASP A 1 300 ? 6.218 -22.958 -22.956 1.00 81.31 300 ASP A N 1
ATOM 2298 C CA . ASP A 1 300 ? 6.671 -24.126 -23.711 1.00 81.31 300 ASP A CA 1
ATOM 2299 C C . ASP A 1 300 ? 6.097 -25.406 -23.091 1.00 81.31 300 ASP A C 1
ATOM 2301 O O . ASP A 1 300 ? 6.087 -25.551 -21.871 1.00 81.31 300 ASP A O 1
ATOM 2305 N N . GLY A 1 301 ? 5.593 -26.329 -23.916 1.00 67.12 301 GLY A N 1
ATOM 2306 C CA . GLY A 1 301 ? 5.271 -27.701 -23.497 1.00 67.12 301 GLY A CA 1
ATOM 2307 C C . GLY A 1 301 ? 4.346 -27.868 -22.279 1.00 67.12 301 GLY A C 1
ATOM 2308 O O . GLY A 1 301 ? 4.434 -28.885 -21.598 1.00 67.12 301 GLY A O 1
ATOM 2309 N N . GLY A 1 302 ? 3.478 -26.893 -21.975 1.00 72.81 302 GLY A N 1
ATOM 2310 C CA . GLY A 1 302 ? 2.594 -26.897 -20.794 1.00 72.81 302 GLY A CA 1
ATOM 2311 C C . GLY A 1 302 ? 3.112 -26.096 -19.591 1.00 72.81 302 GLY A C 1
ATOM 2312 O O . GLY A 1 302 ? 2.376 -25.905 -18.625 1.00 72.81 302 GLY A O 1
ATOM 2313 N N . ARG A 1 303 ? 4.336 -25.570 -19.669 1.00 83.12 303 ARG A N 1
ATOM 2314 C CA . ARG A 1 303 ? 4.936 -24.657 -18.696 1.00 83.12 303 ARG A CA 1
ATOM 2315 C C . ARG A 1 303 ? 4.546 -23.209 -18.993 1.00 83.12 303 ARG A C 1
ATOM 2317 O O . ARG A 1 303 ? 4.617 -22.768 -20.142 1.00 83.12 303 ARG A O 1
ATOM 2324 N N . SER A 1 304 ? 4.153 -22.452 -17.966 1.00 89.31 304 SER A N 1
ATOM 2325 C CA . SER A 1 304 ? 3.841 -21.022 -18.135 1.00 89.31 304 SER A CA 1
ATOM 2326 C C . SER A 1 304 ? 5.111 -20.184 -18.302 1.00 89.31 304 SER A C 1
ATOM 2328 O O . SER A 1 304 ? 6.163 -20.518 -17.752 1.00 89.31 304 SER A O 1
ATOM 2330 N N . GLY A 1 305 ? 5.022 -19.044 -18.995 1.00 91.62 305 GLY A N 1
ATOM 2331 C CA . GLY A 1 305 ? 6.178 -18.159 -19.144 1.00 91.62 305 GLY A CA 1
ATOM 2332 C C . GLY A 1 305 ? 6.653 -17.569 -17.812 1.00 91.62 305 GLY A C 1
ATOM 2333 O O . GLY A 1 305 ? 7.851 -17.371 -17.624 1.00 91.62 305 GLY A O 1
ATOM 2334 N N . MET A 1 306 ? 5.748 -17.361 -16.848 1.00 93.56 306 MET A N 1
ATOM 2335 C CA . MET A 1 306 ? 6.126 -16.949 -15.489 1.00 93.56 306 MET A CA 1
ATOM 2336 C C . MET A 1 306 ? 7.003 -17.996 -14.802 1.00 93.56 306 MET A C 1
ATOM 2338 O O . MET A 1 306 ? 8.009 -17.653 -14.190 1.00 93.56 306 MET A O 1
ATOM 2342 N N . GLU A 1 307 ? 6.649 -19.273 -14.922 1.00 92.88 307 GLU A N 1
ATOM 2343 C CA . GLU A 1 307 ? 7.423 -20.361 -14.330 1.00 92.88 307 GLU A CA 1
ATOM 2344 C C . GLU A 1 307 ? 8.821 -20.461 -14.952 1.00 92.88 307 GLU A C 1
ATOM 2346 O O . GLU A 1 307 ? 9.797 -20.645 -14.228 1.00 92.88 307 GLU A O 1
ATOM 2351 N N . ALA A 1 308 ? 8.938 -20.295 -16.274 1.00 92.88 308 ALA A N 1
ATOM 2352 C CA . ALA A 1 308 ? 10.229 -20.220 -16.964 1.00 92.88 308 ALA A CA 1
ATOM 2353 C C . ALA A 1 308 ? 11.087 -19.050 -16.457 1.00 92.88 308 ALA A C 1
ATOM 2355 O O . ALA A 1 308 ? 12.238 -19.243 -16.071 1.00 92.88 308 ALA A O 1
ATOM 2356 N N . ALA A 1 309 ? 10.510 -17.847 -16.379 1.00 94.62 309 ALA A N 1
ATOM 2357 C CA . ALA A 1 309 ? 11.225 -16.662 -15.911 1.00 94.62 309 ALA A CA 1
ATOM 2358 C C . ALA A 1 309 ? 11.690 -16.786 -14.449 1.00 94.62 309 ALA A C 1
ATOM 2360 O O . ALA A 1 309 ? 12.794 -16.361 -14.107 1.00 94.62 309 ALA A O 1
ATOM 2361 N N . LEU A 1 310 ? 10.867 -17.369 -13.574 1.00 94.00 310 LEU A N 1
ATOM 2362 C CA . LEU A 1 310 ? 11.198 -17.523 -12.158 1.00 94.00 310 LEU A CA 1
ATOM 2363 C C . LEU A 1 310 ? 12.281 -18.576 -11.899 1.00 94.00 310 LEU A C 1
ATOM 2365 O O . LEU A 1 310 ? 13.042 -18.422 -10.940 1.00 94.00 310 LEU A O 1
ATOM 2369 N N . ASP A 1 311 ? 12.402 -19.607 -12.735 1.00 93.19 311 ASP A N 1
ATOM 2370 C CA . ASP A 1 311 ? 13.525 -20.545 -12.638 1.00 93.19 311 ASP A CA 1
ATOM 2371 C C . ASP A 1 311 ? 14.833 -19.895 -13.072 1.00 93.19 311 ASP A C 1
ATOM 2373 O O . ASP A 1 311 ? 15.798 -19.944 -12.310 1.00 93.19 311 ASP A O 1
ATOM 2377 N N . THR A 1 312 ? 14.839 -19.184 -14.204 1.00 94.75 312 THR A N 1
ATOM 2378 C CA . THR A 1 312 ? 16.003 -18.399 -14.645 1.00 94.75 312 THR A CA 1
ATOM 2379 C C . THR A 1 312 ? 16.424 -17.381 -13.584 1.00 94.75 312 THR A C 1
ATOM 2381 O O . THR A 1 312 ? 17.614 -17.205 -13.310 1.00 94.75 312 THR A O 1
ATOM 2384 N N . LEU A 1 313 ? 15.456 -16.727 -12.931 1.00 95.00 313 LEU A N 1
ATOM 2385 C CA . LEU A 1 313 ? 15.722 -15.838 -11.802 1.00 95.00 313 LEU A CA 1
ATOM 2386 C C . LEU A 1 313 ? 16.344 -16.597 -10.625 1.00 95.00 313 LEU A C 1
ATOM 2388 O O . LEU A 1 313 ? 17.350 -16.156 -10.073 1.00 95.00 313 LEU A O 1
ATOM 2392 N N . THR A 1 314 ? 15.762 -17.737 -10.243 1.00 94.06 314 THR A N 1
ATOM 2393 C CA . THR A 1 314 ? 16.257 -18.551 -9.124 1.00 94.06 314 THR A CA 1
ATOM 2394 C C . THR A 1 314 ? 17.700 -18.995 -9.372 1.00 94.06 314 THR A C 1
ATOM 2396 O O . THR A 1 314 ? 18.528 -18.896 -8.469 1.00 94.06 314 THR A O 1
ATOM 2399 N N . GLU A 1 315 ? 18.027 -19.428 -10.587 1.00 94.44 315 GLU A N 1
ATOM 2400 C CA . GLU A 1 315 ? 19.378 -19.826 -10.992 1.00 94.44 315 GLU A CA 1
ATOM 2401 C C . GLU A 1 315 ? 20.360 -18.640 -10.969 1.00 94.44 315 GLU A C 1
ATOM 2403 O O . GLU A 1 315 ? 21.450 -18.721 -10.386 1.00 94.44 315 GLU A O 1
ATOM 2408 N N . SER A 1 316 ? 19.943 -17.492 -11.516 1.00 94.50 316 SER A N 1
ATOM 2409 C CA . SER A 1 316 ? 20.742 -16.257 -11.541 1.00 94.50 316 SER A CA 1
ATOM 2410 C C . SER A 1 316 ? 21.090 -15.750 -10.134 1.00 94.50 316 SER A C 1
ATOM 2412 O O . SER A 1 316 ? 22.189 -15.233 -9.915 1.00 94.50 316 SER A O 1
ATOM 2414 N N . LEU A 1 317 ? 20.176 -15.919 -9.173 1.00 93.19 317 LEU A N 1
ATOM 2415 C CA . LEU A 1 317 ? 20.383 -15.568 -7.765 1.00 93.19 317 LEU A CA 1
ATOM 2416 C C . LEU A 1 317 ? 21.211 -16.625 -7.018 1.00 93.19 317 LEU A C 1
ATOM 2418 O O . LEU A 1 317 ? 22.170 -16.279 -6.324 1.00 93.19 317 LEU A O 1
ATOM 2422 N N . SER A 1 318 ? 20.883 -17.910 -7.184 1.00 93.12 318 SER A N 1
ATOM 2423 C CA . SER A 1 318 ? 21.515 -19.011 -6.438 1.00 93.12 318 SER A CA 1
ATOM 2424 C C . SER A 1 318 ? 22.999 -19.145 -6.768 1.00 93.12 318 SER A C 1
ATOM 2426 O O . SER A 1 318 ? 23.810 -19.356 -5.868 1.00 93.12 318 SER A O 1
ATOM 2428 N N . SER A 1 319 ? 23.377 -18.911 -8.031 1.00 91.94 319 SER A N 1
ATOM 2429 C CA . SER A 1 319 ? 24.784 -18.842 -8.464 1.00 91.94 319 SER A CA 1
ATOM 2430 C C . SER A 1 319 ? 25.607 -17.762 -7.742 1.00 91.94 319 SER A C 1
ATOM 2432 O O . SER A 1 319 ? 26.833 -17.792 -7.784 1.00 91.94 319 SER A O 1
ATOM 2434 N N . ARG A 1 320 ? 24.950 -16.830 -7.037 1.00 90.62 320 ARG A N 1
ATOM 2435 C CA . ARG A 1 320 ? 25.557 -15.741 -6.254 1.00 90.62 320 ARG A CA 1
ATOM 2436 C C . ARG A 1 320 ? 25.261 -15.841 -4.760 1.00 90.62 320 ARG A C 1
ATOM 2438 O O . ARG A 1 320 ? 25.492 -14.875 -4.028 1.00 90.62 320 ARG A O 1
ATOM 2445 N N . GLY A 1 321 ? 24.737 -16.976 -4.295 1.00 91.12 321 GLY A N 1
ATOM 2446 C CA . GLY A 1 321 ? 24.362 -17.182 -2.895 1.00 91.12 321 GLY A CA 1
ATOM 2447 C C . GLY A 1 321 ? 23.242 -16.248 -2.426 1.00 91.12 321 GLY A C 1
ATOM 2448 O O . GLY A 1 321 ? 23.286 -15.777 -1.292 1.00 91.12 321 GLY A O 1
ATOM 2449 N N . LEU A 1 322 ? 22.302 -15.917 -3.315 1.00 91.44 322 LEU A N 1
ATOM 2450 C CA . LEU A 1 322 ? 21.091 -15.153 -3.013 1.00 91.44 322 LEU A CA 1
ATOM 2451 C C . LEU A 1 322 ? 19.856 -16.033 -3.192 1.00 91.44 322 LEU A C 1
ATOM 2453 O O . LEU A 1 322 ? 19.849 -16.955 -4.008 1.00 91.44 322 LEU A O 1
ATOM 2457 N N . ALA A 1 323 ? 18.796 -15.704 -2.464 1.00 90.69 323 ALA A N 1
ATOM 2458 C CA . ALA A 1 323 ? 17.493 -16.341 -2.581 1.00 90.69 323 ALA A CA 1
ATOM 2459 C C . ALA A 1 323 ? 16.428 -15.347 -3.068 1.00 90.69 323 ALA A C 1
ATOM 2461 O O . ALA A 1 323 ? 16.607 -14.131 -3.037 1.00 90.69 323 ALA A O 1
ATOM 2462 N N . VAL A 1 324 ? 15.260 -15.856 -3.467 1.00 89.19 324 VAL A N 1
ATOM 2463 C CA . VAL A 1 324 ? 14.099 -15.017 -3.829 1.00 89.19 324 VAL A CA 1
ATOM 2464 C C . VAL A 1 324 ? 13.612 -14.134 -2.671 1.00 89.19 324 VAL A C 1
ATOM 2466 O O . VAL A 1 324 ? 12.981 -13.105 -2.893 1.00 89.19 324 VAL A O 1
ATOM 2469 N N . SER A 1 325 ? 13.945 -14.489 -1.429 1.00 87.69 325 SER A N 1
ATOM 2470 C CA . SER A 1 325 ? 13.694 -13.659 -0.250 1.00 87.69 325 SER A CA 1
ATOM 2471 C C . SER A 1 325 ? 14.590 -12.421 -0.173 1.00 87.69 325 SER A C 1
ATOM 2473 O O . SER A 1 325 ? 14.319 -11.544 0.644 1.00 87.69 325 SER A O 1
ATOM 2475 N N . ASP A 1 326 ? 15.655 -12.333 -0.978 1.00 90.44 326 ASP A N 1
ATOM 2476 C CA . ASP A 1 326 ? 16.579 -11.188 -1.047 1.00 90.44 326 ASP A CA 1
ATOM 2477 C C . ASP A 1 326 ? 16.134 -10.112 -2.046 1.00 90.44 326 ASP A C 1
ATOM 2479 O O . ASP A 1 326 ? 16.754 -9.050 -2.146 1.00 90.44 326 ASP A O 1
ATOM 2483 N N . LEU A 1 327 ? 15.037 -10.358 -2.765 1.00 93.19 327 LEU A N 1
ATOM 2484 C CA . LEU A 1 327 ? 14.472 -9.405 -3.708 1.00 93.19 327 LEU A CA 1
ATOM 2485 C C . LEU A 1 327 ? 13.971 -8.145 -2.996 1.00 93.19 327 LEU A C 1
ATOM 2487 O O . LEU A 1 327 ? 13.364 -8.205 -1.925 1.00 93.19 327 LEU A O 1
ATOM 2491 N N . THR A 1 328 ? 14.210 -6.995 -3.620 1.00 93.44 328 THR A N 1
ATOM 2492 C CA . THR A 1 328 ? 13.789 -5.680 -3.119 1.00 93.44 328 THR A CA 1
ATOM 2493 C C . THR A 1 328 ? 12.801 -5.014 -4.066 1.00 93.44 328 THR A C 1
ATOM 2495 O O . THR A 1 328 ? 11.788 -4.484 -3.610 1.00 93.44 328 THR A O 1
ATOM 2498 N N . SER A 1 329 ? 13.040 -5.109 -5.376 1.00 95.62 329 SER A N 1
ATOM 2499 C CA . SER A 1 329 ? 12.173 -4.556 -6.416 1.00 95.62 329 SER A CA 1
ATOM 2500 C C . SER A 1 329 ? 12.089 -5.480 -7.630 1.00 95.62 329 SER A C 1
ATOM 2502 O O . SER A 1 329 ? 13.083 -6.095 -8.020 1.00 95.62 329 SER A O 1
ATOM 2504 N N . VAL A 1 330 ? 10.900 -5.574 -8.227 1.00 96.62 330 VAL A N 1
ATOM 2505 C CA . VAL A 1 330 ? 10.633 -6.305 -9.472 1.00 96.62 330 VAL A CA 1
ATOM 2506 C C . VAL A 1 330 ? 9.780 -5.439 -10.394 1.00 96.62 330 VAL A C 1
ATOM 2508 O O . VAL A 1 330 ? 8.663 -5.060 -10.040 1.00 96.62 330 VAL A O 1
ATOM 2511 N N . ALA A 1 331 ? 10.253 -5.183 -11.611 1.00 97.31 331 ALA A N 1
ATOM 2512 C CA . ALA A 1 331 ? 9.397 -4.717 -12.695 1.00 97.31 331 ALA A CA 1
ATOM 2513 C C . ALA A 1 331 ? 8.972 -5.913 -13.554 1.00 97.31 331 ALA A C 1
ATOM 2515 O O . ALA A 1 331 ? 9.803 -6.613 -14.131 1.00 97.31 331 ALA A O 1
ATOM 2516 N N . LEU A 1 332 ? 7.662 -6.161 -13.587 1.00 96.44 332 LEU A N 1
ATOM 2517 C CA . LEU A 1 332 ? 7.020 -7.255 -14.307 1.00 96.44 332 LEU A CA 1
ATOM 2518 C C . LEU A 1 332 ? 6.260 -6.697 -15.511 1.00 96.44 332 LEU A C 1
ATOM 2520 O O . LEU A 1 332 ? 5.191 -6.104 -15.374 1.00 96.44 332 LEU A O 1
ATOM 2524 N N . PHE A 1 333 ? 6.778 -6.944 -16.704 1.00 96.62 333 PHE A N 1
ATOM 2525 C CA . PHE A 1 333 ? 6.090 -6.637 -17.950 1.00 96.62 333 PHE A CA 1
ATOM 2526 C C . PHE A 1 333 ? 5.340 -7.881 -18.413 1.00 96.62 333 PHE A C 1
ATOM 2528 O O . PHE A 1 333 ? 5.932 -8.955 -18.510 1.00 96.62 333 PHE A O 1
ATOM 2535 N N . VAL A 1 334 ? 4.040 -7.759 -18.678 1.00 95.00 334 VAL A N 1
ATOM 2536 C CA . VAL A 1 334 ? 3.203 -8.867 -19.164 1.00 95.00 334 VAL A CA 1
ATOM 2537 C C . VAL A 1 334 ? 2.776 -8.613 -20.602 1.00 95.00 334 VAL A C 1
ATOM 2539 O O . VAL A 1 334 ? 2.457 -7.490 -20.969 1.00 95.00 334 VAL A O 1
ATOM 2542 N N . SER A 1 335 ? 2.718 -9.655 -21.422 1.00 92.88 335 SER A N 1
ATOM 2543 C CA . SER A 1 335 ? 2.215 -9.538 -22.801 1.00 92.88 335 SER A CA 1
ATOM 2544 C C . SER A 1 335 ? 0.717 -9.221 -22.855 1.00 92.88 335 SER A C 1
ATOM 2546 O O . SER A 1 335 ? 0.263 -8.472 -23.714 1.00 92.88 335 SER A O 1
ATOM 2548 N N . ARG A 1 336 ? -0.068 -9.796 -21.932 1.00 90.31 336 ARG A N 1
ATOM 2549 C CA . ARG A 1 336 ? -1.531 -9.660 -21.878 1.00 90.31 336 ARG A CA 1
ATOM 2550 C C . ARG A 1 336 ? -2.016 -9.545 -20.438 1.00 90.31 336 ARG A C 1
ATOM 2552 O O . ARG A 1 336 ? -1.859 -10.481 -19.651 1.00 90.31 336 ARG A O 1
ATOM 2559 N N . MET A 1 337 ? -2.682 -8.440 -20.109 1.00 90.31 337 MET A N 1
ATOM 2560 C CA . MET A 1 337 ? -3.215 -8.209 -18.763 1.00 90.31 337 MET A CA 1
ATOM 2561 C C . MET A 1 337 ? -4.383 -9.153 -18.415 1.00 90.31 337 MET A C 1
ATOM 2563 O O . MET A 1 337 ? -4.625 -9.433 -17.244 1.00 90.31 337 MET A O 1
ATOM 2567 N N . SER A 1 338 ? -5.042 -9.759 -19.410 1.00 88.38 338 SER A N 1
ATOM 2568 C CA . SER A 1 338 ? -6.047 -10.816 -19.193 1.00 88.38 338 SER A CA 1
ATOM 2569 C C . SER A 1 338 ? -5.491 -12.060 -18.482 1.00 88.38 338 SER A C 1
ATOM 2571 O O . SER A 1 338 ? -6.240 -12.784 -17.830 1.00 88.38 338 SER A O 1
ATOM 2573 N N . ARG A 1 339 ? -4.172 -12.296 -18.541 1.00 87.44 339 ARG A N 1
ATOM 2574 C CA . ARG A 1 339 ? -3.496 -13.419 -17.865 1.00 87.44 339 ARG A CA 1
ATOM 2575 C C . ARG A 1 339 ? -2.979 -13.083 -16.467 1.00 87.44 339 ARG A C 1
ATOM 2577 O O . ARG A 1 339 ? -2.406 -13.948 -15.809 1.00 87.44 339 ARG A O 1
ATOM 2584 N N . TYR A 1 340 ? -3.193 -11.856 -15.995 1.00 86.12 340 TYR A N 1
ATOM 2585 C CA . TYR A 1 340 ? -2.653 -11.343 -14.734 1.00 86.12 340 TYR A CA 1
ATOM 2586 C C . TYR A 1 340 ? -2.934 -12.252 -13.528 1.00 86.12 340 TYR A C 1
ATOM 2588 O O . TYR A 1 340 ? -2.033 -12.515 -12.733 1.00 86.12 340 TYR A O 1
ATOM 2596 N N . ALA A 1 341 ? -4.159 -12.774 -13.405 1.00 86.56 341 ALA A N 1
ATOM 2597 C CA . ALA A 1 341 ? -4.531 -13.664 -12.304 1.00 86.56 341 ALA A CA 1
ATOM 2598 C C . ALA A 1 341 ? -3.721 -14.973 -12.319 1.00 86.56 341 ALA A C 1
ATOM 2600 O O . ALA A 1 341 ? -3.111 -15.317 -11.311 1.00 86.56 341 ALA A O 1
ATOM 2601 N N . ALA A 1 342 ? -3.645 -15.644 -13.474 1.00 86.88 342 ALA A N 1
ATOM 2602 C CA . ALA A 1 342 ? -2.896 -16.891 -13.630 1.00 86.88 342 ALA A CA 1
ATOM 2603 C C . ALA A 1 342 ? -1.391 -16.698 -13.375 1.00 86.88 342 ALA A C 1
ATOM 2605 O O . ALA A 1 342 ? -0.776 -17.477 -12.651 1.00 86.88 342 ALA A O 1
ATOM 2606 N N . LEU A 1 343 ? -0.805 -15.618 -13.905 1.00 88.69 343 LEU A N 1
ATOM 2607 C CA . LEU A 1 343 ? 0.608 -15.288 -13.688 1.00 88.69 343 LEU A CA 1
ATOM 2608 C C . LEU A 1 343 ? 0.905 -14.988 -12.208 1.00 88.69 343 LEU A C 1
ATOM 2610 O O . LEU A 1 343 ? 1.943 -15.396 -11.688 1.00 88.69 343 LEU A O 1
ATOM 2614 N N . ASN A 1 344 ? -0.007 -14.305 -11.507 1.00 88.69 344 ASN A N 1
ATOM 2615 C CA . ASN A 1 344 ? 0.145 -14.035 -10.076 1.00 88.69 344 ASN A CA 1
ATOM 2616 C C . ASN A 1 344 ? 0.070 -15.302 -9.223 1.00 88.69 344 ASN A C 1
ATOM 2618 O O . ASN A 1 344 ? 0.791 -15.378 -8.230 1.00 88.69 344 ASN A O 1
ATOM 2622 N N . SER A 1 345 ? -0.769 -16.277 -9.582 1.00 87.00 345 SER A N 1
ATOM 2623 C CA . SER A 1 345 ? -0.836 -17.556 -8.868 1.00 87.00 345 SER A CA 1
ATOM 2624 C C . SER A 1 345 ? 0.521 -18.264 -8.864 1.00 87.00 345 SER A C 1
ATOM 2626 O O . SER A 1 345 ? 0.973 -18.701 -7.806 1.00 87.00 345 SER A O 1
ATOM 2628 N N . GLU A 1 346 ? 1.218 -18.294 -10.004 1.00 88.00 346 GLU A N 1
ATOM 2629 C CA . GLU A 1 346 ? 2.570 -18.864 -10.079 1.00 88.00 346 GLU A CA 1
ATOM 2630 C C . GLU A 1 346 ? 3.611 -18.025 -9.336 1.00 88.00 346 GLU A C 1
ATOM 2632 O O . GLU A 1 346 ? 4.445 -18.556 -8.601 1.00 88.00 346 GLU A O 1
ATOM 2637 N N . TYR A 1 347 ? 3.519 -16.699 -9.443 1.00 89.31 347 TYR A N 1
ATOM 2638 C CA . TYR A 1 347 ? 4.404 -15.787 -8.723 1.00 89.31 347 TYR A CA 1
ATOM 2639 C C . TYR A 1 347 ? 4.317 -15.970 -7.196 1.00 89.31 347 TYR A C 1
ATOM 2641 O O . TYR A 1 347 ? 5.342 -16.051 -6.516 1.00 89.31 347 TYR A O 1
ATOM 2649 N N . VAL A 1 348 ? 3.101 -16.097 -6.645 1.00 85.81 348 VAL A N 1
ATOM 2650 C CA . VAL A 1 348 ? 2.869 -16.368 -5.211 1.00 85.81 348 VAL A CA 1
ATOM 2651 C C . VAL A 1 348 ? 3.516 -17.682 -4.789 1.00 85.81 348 VAL A C 1
ATOM 2653 O O . VAL A 1 348 ? 4.169 -17.730 -3.746 1.00 85.81 348 VAL A O 1
ATOM 2656 N N . ARG A 1 349 ? 3.340 -18.734 -5.600 1.00 85.19 349 ARG A N 1
ATOM 2657 C CA . ARG A 1 349 ? 3.834 -20.085 -5.312 1.00 85.19 349 ARG A CA 1
ATOM 2658 C C . ARG A 1 349 ? 5.346 -20.102 -5.088 1.00 85.19 349 ARG A C 1
ATOM 2660 O O . ARG A 1 349 ? 5.820 -20.859 -4.247 1.00 85.19 349 ARG A O 1
ATOM 2667 N N . ARG A 1 350 ? 6.095 -19.268 -5.822 1.00 83.62 350 ARG A N 1
ATOM 2668 C CA . ARG A 1 350 ? 7.563 -19.251 -5.774 1.00 83.62 350 ARG A CA 1
ATOM 2669 C C . ARG A 1 350 ? 8.153 -18.277 -4.755 1.00 83.62 350 ARG A C 1
ATOM 2671 O O . ARG A 1 350 ? 9.135 -18.630 -4.113 1.00 83.62 350 ARG A O 1
ATOM 2678 N N . LEU A 1 351 ? 7.598 -17.069 -4.614 1.00 80.06 351 LEU A N 1
ATOM 2679 C CA . LEU A 1 351 ? 8.173 -16.039 -3.732 1.00 80.06 351 LEU A CA 1
ATOM 2680 C C . LEU A 1 351 ? 7.742 -16.173 -2.261 1.00 80.06 351 LEU A C 1
ATOM 2682 O O . LEU A 1 351 ? 8.445 -15.701 -1.371 1.00 80.06 351 LEU A O 1
ATOM 2686 N N . GLY A 1 352 ? 6.606 -16.817 -1.975 1.00 72.75 352 GLY A N 1
ATOM 2687 C CA . GLY A 1 352 ? 6.140 -17.022 -0.602 1.00 72.75 352 GLY A CA 1
ATOM 2688 C C . GLY A 1 352 ? 5.772 -15.721 0.138 1.00 72.75 352 GLY A C 1
ATOM 2689 O O . GLY A 1 352 ? 4.955 -14.922 -0.343 1.00 72.75 352 GLY A O 1
ATOM 2690 N N . GLY A 1 353 ? 6.307 -15.561 1.358 1.00 64.62 353 GLY A N 1
ATOM 2691 C CA . GLY A 1 353 ? 5.971 -14.480 2.299 1.00 64.62 353 GLY A CA 1
ATOM 2692 C C . GLY A 1 353 ? 6.731 -13.167 2.078 1.00 64.62 353 GLY A C 1
ATOM 2693 O O . GLY A 1 353 ? 6.106 -12.109 2.066 1.00 64.62 353 GLY A O 1
ATOM 2694 N N . SER A 1 354 ? 8.043 -13.232 1.823 1.00 67.44 354 SER A N 1
ATOM 2695 C CA . SER A 1 354 ? 8.871 -12.048 1.553 1.00 67.44 354 SER A CA 1
ATOM 2696 C C . SER A 1 354 ? 8.679 -11.602 0.109 1.00 67.44 354 SER A C 1
ATOM 2698 O O . SER A 1 354 ? 9.077 -12.293 -0.830 1.00 67.44 354 SER A O 1
ATOM 2700 N N . ARG A 1 355 ? 8.017 -10.460 -0.078 1.00 83.62 355 ARG A N 1
ATOM 2701 C CA . ARG A 1 355 ? 7.652 -9.961 -1.406 1.00 83.62 355 ARG A CA 1
ATOM 2702 C C . ARG A 1 355 ? 8.393 -8.652 -1.689 1.00 83.62 355 ARG A C 1
ATOM 2704 O O . ARG A 1 355 ? 8.464 -7.797 -0.810 1.00 83.62 355 ARG A O 1
ATOM 2711 N N . PRO A 1 356 ? 8.940 -8.469 -2.898 1.00 93.00 356 PRO A N 1
ATOM 2712 C CA . PRO A 1 356 ? 9.539 -7.202 -3.291 1.00 93.00 356 PRO A CA 1
ATOM 2713 C C . PRO A 1 356 ? 8.460 -6.139 -3.548 1.00 93.00 356 PRO A C 1
ATOM 2715 O O . PRO A 1 356 ? 7.275 -6.454 -3.731 1.00 93.00 356 PRO A O 1
ATOM 2718 N N . ALA A 1 357 ? 8.883 -4.876 -3.619 1.00 95.75 357 ALA A N 1
ATOM 2719 C CA . ALA A 1 357 ? 8.094 -3.847 -4.284 1.00 95.75 357 ALA A CA 1
ATOM 2720 C C . ALA A 1 357 ? 7.930 -4.245 -5.755 1.00 95.75 357 ALA A C 1
ATOM 2722 O O . ALA A 1 357 ? 8.866 -4.765 -6.366 1.00 95.75 357 ALA A O 1
ATOM 2723 N N . ARG A 1 358 ? 6.734 -4.066 -6.324 1.00 95.50 358 ARG A N 1
ATOM 2724 C CA . ARG A 1 358 ? 6.453 -4.562 -7.674 1.00 95.50 358 ARG A CA 1
ATOM 2725 C C . ARG A 1 358 ? 5.715 -3.551 -8.529 1.00 95.50 358 ARG A C 1
ATOM 2727 O O . ARG A 1 358 ? 4.668 -3.051 -8.133 1.00 95.50 358 ARG A O 1
ATOM 2734 N N . LEU A 1 359 ? 6.223 -3.349 -9.734 1.00 95.50 359 LEU A N 1
ATOM 2735 C CA . LEU A 1 359 ? 5.520 -2.720 -10.848 1.00 95.50 359 LEU A CA 1
ATOM 2736 C C . LEU A 1 359 ? 4.976 -3.819 -11.766 1.00 95.50 359 LEU A C 1
ATOM 2738 O O . LEU A 1 359 ? 5.709 -4.767 -12.053 1.00 95.50 359 LEU A O 1
ATOM 2742 N N . CYS A 1 360 ? 3.733 -3.709 -12.245 1.00 95.50 360 CYS A N 1
ATOM 2743 C CA . CYS A 1 360 ? 3.221 -4.637 -13.254 1.00 95.50 360 CYS A CA 1
ATOM 2744 C C . CYS A 1 360 ? 2.411 -3.936 -14.341 1.00 95.50 360 CYS A C 1
ATOM 2746 O O . CYS A 1 360 ? 1.301 -3.496 -14.080 1.00 95.50 360 CYS A O 1
ATOM 2748 N N . VAL A 1 361 ? 2.930 -3.912 -15.570 1.00 96.00 361 VAL A N 1
ATOM 2749 C CA . VAL A 1 361 ? 2.288 -3.237 -16.711 1.00 96.00 361 VAL A CA 1
ATOM 2750 C C . VAL A 1 361 ? 2.246 -4.148 -17.933 1.00 96.00 361 VAL A C 1
ATOM 2752 O O . VAL A 1 361 ? 3.084 -5.043 -18.078 1.00 96.00 361 VAL A O 1
ATOM 2755 N N . GLN A 1 362 ? 1.270 -3.943 -18.819 1.00 96.38 362 GLN A N 1
ATOM 2756 C CA . GLN A 1 362 ? 1.267 -4.627 -20.109 1.00 96.38 362 GLN A CA 1
ATOM 2757 C C . GLN A 1 362 ? 2.319 -3.996 -21.023 1.00 96.38 362 GLN A C 1
ATOM 2759 O O . GLN A 1 362 ? 2.465 -2.778 -21.052 1.00 96.38 362 GLN A O 1
ATOM 2764 N N . ALA A 1 363 ? 3.029 -4.810 -21.793 1.00 94.31 363 ALA A N 1
ATOM 2765 C CA . ALA A 1 363 ? 3.946 -4.353 -22.828 1.00 94.31 363 ALA A CA 1
ATOM 2766 C C . ALA A 1 363 ? 3.769 -5.217 -24.089 1.00 94.31 363 ALA A C 1
ATOM 2768 O O . ALA A 1 363 ? 3.499 -6.414 -23.957 1.00 94.31 363 ALA A O 1
ATOM 2769 N N . PRO A 1 364 ? 3.929 -4.655 -25.301 1.00 92.31 364 PRO A N 1
ATOM 2770 C CA . PRO A 1 364 ? 3.950 -5.407 -26.558 1.00 92.31 364 PRO A CA 1
ATOM 2771 C C . PRO A 1 364 ? 5.234 -6.248 -26.677 1.00 92.31 364 PRO A C 1
ATOM 2773 O O . PRO A 1 364 ? 6.135 -5.947 -27.457 1.00 92.31 364 PRO A O 1
ATOM 27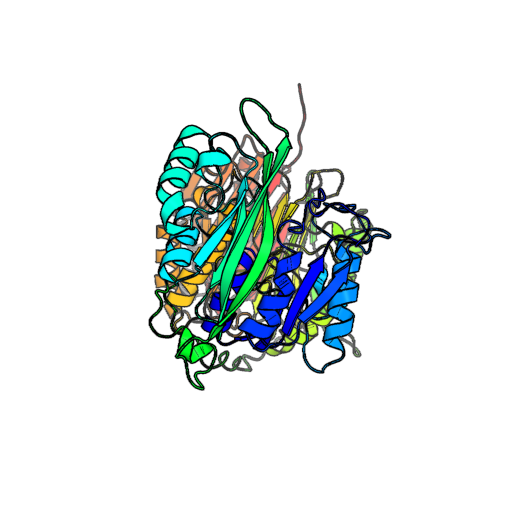76 N N . LEU A 1 365 ? 5.345 -7.282 -25.839 1.00 90.31 365 LEU A N 1
ATOM 2777 C CA . LEU A 1 365 ? 6.487 -8.194 -25.799 1.00 90.31 365 LEU A CA 1
ATOM 2778 C C . LEU A 1 365 ? 6.602 -9.016 -27.100 1.00 90.31 365 LEU A C 1
ATOM 2780 O O . LEU A 1 365 ? 5.590 -9.226 -27.775 1.00 90.31 365 LEU A O 1
ATOM 2784 N N . PRO A 1 366 ? 7.809 -9.518 -27.435 1.00 84.00 366 PRO A N 1
ATOM 2785 C CA . PRO A 1 366 ? 8.016 -10.374 -28.602 1.00 84.00 366 PRO A CA 1
ATOM 2786 C C . PRO A 1 366 ? 7.109 -11.609 -28.616 1.00 84.00 366 PRO A C 1
ATOM 2788 O O . PRO A 1 366 ? 6.690 -12.109 -27.567 1.00 84.00 366 PRO A O 1
ATOM 2791 N N . ALA A 1 367 ? 6.851 -12.147 -29.808 1.00 80.94 367 ALA A N 1
ATOM 2792 C CA . ALA A 1 367 ? 6.046 -13.350 -29.972 1.00 80.94 367 ALA A CA 1
ATOM 2793 C C . ALA A 1 367 ? 6.570 -14.518 -29.107 1.00 80.94 367 ALA A C 1
ATOM 2795 O O . ALA A 1 367 ? 7.770 -14.783 -29.021 1.00 80.94 367 ALA A O 1
ATOM 2796 N N . GLY A 1 368 ? 5.648 -15.207 -28.428 1.00 82.62 368 GLY A N 1
ATOM 2797 C CA . GLY A 1 368 ? 5.951 -16.310 -27.507 1.00 82.62 368 GLY A CA 1
ATOM 2798 C C . GLY A 1 368 ? 6.391 -15.890 -26.097 1.00 82.62 368 GLY A C 1
ATOM 2799 O O . GLY A 1 368 ? 6.318 -16.710 -25.182 1.00 82.62 368 GLY A O 1
ATOM 2800 N N . SER A 1 369 ? 6.787 -14.633 -25.881 1.00 89.31 369 SER A N 1
ATOM 2801 C CA . SER A 1 369 ? 7.150 -14.111 -24.559 1.00 89.31 369 SER A CA 1
ATOM 2802 C C . SER A 1 369 ? 5.903 -13.702 -23.775 1.00 89.31 369 SER A C 1
ATOM 2804 O O . SER A 1 369 ? 5.211 -12.747 -24.119 1.00 89.31 369 SER A O 1
ATOM 2806 N N . GLU A 1 370 ? 5.597 -14.422 -22.695 1.00 92.31 370 GLU A N 1
ATOM 2807 C CA . GLU A 1 370 ? 4.448 -14.102 -21.844 1.00 92.31 370 GLU A CA 1
ATOM 2808 C C . GLU A 1 370 ? 4.766 -12.989 -20.851 1.00 92.31 370 GLU A C 1
ATOM 2810 O O . GLU A 1 370 ? 3.899 -12.147 -20.590 1.00 92.31 370 GLU A O 1
ATOM 2815 N N . VAL A 1 371 ? 5.989 -12.996 -20.310 1.00 94.94 371 VAL A N 1
ATOM 2816 C CA . VAL A 1 371 ? 6.468 -12.042 -19.306 1.00 94.94 371 VAL A CA 1
ATOM 2817 C C . VAL A 1 371 ? 7.921 -11.643 -19.550 1.00 94.94 371 VAL A C 1
ATOM 2819 O O . VAL A 1 371 ? 8.711 -12.422 -20.084 1.00 94.94 371 VAL A O 1
ATOM 2822 N N . ARG A 1 372 ? 8.292 -10.448 -19.091 1.00 95.88 372 ARG A N 1
ATOM 2823 C CA . ARG A 1 372 ? 9.681 -10.003 -18.954 1.00 95.88 372 ARG A CA 1
ATOM 2824 C C . ARG A 1 372 ? 9.888 -9.415 -17.560 1.00 95.88 372 ARG A C 1
ATOM 2826 O O . ARG A 1 372 ? 9.082 -8.599 -17.115 1.00 95.88 372 ARG A O 1
ATOM 2833 N N . LEU A 1 373 ? 10.947 -9.843 -16.875 1.00 96.06 373 LEU A N 1
ATOM 2834 C CA . LEU A 1 373 ? 11.306 -9.374 -15.539 1.00 96.06 373 LEU A CA 1
ATOM 2835 C C . LEU A 1 373 ? 12.580 -8.537 -15.572 1.00 96.06 373 LEU A C 1
ATOM 2837 O O . LEU A 1 373 ? 13.544 -8.848 -16.273 1.00 96.06 373 LEU A O 1
ATOM 2841 N N . GLU A 1 374 ? 12.586 -7.526 -14.722 1.00 95.62 374 GLU A N 1
ATOM 2842 C CA . GLU A 1 374 ? 13.760 -6.787 -14.288 1.00 95.62 374 GLU A CA 1
ATOM 2843 C C . GLU A 1 374 ? 13.755 -6.788 -12.763 1.00 95.62 374 GLU A C 1
ATOM 2845 O O . GLU A 1 374 ? 12.724 -6.514 -12.141 1.00 95.62 374 GLU A O 1
ATOM 2850 N N . VAL A 1 375 ? 14.8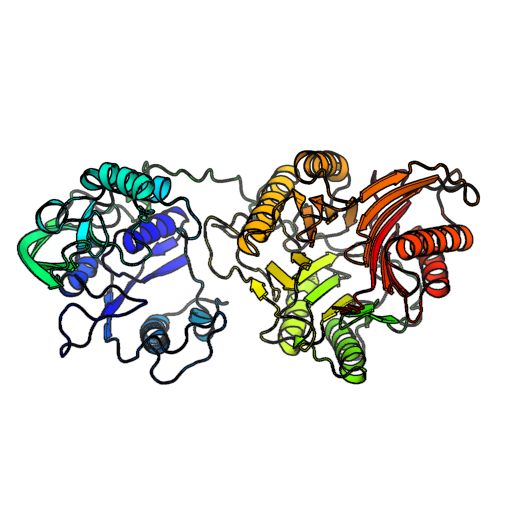77 -7.163 -12.157 1.00 95.69 375 VAL A N 1
ATOM 2851 C CA . VAL A 1 375 ? 14.919 -7.518 -10.742 1.00 95.69 375 VAL A CA 1
ATOM 2852 C C . VAL A 1 375 ? 16.092 -6.847 -10.050 1.00 95.69 375 VAL A C 1
ATOM 2854 O O . VAL A 1 375 ? 17.217 -6.860 -10.545 1.00 95.69 375 VAL A O 1
ATOM 2857 N N . THR A 1 376 ? 15.825 -6.301 -8.867 1.00 94.50 376 THR A N 1
ATOM 2858 C CA . THR A 1 376 ? 16.844 -5.830 -7.928 1.00 94.50 376 THR A CA 1
ATOM 2859 C C . THR A 1 376 ? 16.769 -6.657 -6.648 1.00 94.50 376 THR A C 1
ATOM 2861 O O . THR A 1 376 ? 15.686 -6.898 -6.107 1.00 94.50 376 THR A O 1
ATOM 2864 N N . ALA A 1 377 ? 17.927 -7.085 -6.158 1.00 93.25 377 ALA A N 1
ATOM 2865 C CA . ALA A 1 377 ? 18.098 -7.817 -4.912 1.00 93.25 377 ALA A CA 1
ATOM 2866 C C . ALA A 1 377 ? 19.172 -7.154 -4.044 1.00 93.25 377 ALA A C 1
ATOM 2868 O O . ALA A 1 377 ? 20.059 -6.459 -4.545 1.00 93.25 377 ALA A O 1
ATOM 2869 N N . LEU A 1 378 ? 19.096 -7.387 -2.735 1.00 90.31 378 LEU A N 1
ATOM 2870 C CA . LEU A 1 378 ? 20.077 -6.909 -1.768 1.00 90.31 378 LEU A CA 1
ATOM 2871 C C . LEU A 1 378 ? 20.475 -8.048 -0.835 1.00 90.31 378 LEU A C 1
ATOM 2873 O O . LEU A 1 378 ? 19.642 -8.599 -0.118 1.00 90.31 378 LEU A O 1
ATOM 2877 N N . ARG A 1 379 ? 21.768 -8.374 -0.820 1.00 87.50 379 ARG A N 1
ATOM 2878 C CA . ARG A 1 379 ? 22.332 -9.424 0.029 1.00 87.50 379 ARG A CA 1
ATOM 2879 C C . ARG A 1 379 ? 22.044 -9.138 1.504 1.00 87.50 379 ARG A C 1
ATOM 2881 O O . ARG A 1 379 ? 22.367 -8.060 1.997 1.00 87.50 379 ARG A O 1
ATOM 2888 N N . ALA A 1 380 ? 21.505 -10.126 2.221 1.00 67.69 380 ALA A N 1
ATOM 2889 C CA . ALA A 1 380 ? 21.048 -9.990 3.609 1.00 67.69 380 ALA A CA 1
ATOM 2890 C C . ALA A 1 380 ? 22.094 -9.414 4.592 1.00 67.69 380 ALA A C 1
ATOM 2892 O O . ALA A 1 380 ? 21.725 -8.740 5.550 1.00 67.69 380 ALA A O 1
ATOM 2893 N N . ALA A 1 381 ? 23.392 -9.612 4.340 1.00 57.59 381 ALA A N 1
ATOM 2894 C CA . ALA A 1 381 ? 24.474 -9.052 5.156 1.00 57.59 381 ALA A CA 1
ATOM 2895 C C . ALA A 1 381 ? 24.671 -7.524 5.003 1.00 57.59 381 ALA A C 1
ATOM 2897 O O . ALA A 1 381 ? 25.416 -6.933 5.781 1.00 57.59 381 ALA A O 1
ATOM 2898 N N . ALA A 1 382 ? 24.043 -6.881 4.007 1.00 53.97 382 ALA A N 1
ATOM 2899 C CA . ALA A 1 382 ? 24.329 -5.498 3.619 1.00 53.97 382 ALA A CA 1
ATOM 2900 C C . ALA A 1 382 ? 23.390 -4.439 4.235 1.00 53.97 382 ALA A C 1
ATOM 2902 O O . ALA A 1 382 ? 23.825 -3.301 4.403 1.00 53.97 382 ALA A O 1
ATOM 2903 N N . ALA A 1 383 ? 22.138 -4.762 4.604 1.00 59.50 383 ALA A N 1
ATOM 2904 C CA . ALA A 1 383 ? 21.255 -3.822 5.315 1.00 59.50 383 ALA A CA 1
ATOM 2905 C C . ALA A 1 383 ? 20.011 -4.478 5.945 1.00 59.50 383 ALA A C 1
ATOM 2907 O O . ALA A 1 383 ? 19.481 -5.474 5.452 1.00 59.50 383 ALA A O 1
ATOM 2908 N N . ARG A 1 384 ? 19.471 -3.834 6.992 1.00 71.56 384 ARG A N 1
ATOM 2909 C CA . ARG A 1 384 ? 18.133 -4.114 7.536 1.00 71.56 384 ARG A CA 1
ATOM 2910 C C . ARG A 1 384 ? 17.073 -3.645 6.531 1.00 71.56 384 ARG A C 1
ATOM 2912 O O . ARG A 1 384 ? 16.959 -2.448 6.274 1.00 71.56 384 ARG A O 1
ATOM 2919 N N . ARG A 1 385 ? 16.298 -4.579 5.976 1.00 84.19 385 ARG A N 1
ATOM 2920 C CA . ARG A 1 385 ? 15.173 -4.289 5.072 1.00 84.19 385 ARG A CA 1
ATOM 2921 C C . ARG A 1 385 ? 13.885 -4.099 5.863 1.00 84.19 385 ARG A C 1
ATOM 2923 O O . ARG A 1 385 ? 13.654 -4.797 6.850 1.00 84.19 385 ARG A O 1
ATOM 2930 N N . ARG A 1 386 ? 13.042 -3.156 5.444 1.00 87.31 386 ARG A N 1
ATOM 2931 C CA . ARG A 1 386 ? 11.694 -2.975 6.003 1.00 87.31 386 ARG A CA 1
ATOM 2932 C C . ARG A 1 386 ? 10.673 -3.019 4.880 1.00 87.31 386 ARG A C 1
ATOM 2934 O O . ARG A 1 386 ? 10.699 -2.177 3.991 1.00 87.31 386 ARG A O 1
ATOM 2941 N N . HIS A 1 387 ? 9.775 -3.989 4.956 1.00 87.25 387 HIS A N 1
ATOM 2942 C CA . HIS A 1 387 ? 8.651 -4.126 4.039 1.00 87.25 387 HIS A CA 1
ATOM 2943 C C . HIS A 1 387 ? 7.431 -3.414 4.624 1.00 87.25 387 HIS A C 1
ATOM 2945 O O . HIS A 1 387 ? 7.229 -3.413 5.847 1.00 87.25 387 HIS A O 1
ATOM 2951 N N . MET A 1 388 ? 6.612 -2.828 3.753 1.00 88.06 388 MET A N 1
ATOM 2952 C CA . MET A 1 388 ? 5.296 -2.318 4.116 1.00 88.06 388 MET A CA 1
ATOM 2953 C C . MET A 1 388 ? 4.213 -3.019 3.305 1.00 88.06 388 MET A C 1
ATOM 2955 O O . MET A 1 388 ? 4.269 -3.072 2.074 1.00 88.06 388 MET A O 1
ATOM 2959 N N . HIS A 1 389 ? 3.204 -3.516 4.019 1.00 86.81 389 HIS A N 1
ATOM 2960 C CA . HIS A 1 389 ? 2.015 -4.116 3.440 1.00 86.81 389 HIS A CA 1
ATOM 2961 C C . HIS A 1 389 ? 0.761 -3.440 3.988 1.00 86.81 389 HIS A C 1
ATOM 2963 O O . HIS A 1 389 ? 0.497 -3.508 5.186 1.00 86.81 389 HIS A O 1
ATOM 2969 N N . VAL A 1 390 ? -0.037 -2.830 3.114 1.00 87.88 390 VAL A N 1
ATOM 2970 C CA . VAL A 1 390 ? -1.408 -2.423 3.454 1.00 87.88 390 VAL A CA 1
ATOM 2971 C C . VAL A 1 390 ? -2.317 -3.595 3.129 1.00 87.88 390 VAL A C 1
ATOM 2973 O O . VAL A 1 390 ? -2.406 -3.988 1.969 1.00 87.88 390 VAL A O 1
ATOM 2976 N N . GLN A 1 391 ? -2.927 -4.185 4.153 1.00 82.56 391 GLN A N 1
ATOM 2977 C CA . GLN A 1 391 ? -3.672 -5.450 4.045 1.00 82.56 391 GLN A CA 1
ATOM 2978 C C . GLN A 1 391 ? -5.130 -5.330 4.490 1.00 82.56 391 GLN A C 1
ATOM 2980 O O . GLN A 1 391 ? -5.940 -6.205 4.185 1.00 82.56 391 GLN A O 1
ATOM 2985 N N . SER A 1 392 ? -5.470 -4.269 5.219 1.00 86.31 392 SER A N 1
ATOM 2986 C CA . SER A 1 392 ? -6.843 -3.942 5.581 1.00 86.31 392 SER A CA 1
ATOM 2987 C C . SER A 1 392 ? -7.443 -2.954 4.586 1.00 86.31 392 SER A C 1
ATOM 2989 O O . SER A 1 392 ? -6.758 -2.079 4.053 1.00 86.31 392 SER A O 1
ATOM 2991 N N . VAL A 1 393 ? -8.746 -3.086 4.360 1.00 90.44 393 VAL A N 1
ATOM 2992 C CA . VAL A 1 393 ? -9.554 -2.055 3.701 1.00 90.44 393 VAL A CA 1
ATOM 2993 C C . VAL A 1 393 ? -9.739 -0.907 4.693 1.00 90.44 393 VAL A C 1
ATOM 2995 O O . VAL A 1 393 ? -10.029 -1.144 5.868 1.00 90.44 393 VAL A O 1
ATOM 2998 N N . SER A 1 394 ? -9.517 0.328 4.249 1.00 90.81 394 SER A N 1
ATOM 2999 C CA . SER A 1 394 ? -9.458 1.513 5.116 1.00 90.81 394 SER A CA 1
ATOM 3000 C C . SER A 1 394 ? -9.729 2.795 4.319 1.00 90.81 394 SER A C 1
ATOM 3002 O O . SER A 1 394 ? -9.983 2.715 3.124 1.00 90.81 394 SER A O 1
ATOM 3004 N N . HIS A 1 395 ? -9.652 3.980 4.936 1.00 88.69 395 HIS A N 1
ATOM 3005 C CA . HIS A 1 395 ? -9.765 5.258 4.210 1.00 88.69 395 HIS A CA 1
ATOM 3006 C C . HIS A 1 395 ? -8.417 5.867 3.783 1.00 88.69 395 HIS A C 1
ATOM 3008 O O . HIS A 1 395 ? -8.397 6.810 2.991 1.00 88.69 395 HIS A O 1
ATOM 3014 N N . TRP A 1 396 ? -7.284 5.355 4.279 1.00 87.75 396 TRP A N 1
ATOM 3015 C CA . TRP A 1 396 ? -5.984 6.003 4.069 1.00 87.75 396 TRP A CA 1
ATOM 3016 C C . TRP A 1 396 ? -5.286 5.527 2.782 1.00 87.75 396 TRP A C 1
ATOM 3018 O O . TRP A 1 396 ? -4.934 6.352 1.941 1.00 87.75 396 TRP A O 1
ATOM 3028 N N . ALA A 1 397 ? -5.123 4.217 2.572 1.00 90.81 397 ALA A N 1
ATOM 3029 C CA . ALA A 1 397 ? -4.444 3.658 1.399 1.00 90.81 397 ALA A CA 1
ATOM 3030 C C . ALA A 1 397 ? -5.087 2.343 0.937 1.00 90.81 397 ALA A C 1
ATOM 3032 O O . ALA A 1 397 ? -5.658 1.619 1.758 1.00 90.81 397 ALA A O 1
ATOM 3033 N N . PRO A 1 398 ? -4.998 2.017 -0.366 1.00 92.38 398 PRO A N 1
ATOM 3034 C CA . PRO A 1 398 ? -5.580 0.797 -0.897 1.00 92.38 398 PRO A CA 1
ATOM 3035 C C . PRO A 1 398 ? -4.835 -0.430 -0.369 1.00 92.38 398 PRO A C 1
ATOM 3037 O O . PRO A 1 398 ? -3.598 -0.478 -0.341 1.00 92.38 398 PRO A O 1
ATOM 3040 N N . ALA A 1 399 ? -5.603 -1.453 0.000 1.00 90.06 399 ALA A N 1
ATOM 3041 C CA . ALA A 1 399 ? -5.048 -2.765 0.295 1.00 90.06 399 ALA A CA 1
ATOM 3042 C C . ALA A 1 399 ? -4.322 -3.326 -0.942 1.00 90.06 399 ALA A C 1
ATOM 3044 O O . ALA A 1 399 ? -4.677 -3.032 -2.087 1.00 90.06 399 ALA A O 1
ATOM 3045 N N . ASN A 1 400 ? -3.285 -4.136 -0.739 1.00 86.06 400 ASN A N 1
ATOM 3046 C CA . ASN A 1 400 ? -2.569 -4.741 -1.855 1.00 86.06 400 ASN A CA 1
ATOM 3047 C C . ASN A 1 400 ? -3.494 -5.678 -2.642 1.00 86.06 400 ASN A C 1
ATOM 3049 O O . ASN A 1 400 ? -4.128 -6.571 -2.090 1.00 86.06 400 ASN A O 1
ATOM 3053 N N . ILE A 1 401 ? -3.529 -5.511 -3.964 1.00 82.38 401 ILE A N 1
ATOM 3054 C CA . ILE A 1 401 ? -4.344 -6.352 -4.859 1.00 82.38 401 ILE A CA 1
ATOM 3055 C C . ILE A 1 401 ? -3.559 -7.529 -5.452 1.00 82.38 401 ILE A C 1
ATOM 3057 O O . ILE A 1 401 ? -4.069 -8.246 -6.311 1.00 82.38 401 ILE A O 1
ATOM 3061 N N . GLY A 1 402 ? -2.304 -7.708 -5.041 1.00 80.62 402 GLY A N 1
ATOM 3062 C CA . GLY A 1 402 ? -1.414 -8.720 -5.588 1.00 80.62 402 GLY A CA 1
ATOM 3063 C C . GLY A 1 402 ? -0.230 -9.040 -4.673 1.00 80.62 402 GLY A C 1
ATOM 3064 O O . GLY A 1 402 ? -0.077 -8.453 -3.599 1.00 80.62 402 GLY A O 1
ATOM 3065 N N . PRO A 1 403 ? 0.628 -9.984 -5.092 1.00 84.06 403 PRO A N 1
ATOM 3066 C CA . PRO A 1 403 ? 1.736 -10.488 -4.288 1.00 84.06 403 PRO A CA 1
ATOM 3067 C C . PRO A 1 403 ? 2.951 -9.554 -4.297 1.00 84.06 403 PRO A C 1
ATOM 3069 O O . PRO A 1 403 ? 4.006 -9.887 -4.827 1.00 84.06 403 PRO A O 1
ATOM 3072 N N . TYR A 1 404 ? 2.804 -8.385 -3.682 1.00 90.62 404 TYR A N 1
ATOM 3073 C CA . TYR A 1 404 ? 3.862 -7.385 -3.546 1.00 90.62 404 TYR A CA 1
ATOM 3074 C C . TYR A 1 404 ? 3.793 -6.666 -2.192 1.00 90.62 404 TYR A C 1
ATOM 3076 O O . TYR A 1 404 ? 2.759 -6.696 -1.509 1.00 90.62 404 TYR A O 1
ATOM 3084 N N . SER A 1 405 ? 4.902 -6.038 -1.802 1.00 91.75 405 SER A N 1
ATOM 3085 C CA . SER A 1 405 ? 4.921 -4.993 -0.769 1.00 91.75 405 SER A CA 1
ATOM 3086 C C . SER A 1 405 ? 4.632 -3.647 -1.415 1.00 91.75 405 SER A C 1
ATOM 3088 O O . SER A 1 405 ? 5.193 -3.355 -2.467 1.00 91.75 405 SER A O 1
ATOM 3090 N N . GLN A 1 406 ? 3.791 -2.809 -0.803 1.00 93.62 406 GLN A N 1
ATOM 3091 C CA . GLN A 1 406 ? 3.584 -1.431 -1.269 1.00 93.62 406 GLN A CA 1
ATOM 3092 C C . GLN A 1 406 ? 4.902 -0.658 -1.303 1.00 93.62 406 GLN A C 1
ATOM 3094 O O . GLN A 1 406 ? 5.089 0.186 -2.176 1.00 93.62 406 GLN A O 1
ATOM 3099 N N . SER A 1 407 ? 5.818 -0.974 -0.387 1.00 94.75 407 SER A N 1
ATOM 3100 C CA . SER A 1 407 ? 7.179 -0.465 -0.420 1.00 94.75 407 SER A CA 1
ATOM 3101 C C . SER A 1 407 ? 8.182 -1.405 0.249 1.00 94.75 407 SER A C 1
ATOM 3103 O O . SER A 1 407 ? 7.822 -2.245 1.084 1.00 94.75 407 SER A O 1
ATOM 3105 N N . VAL A 1 408 ? 9.454 -1.243 -0.118 1.00 93.75 408 VAL A N 1
ATOM 3106 C CA . VAL A 1 408 ? 10.597 -1.908 0.516 1.00 93.75 408 VAL A CA 1
ATOM 3107 C C . VAL A 1 408 ? 11.706 -0.884 0.739 1.00 93.75 408 VAL A C 1
ATOM 3109 O O . VAL A 1 408 ? 12.289 -0.371 -0.217 1.00 93.75 408 VAL A O 1
ATOM 3112 N N . LEU A 1 409 ? 12.008 -0.597 2.006 1.00 91.81 409 LEU A N 1
ATOM 3113 C CA . LEU A 1 409 ? 13.114 0.271 2.404 1.00 91.81 409 LEU A CA 1
ATOM 3114 C C . LEU A 1 409 ? 14.389 -0.549 2.618 1.00 91.81 409 LEU A C 1
ATOM 3116 O O . LEU A 1 409 ? 14.401 -1.499 3.406 1.00 91.81 409 LEU A O 1
ATOM 3120 N N . CYS A 1 410 ? 15.463 -0.133 1.956 1.00 89.00 410 CYS A N 1
ATOM 3121 C CA . CYS A 1 410 ? 16.778 -0.759 1.951 1.00 89.00 410 CYS A CA 1
ATOM 3122 C C . CYS A 1 410 ? 17.851 0.284 2.289 1.00 89.00 410 CYS A C 1
ATOM 3124 O O . CYS A 1 410 ? 18.389 0.944 1.401 1.00 89.00 410 CYS A O 1
ATOM 3126 N N . GLY A 1 411 ? 18.156 0.452 3.579 1.00 85.94 411 GLY A N 1
ATOM 3127 C CA . GLY A 1 411 ? 19.021 1.547 4.024 1.00 85.94 411 GLY A CA 1
ATOM 3128 C C . GLY A 1 411 ? 18.381 2.902 3.710 1.00 85.94 411 GLY A C 1
ATOM 3129 O O . GLY A 1 411 ? 17.337 3.221 4.271 1.00 85.94 411 GLY A O 1
ATOM 3130 N N . GLU A 1 412 ? 18.995 3.662 2.803 1.00 87.75 412 GLU A N 1
ATOM 3131 C CA . GLU A 1 412 ? 18.554 5.003 2.378 1.00 87.75 412 GLU A CA 1
ATOM 3132 C C . GLU A 1 412 ? 17.649 4.982 1.133 1.00 87.75 412 GLU A C 1
ATOM 3134 O O . GLU A 1 412 ? 17.091 6.017 0.774 1.00 87.75 412 GLU A O 1
ATOM 3139 N N . VAL A 1 413 ? 17.492 3.823 0.477 1.00 91.25 413 VAL A N 1
ATOM 3140 C CA . VAL A 1 413 ? 16.708 3.669 -0.760 1.00 91.25 413 VAL A CA 1
ATOM 3141 C C . VAL A 1 413 ? 15.343 3.063 -0.453 1.00 91.25 413 VAL A C 1
ATOM 3143 O O . VAL A 1 413 ? 15.262 1.972 0.117 1.00 91.25 413 VAL A O 1
ATOM 3146 N N . LEU A 1 414 ? 14.270 3.728 -0.877 1.00 94.62 414 LEU A N 1
ATOM 3147 C CA . LEU A 1 414 ? 12.900 3.224 -0.783 1.00 94.62 414 LEU A CA 1
ATOM 3148 C C . LEU A 1 414 ? 12.364 2.901 -2.178 1.00 94.62 414 LEU A C 1
ATOM 3150 O O . LEU A 1 414 ? 12.202 3.794 -3.009 1.00 94.62 414 LEU A O 1
ATOM 3154 N N . TYR A 1 415 ? 12.026 1.636 -2.420 1.00 96.06 415 TYR A N 1
ATOM 3155 C CA . TYR A 1 415 ? 11.260 1.246 -3.604 1.00 96.06 415 TYR A CA 1
ATOM 3156 C C . TYR A 1 415 ? 9.771 1.273 -3.287 1.00 96.06 415 TYR A C 1
ATOM 3158 O O . TYR A 1 415 ? 9.356 0.713 -2.272 1.00 96.06 415 TYR A O 1
ATOM 3166 N N . VAL A 1 416 ? 8.972 1.879 -4.165 1.00 96.94 416 VAL A N 1
ATOM 3167 C CA . VAL A 1 416 ? 7.510 1.914 -4.065 1.00 96.94 416 VAL A CA 1
ATOM 3168 C C . VAL A 1 416 ? 6.924 1.094 -5.212 1.00 96.94 416 VAL A C 1
ATOM 3170 O O . VAL A 1 416 ? 7.352 1.211 -6.358 1.00 96.94 416 VAL A O 1
ATOM 3173 N N . ALA A 1 417 ? 5.965 0.223 -4.903 1.00 96.75 417 ALA A N 1
ATOM 3174 C CA . ALA A 1 417 ? 5.245 -0.546 -5.912 1.00 96.75 417 ALA A CA 1
ATOM 3175 C C . ALA A 1 417 ? 4.447 0.369 -6.852 1.00 96.75 417 ALA A C 1
ATOM 3177 O O . ALA A 1 417 ? 4.170 1.523 -6.532 1.00 96.75 417 ALA A O 1
ATOM 3178 N N . GLY A 1 418 ? 4.038 -0.167 -7.999 1.00 96.75 418 GLY A N 1
ATOM 3179 C CA . GLY A 1 418 ? 3.142 0.547 -8.898 1.00 96.75 418 GLY A CA 1
ATOM 3180 C C . GLY A 1 418 ? 1.806 0.879 -8.222 1.00 96.75 418 GLY A C 1
ATOM 3181 O O . GLY A 1 418 ? 1.180 0.010 -7.605 1.00 96.75 418 GLY A O 1
ATOM 3182 N N . MET A 1 419 ? 1.386 2.143 -8.304 1.00 96.62 419 MET A N 1
ATOM 3183 C CA . MET A 1 419 ? 0.162 2.646 -7.674 1.00 96.62 419 MET A CA 1
ATOM 3184 C C . MET A 1 419 ? -0.857 3.073 -8.725 1.00 96.62 419 MET A C 1
ATOM 3186 O O . MET A 1 419 ? -0.577 3.930 -9.560 1.00 96.62 419 MET A O 1
ATOM 3190 N N . ILE A 1 420 ? -2.062 2.510 -8.628 1.00 96.75 420 ILE A N 1
ATOM 3191 C CA . ILE A 1 420 ? -3.231 2.834 -9.458 1.00 96.75 420 ILE A CA 1
ATOM 3192 C C . ILE A 1 420 ? -4.304 3.563 -8.637 1.00 96.75 420 ILE A C 1
ATOM 3194 O O . ILE A 1 420 ? -4.304 3.521 -7.405 1.00 96.75 420 ILE A O 1
ATOM 3198 N N . GLY A 1 421 ? -5.245 4.225 -9.316 1.00 95.62 421 GLY A N 1
ATOM 3199 C CA . GLY A 1 421 ? -6.266 5.089 -8.708 1.00 95.62 421 GLY A CA 1
ATOM 3200 C C . GLY A 1 421 ? -7.428 4.341 -8.046 1.00 95.62 421 GLY A C 1
ATOM 3201 O O . GLY A 1 421 ? -8.581 4.560 -8.415 1.00 95.62 421 GLY A O 1
ATOM 3202 N N . LEU A 1 422 ? -7.140 3.438 -7.105 1.00 93.94 422 LEU A N 1
ATOM 3203 C CA . LEU A 1 422 ? -8.155 2.722 -6.326 1.00 93.94 422 LEU A CA 1
ATOM 3204 C C . LEU A 1 422 ? -8.649 3.571 -5.160 1.00 93.94 422 LEU A C 1
ATOM 3206 O O . LEU A 1 422 ? -7.847 4.074 -4.380 1.00 93.94 422 LEU A O 1
ATOM 3210 N N . ASP A 1 423 ? -9.957 3.678 -4.992 1.00 93.00 423 ASP A N 1
ATOM 3211 C CA . ASP A 1 423 ? -10.538 4.173 -3.752 1.00 93.00 423 ASP A CA 1
ATOM 3212 C C . ASP A 1 423 ? -10.248 3.178 -2.604 1.00 93.00 423 ASP A C 1
ATOM 3214 O O . ASP A 1 423 ? -10.636 2.011 -2.713 1.00 93.00 423 ASP A O 1
ATOM 3218 N N . PRO A 1 424 ? -9.557 3.589 -1.520 1.00 92.12 424 PRO A N 1
ATOM 3219 C CA . PRO A 1 424 ? -9.157 2.690 -0.434 1.00 92.12 424 PRO A CA 1
ATOM 3220 C C . PRO A 1 424 ? -10.304 1.947 0.256 1.00 92.12 424 PRO A C 1
ATOM 3222 O O . PRO A 1 424 ? -10.115 0.811 0.695 1.00 92.12 424 PRO A O 1
ATOM 3225 N N . ALA A 1 425 ? -11.476 2.583 0.357 1.00 89.88 425 ALA A N 1
ATOM 3226 C CA . ALA A 1 425 ? -12.606 2.062 1.118 1.00 89.88 425 ALA A CA 1
ATOM 3227 C C . ALA A 1 425 ? -13.397 1.015 0.327 1.00 89.88 425 ALA A C 1
ATOM 3229 O O . ALA A 1 425 ? -13.757 -0.035 0.857 1.00 89.88 425 ALA A O 1
ATOM 3230 N N . SER A 1 426 ? -13.632 1.273 -0.961 1.00 88.81 426 SER A N 1
ATOM 3231 C CA . SER A 1 426 ? -14.378 0.370 -1.842 1.00 88.81 426 SER A CA 1
ATOM 3232 C C . SER A 1 426 ? -13.498 -0.606 -2.624 1.00 88.81 426 SER A C 1
ATOM 3234 O O . SER A 1 426 ? -14.010 -1.586 -3.169 1.00 88.81 426 SER A O 1
ATOM 3236 N N . MET A 1 427 ? -12.190 -0.342 -2.718 1.00 90.69 427 MET A N 1
ATOM 3237 C CA . MET A 1 427 ? -11.242 -1.065 -3.574 1.00 90.69 427 MET A CA 1
ATOM 3238 C C . MET A 1 427 ? -11.638 -1.067 -5.065 1.00 90.69 427 MET A C 1
ATOM 3240 O O . MET A 1 427 ? -11.262 -1.971 -5.818 1.00 90.69 427 MET A O 1
ATOM 3244 N N . ARG A 1 428 ? -12.389 -0.049 -5.509 1.00 91.62 428 ARG A N 1
ATOM 3245 C CA . ARG A 1 428 ? -12.778 0.177 -6.913 1.00 91.62 428 ARG A CA 1
ATOM 3246 C C . ARG A 1 428 ? -11.974 1.323 -7.517 1.00 91.62 428 ARG A C 1
ATOM 3248 O O . ARG A 1 428 ? -11.542 2.228 -6.811 1.00 91.62 428 ARG A O 1
ATOM 3255 N N . LEU A 1 429 ? -11.773 1.295 -8.833 1.00 92.75 429 LEU A N 1
ATOM 3256 C CA . LEU A 1 429 ? -11.139 2.406 -9.543 1.00 92.75 429 LEU A CA 1
ATOM 3257 C C . LEU A 1 429 ? -12.064 3.626 -9.559 1.00 92.75 429 LEU A C 1
ATOM 3259 O O . LEU A 1 429 ? -13.272 3.490 -9.767 1.00 92.75 429 LEU A O 1
ATOM 3263 N N . VAL A 1 430 ? -11.487 4.814 -9.393 1.00 92.81 430 VAL A N 1
ATOM 3264 C CA . VAL A 1 430 ? -12.219 6.070 -9.601 1.00 92.81 430 VAL A CA 1
ATOM 3265 C C . VAL A 1 430 ? -12.456 6.332 -11.089 1.00 92.81 430 VAL A C 1
ATOM 3267 O O . VAL A 1 430 ? -11.697 5.882 -11.952 1.00 92.81 430 VAL A O 1
ATOM 3270 N N . ARG A 1 431 ? -13.536 7.042 -11.409 1.00 90.38 431 ARG A N 1
ATOM 3271 C CA . ARG A 1 431 ? -13.921 7.388 -12.778 1.00 90.38 431 ARG A CA 1
ATOM 3272 C C . ARG A 1 431 ? -13.053 8.536 -13.309 1.00 90.38 431 ARG A C 1
ATOM 3274 O O . ARG A 1 431 ? -12.813 9.511 -12.608 1.00 90.38 431 ARG A O 1
ATOM 3281 N N . GLY A 1 432 ? -12.611 8.413 -14.564 1.00 91.50 432 GLY A N 1
ATOM 3282 C CA . GLY A 1 432 ? -11.805 9.418 -15.272 1.00 91.50 432 GLY A CA 1
ATOM 3283 C C . GLY A 1 432 ? -10.293 9.276 -15.055 1.00 91.50 432 GLY A C 1
ATOM 3284 O O . GLY A 1 432 ? -9.823 9.153 -13.925 1.00 91.50 432 GLY A O 1
ATOM 3285 N N . GLY A 1 433 ? -9.515 9.319 -16.144 1.00 93.12 433 GLY A N 1
ATOM 3286 C CA . GLY A 1 433 ? -8.062 9.099 -16.104 1.00 93.12 433 GLY A CA 1
ATOM 3287 C C . GLY A 1 433 ? -7.301 10.130 -15.265 1.00 93.12 433 GLY A C 1
ATOM 3288 O O . GLY A 1 433 ? -6.426 9.759 -14.487 1.00 93.12 433 GLY A O 1
ATOM 3289 N N . GLU A 1 434 ? -7.687 11.407 -15.321 1.00 94.44 434 GLU A N 1
ATOM 3290 C CA . GLU A 1 434 ? -7.084 12.443 -14.472 1.00 94.44 434 GLU A CA 1
ATOM 3291 C C . GLU A 1 434 ? -7.359 12.233 -12.979 1.00 94.44 434 GLU A C 1
ATOM 3293 O O . GLU A 1 434 ? -6.468 12.414 -12.148 1.00 94.44 434 GLU A O 1
ATOM 3298 N N . GLN A 1 435 ? -8.584 11.844 -12.617 1.00 94.31 435 GLN A N 1
ATOM 3299 C CA . GLN A 1 435 ? -8.929 11.582 -11.221 1.00 94.31 435 GLN A CA 1
ATOM 3300 C C . GLN A 1 435 ? -8.179 10.350 -10.707 1.00 94.31 435 GLN A C 1
ATOM 3302 O O . GLN A 1 435 ? -7.683 10.363 -9.576 1.00 94.31 435 GLN A O 1
ATOM 3307 N N . GLN A 1 436 ? -8.029 9.321 -11.551 1.00 96.44 436 GLN A N 1
ATOM 3308 C CA . GLN A 1 436 ? -7.176 8.172 -11.254 1.00 96.44 436 GLN A CA 1
ATOM 3309 C C . GLN A 1 436 ? -5.726 8.603 -11.042 1.00 96.44 436 GLN A C 1
ATOM 3311 O O . GLN A 1 436 ? -5.139 8.208 -10.040 1.00 96.44 436 GLN A O 1
ATOM 3316 N N . ALA A 1 437 ? -5.174 9.459 -11.908 1.00 96.69 437 ALA A N 1
ATOM 3317 C CA . ALA A 1 437 ? -3.816 9.979 -11.772 1.00 96.69 437 ALA A CA 1
ATOM 3318 C C . ALA A 1 437 ? -3.613 10.714 -10.437 1.00 96.69 437 ALA A C 1
ATOM 3320 O O . ALA A 1 437 ? -2.664 10.417 -9.711 1.00 96.69 437 ALA A O 1
ATOM 3321 N N . ARG A 1 438 ? -4.528 11.626 -10.077 1.00 95.81 438 ARG A N 1
ATOM 3322 C CA . ARG A 1 438 ? -4.473 12.389 -8.818 1.00 95.81 438 ARG A CA 1
ATOM 3323 C C . ARG A 1 438 ? -4.562 11.482 -7.596 1.00 95.81 438 ARG A C 1
ATOM 3325 O O . ARG A 1 438 ? -3.781 11.642 -6.663 1.00 95.81 438 ARG A O 1
ATOM 3332 N N . LEU A 1 439 ? -5.499 10.534 -7.584 1.00 95.69 439 LEU A N 1
ATOM 3333 C CA . LEU A 1 439 ? -5.665 9.622 -6.452 1.00 95.69 439 LEU A CA 1
ATOM 3334 C C . LEU A 1 439 ? -4.488 8.649 -6.323 1.00 95.69 439 LEU A C 1
ATOM 3336 O O . LEU A 1 439 ? -3.983 8.457 -5.222 1.00 95.69 439 LEU A O 1
ATOM 3340 N N . ALA A 1 440 ? -4.028 8.075 -7.433 1.00 96.62 440 ALA A N 1
ATOM 3341 C CA . ALA A 1 440 ? -2.883 7.175 -7.450 1.00 96.62 440 ALA A CA 1
ATOM 3342 C C . ALA A 1 440 ? -1.610 7.866 -6.940 1.00 96.62 440 ALA A C 1
ATOM 3344 O O . ALA A 1 440 ? -0.844 7.267 -6.189 1.00 96.62 440 ALA A O 1
ATOM 3345 N N . LEU A 1 441 ? -1.410 9.142 -7.287 1.00 95.75 441 LEU A N 1
ATOM 3346 C CA . LEU A 1 441 ? -0.279 9.920 -6.793 1.00 95.75 441 LEU A CA 1
ATOM 3347 C C . LEU A 1 441 ? -0.385 10.192 -5.287 1.00 95.75 441 LEU A C 1
ATOM 3349 O O . LEU A 1 441 ? 0.596 10.022 -4.572 1.00 95.75 441 LEU A O 1
ATOM 3353 N N . ARG A 1 442 ? -1.583 10.503 -4.772 1.00 94.75 442 ARG A N 1
ATOM 3354 C CA . ARG A 1 442 ? -1.803 10.589 -3.316 1.00 94.75 442 ARG A CA 1
ATOM 3355 C C . ARG A 1 442 ? -1.478 9.278 -2.598 1.00 94.75 442 ARG A C 1
ATOM 3357 O O . ARG A 1 442 ? -1.010 9.306 -1.465 1.00 94.75 442 ARG A O 1
ATOM 3364 N N . HIS A 1 443 ? -1.706 8.126 -3.231 1.00 95.25 443 HIS A N 1
ATOM 3365 C CA . HIS A 1 443 ? -1.305 6.840 -2.649 1.00 95.25 443 HIS A CA 1
ATOM 3366 C C . HIS A 1 443 ? 0.206 6.688 -2.583 1.00 95.25 443 HIS A C 1
ATOM 3368 O O . HIS A 1 443 ? 0.701 6.195 -1.575 1.00 95.25 443 HIS A O 1
ATOM 3374 N N . VAL A 1 444 ? 0.933 7.139 -3.611 1.00 95.62 444 VAL A N 1
ATOM 3375 C CA . VAL A 1 444 ? 2.403 7.195 -3.584 1.00 95.62 444 VAL A CA 1
ATOM 3376 C C . VAL A 1 444 ? 2.881 8.041 -2.403 1.00 95.62 444 VAL A C 1
ATOM 3378 O O . VAL A 1 444 ? 3.681 7.553 -1.610 1.00 95.62 444 VAL A O 1
ATOM 3381 N N . GLU A 1 445 ? 2.342 9.251 -2.238 1.00 93.75 445 GLU A N 1
ATOM 3382 C CA . GLU A 1 445 ? 2.677 10.169 -1.135 1.00 93.75 445 GLU A CA 1
ATOM 3383 C C . GLU A 1 445 ? 2.468 9.500 0.234 1.00 93.75 445 GLU A C 1
ATOM 3385 O O . GLU A 1 445 ? 3.406 9.346 1.015 1.00 93.75 445 GLU A O 1
ATOM 3390 N N . ARG A 1 446 ? 1.264 8.967 0.475 1.00 93.25 446 ARG A N 1
ATOM 3391 C CA . ARG A 1 446 ? 0.916 8.284 1.733 1.00 93.25 446 ARG A CA 1
ATOM 3392 C C . ARG A 1 446 ? 1.776 7.056 2.003 1.00 93.25 446 ARG A C 1
ATOM 3394 O O . ARG A 1 446 ? 2.068 6.744 3.157 1.00 93.25 446 ARG A O 1
ATOM 3401 N N . VAL A 1 447 ? 2.144 6.319 0.954 1.00 94.06 447 VAL A N 1
ATOM 3402 C CA . VAL A 1 447 ? 3.005 5.141 1.072 1.00 94.06 447 VAL A CA 1
ATOM 3403 C C . VAL A 1 447 ? 4.429 5.546 1.435 1.00 94.06 447 VAL A C 1
ATOM 3405 O O . VAL A 1 447 ? 5.021 4.897 2.297 1.00 94.06 447 VAL A O 1
ATOM 3408 N N . ILE A 1 448 ? 4.964 6.614 0.843 1.00 93.56 448 ILE A N 1
ATOM 3409 C CA . ILE A 1 448 ? 6.286 7.151 1.185 1.00 93.56 448 ILE A CA 1
ATOM 3410 C C . ILE A 1 448 ? 6.313 7.583 2.658 1.00 93.56 448 ILE A C 1
ATOM 3412 O O . ILE A 1 448 ? 7.113 7.046 3.428 1.00 93.56 448 ILE A O 1
ATOM 3416 N N . GLU A 1 449 ? 5.361 8.423 3.072 1.00 91.44 449 GLU A N 1
ATOM 3417 C CA . GLU A 1 449 ? 5.235 8.933 4.447 1.00 91.44 449 GLU A CA 1
ATOM 3418 C C . GLU A 1 449 ? 5.025 7.818 5.488 1.00 91.44 449 GLU A C 1
ATOM 3420 O O . GLU A 1 449 ? 5.430 7.925 6.644 1.00 91.44 449 GLU A O 1
ATOM 3425 N N . ALA A 1 450 ? 4.352 6.724 5.116 1.00 91.12 450 ALA A N 1
ATOM 3426 C CA . ALA A 1 450 ? 4.162 5.568 5.995 1.00 91.12 450 ALA A CA 1
ATOM 3427 C C . ALA A 1 450 ? 5.402 4.667 6.099 1.00 91.12 450 ALA A C 1
ATOM 3429 O O . ALA A 1 450 ? 5.530 3.897 7.055 1.00 91.12 450 ALA A O 1
ATOM 3430 N N . SER A 1 451 ? 6.302 4.730 5.117 1.00 90.12 451 SER A N 1
ATOM 3431 C CA . SER A 1 451 ? 7.453 3.830 5.023 1.00 90.12 451 SER A CA 1
ATOM 3432 C C . SER A 1 451 ? 8.662 4.321 5.816 1.00 90.12 451 SER A C 1
ATOM 3434 O O . SER A 1 451 ? 9.420 3.500 6.343 1.00 90.12 451 SER A O 1
ATOM 3436 N N . SER A 1 452 ? 8.859 5.638 5.898 1.00 85.81 452 SER A N 1
ATOM 3437 C CA . SER A 1 452 ? 9.963 6.260 6.629 1.00 85.81 452 SER A CA 1
ATOM 3438 C C . SER A 1 452 ? 9.596 7.671 7.083 1.00 85.81 452 SER A C 1
ATOM 3440 O O . SER A 1 452 ? 8.982 8.408 6.323 1.00 85.81 452 SER A O 1
ATOM 3442 N N . ASN A 1 453 ? 10.036 8.066 8.281 1.00 83.25 453 ASN A N 1
ATOM 3443 C CA . ASN A 1 453 ? 9.876 9.441 8.774 1.00 83.25 453 ASN A CA 1
ATOM 3444 C C . ASN A 1 453 ? 10.774 10.440 8.024 1.00 83.25 453 ASN A C 1
ATOM 3446 O O . ASN A 1 453 ? 10.496 11.632 8.031 1.00 83.25 453 ASN A O 1
ATOM 3450 N N . ASP A 1 454 ? 11.839 9.944 7.389 1.00 80.69 454 ASP A N 1
ATOM 3451 C CA . ASP A 1 454 ? 12.811 10.746 6.637 1.00 80.69 454 ASP A CA 1
ATOM 3452 C C . ASP A 1 454 ? 12.502 10.782 5.128 1.00 80.69 454 ASP A C 1
ATOM 3454 O O . ASP A 1 454 ? 13.365 11.151 4.335 1.00 80.69 454 ASP A O 1
ATOM 3458 N N . ALA A 1 455 ? 11.324 10.304 4.704 1.00 83.88 455 ALA A N 1
ATOM 3459 C CA . ALA A 1 455 ? 10.941 10.249 3.298 1.00 83.88 455 ALA A CA 1
ATOM 3460 C C . ALA A 1 455 ? 9.625 10.989 3.046 1.00 83.88 455 ALA A C 1
ATOM 3462 O O . ALA A 1 455 ? 8.610 10.720 3.683 1.00 83.88 455 ALA A O 1
ATOM 3463 N N . ASP A 1 456 ? 9.655 11.871 2.054 1.00 89.19 456 ASP A N 1
ATOM 3464 C CA . ASP A 1 456 ? 8.520 12.629 1.530 1.00 89.19 456 ASP A CA 1
ATOM 3465 C C . ASP A 1 456 ? 8.604 12.721 -0.009 1.00 89.19 456 ASP A C 1
ATOM 3467 O O . ASP A 1 456 ? 9.438 12.070 -0.653 1.00 89.19 456 ASP A O 1
ATOM 3471 N N . THR A 1 457 ? 7.747 13.534 -0.625 1.00 88.00 457 THR A N 1
ATOM 3472 C CA . THR A 1 457 ? 7.763 13.777 -2.075 1.00 88.00 457 THR A CA 1
ATOM 3473 C C . THR A 1 457 ? 9.071 14.366 -2.592 1.00 88.00 457 THR A C 1
ATOM 3475 O O . THR A 1 457 ? 9.462 14.064 -3.720 1.00 88.00 457 THR A O 1
ATOM 3478 N N . ASP A 1 458 ? 9.780 15.158 -1.789 1.00 89.56 458 ASP A N 1
ATOM 3479 C CA . ASP A 1 458 ? 11.043 15.778 -2.189 1.00 89.56 458 ASP A CA 1
ATOM 3480 C C . ASP A 1 458 ? 12.185 14.758 -2.208 1.00 89.56 458 ASP A C 1
ATOM 3482 O O . ASP A 1 458 ? 13.154 14.919 -2.958 1.00 89.56 458 ASP A O 1
ATOM 3486 N N . THR A 1 459 ? 12.045 13.651 -1.470 1.00 91.62 459 THR A N 1
ATOM 3487 C CA . THR A 1 459 ? 12.988 12.524 -1.518 1.00 91.62 459 THR A CA 1
ATOM 3488 C C . THR A 1 459 ? 12.908 11.674 -2.791 1.00 91.62 459 THR A C 1
ATOM 3490 O O . THR A 1 459 ? 13.788 10.841 -3.033 1.00 91.62 459 THR A O 1
ATOM 3493 N N . VAL A 1 460 ? 11.884 11.863 -3.631 1.00 94.88 460 VAL A N 1
ATOM 3494 C CA . VAL A 1 460 ? 11.687 11.076 -4.858 1.00 94.88 460 VAL A CA 1
ATOM 3495 C C . VAL A 1 460 ? 12.758 11.420 -5.897 1.00 94.88 460 VAL A C 1
ATOM 3497 O O . VAL A 1 460 ? 12.848 12.549 -6.377 1.00 94.88 460 VAL A O 1
ATOM 3500 N N . VAL A 1 461 ? 13.562 10.426 -6.290 1.00 94.69 461 VAL A N 1
ATOM 3501 C CA . VAL A 1 461 ? 14.660 10.631 -7.252 1.00 94.69 461 VAL A CA 1
ATOM 3502 C C . VAL A 1 461 ? 14.172 10.475 -8.686 1.00 94.69 461 VAL A C 1
ATOM 3504 O O . VAL A 1 461 ? 14.574 11.245 -9.557 1.00 94.69 461 VAL A O 1
ATOM 3507 N N . GLN A 1 462 ? 13.309 9.493 -8.950 1.00 95.81 462 GLN A N 1
ATOM 3508 C CA . GLN A 1 462 ? 12.803 9.209 -10.290 1.00 95.81 462 GLN A CA 1
ATOM 3509 C C . GLN A 1 462 ? 11.360 8.715 -10.246 1.00 95.81 462 GLN A C 1
ATOM 3511 O O . GLN A 1 462 ? 10.984 7.914 -9.388 1.00 95.81 462 GLN A O 1
ATOM 3516 N N . THR A 1 463 ? 10.593 9.166 -11.233 1.00 96.75 463 THR A N 1
ATOM 3517 C CA . THR A 1 463 ? 9.170 8.896 -11.403 1.00 96.75 463 THR A CA 1
ATOM 3518 C C . THR A 1 463 ? 8.915 8.427 -12.826 1.00 96.75 463 THR A C 1
ATOM 3520 O O . THR A 1 463 ? 9.308 9.091 -13.786 1.00 96.75 463 THR A O 1
ATOM 3523 N N . VAL A 1 464 ? 8.224 7.297 -12.965 1.00 97.44 464 VAL A N 1
ATOM 3524 C CA . VAL A 1 464 ? 7.710 6.813 -14.248 1.00 97.44 464 VAL A CA 1
ATOM 3525 C C . VAL A 1 464 ? 6.188 6.762 -14.189 1.00 97.44 464 VAL A C 1
ATOM 3527 O O . VAL A 1 464 ? 5.615 6.101 -13.321 1.00 97.44 464 VAL A O 1
ATOM 3530 N N . CYS A 1 465 ? 5.547 7.468 -15.115 1.00 97.69 465 CYS A N 1
ATOM 3531 C CA . CYS A 1 465 ? 4.111 7.454 -15.344 1.00 97.69 465 CYS A CA 1
ATOM 3532 C C . CYS A 1 465 ? 3.783 6.510 -16.499 1.00 97.69 465 CYS A C 1
ATOM 3534 O O . CYS A 1 465 ? 4.248 6.722 -17.620 1.00 97.69 465 CYS A O 1
ATOM 3536 N N . TYR A 1 466 ? 2.964 5.497 -16.239 1.00 98.12 466 TYR A N 1
ATOM 3537 C CA . TYR A 1 466 ? 2.405 4.643 -17.279 1.00 98.12 466 TYR A CA 1
ATOM 3538 C C . TYR A 1 466 ? 0.963 5.063 -17.522 1.00 98.12 466 TYR A C 1
ATOM 3540 O O . TYR A 1 466 ? 0.167 5.087 -16.583 1.00 98.12 466 TYR A O 1
ATOM 3548 N N . VAL A 1 467 ? 0.623 5.383 -18.767 1.00 97.38 467 VAL A N 1
ATOM 3549 C CA . VAL A 1 467 ? -0.746 5.722 -19.175 1.00 97.38 467 VAL A CA 1
ATOM 3550 C C . VAL A 1 467 ? -1.229 4.768 -20.259 1.00 97.38 467 VAL A C 1
ATOM 3552 O O . VAL A 1 467 ? -0.429 4.243 -21.026 1.00 97.38 467 VAL A O 1
ATOM 3555 N N . THR A 1 468 ? -2.534 4.535 -20.336 1.00 95.44 468 THR A N 1
ATOM 3556 C CA . THR A 1 468 ? -3.134 3.706 -21.405 1.00 95.44 468 THR A CA 1
ATOM 3557 C C . THR A 1 468 ? -3.608 4.518 -22.606 1.00 95.44 468 THR A C 1
ATOM 3559 O O . THR A 1 468 ? -3.747 3.976 -23.698 1.00 95.44 468 THR A O 1
ATOM 3562 N N . ASP A 1 469 ? -3.800 5.824 -22.420 1.00 92.44 469 ASP A N 1
ATOM 3563 C CA . ASP A 1 469 ? -4.261 6.755 -23.445 1.00 92.44 469 ASP A CA 1
ATOM 3564 C C . ASP A 1 469 ? -3.249 7.911 -23.585 1.00 92.44 469 ASP A C 1
ATOM 3566 O O . ASP A 1 469 ? -2.928 8.557 -22.578 1.00 92.44 469 ASP A O 1
ATOM 3570 N N . PRO A 1 470 ? -2.740 8.204 -24.799 1.00 91.75 470 PRO A N 1
ATOM 3571 C CA . PRO A 1 470 ? -1.839 9.331 -25.043 1.00 91.75 470 PRO A CA 1
ATOM 3572 C C . PRO A 1 470 ? -2.381 10.692 -24.580 1.00 91.75 470 PRO A C 1
ATOM 3574 O O . PRO A 1 470 ? -1.600 11.554 -24.182 1.00 91.75 470 PRO A O 1
ATOM 3577 N N . SER A 1 471 ? -3.703 10.897 -24.572 1.00 92.94 471 SER A N 1
ATOM 3578 C CA . SER A 1 471 ? -4.327 12.140 -24.090 1.00 92.94 471 SER A CA 1
ATOM 3579 C C . SER A 1 471 ? -4.040 12.428 -22.611 1.00 92.94 471 SER A C 1
ATOM 3581 O O . SER A 1 471 ? -4.107 13.581 -22.183 1.00 92.94 471 SER A O 1
ATOM 3583 N N . LEU A 1 472 ? -3.656 11.410 -21.831 1.00 95.00 472 LEU A N 1
ATOM 3584 C CA . LEU A 1 472 ? -3.296 11.552 -20.420 1.00 95.00 472 LEU A CA 1
ATOM 3585 C C . LEU A 1 472 ? -1.844 11.997 -20.203 1.00 95.00 472 LEU A C 1
ATOM 3587 O O . LEU A 1 472 ? -1.505 12.411 -19.095 1.00 95.00 472 LEU A O 1
ATOM 3591 N N . LEU A 1 473 ? -0.986 11.976 -21.229 1.00 92.81 473 LEU A N 1
ATOM 3592 C CA . LEU A 1 473 ? 0.430 12.342 -21.098 1.00 92.81 473 LEU A CA 1
ATOM 3593 C C . LEU A 1 473 ? 0.605 13.775 -20.580 1.00 92.81 473 LEU A C 1
ATOM 3595 O O . LEU A 1 473 ? 1.352 14.003 -19.626 1.00 92.81 473 LEU A O 1
ATOM 3599 N N . THR A 1 474 ? -0.111 14.738 -21.163 1.00 92.69 474 THR A N 1
ATOM 3600 C CA . THR A 1 474 ? -0.050 16.150 -20.763 1.00 92.69 474 THR A CA 1
ATOM 3601 C C . THR A 1 474 ? -0.557 16.391 -19.335 1.00 92.69 474 THR A C 1
ATOM 3603 O O . THR A 1 474 ? 0.214 16.932 -18.536 1.00 92.69 474 THR A O 1
ATOM 3606 N N . PRO A 1 475 ? -1.790 15.993 -18.951 1.00 94.50 475 PRO A N 1
ATOM 3607 C CA . PRO A 1 475 ? -2.273 16.228 -17.591 1.00 94.50 475 PRO A CA 1
ATOM 3608 C C . PRO A 1 475 ? -1.454 15.473 -16.532 1.00 94.50 475 PRO A C 1
ATOM 3610 O O . PRO A 1 475 ? -1.174 16.033 -15.471 1.00 94.50 475 PRO A O 1
ATOM 3613 N N . CYS A 1 476 ? -0.996 14.245 -16.807 1.00 95.38 476 CYS A N 1
ATOM 3614 C CA . CYS A 1 476 ? -0.125 13.5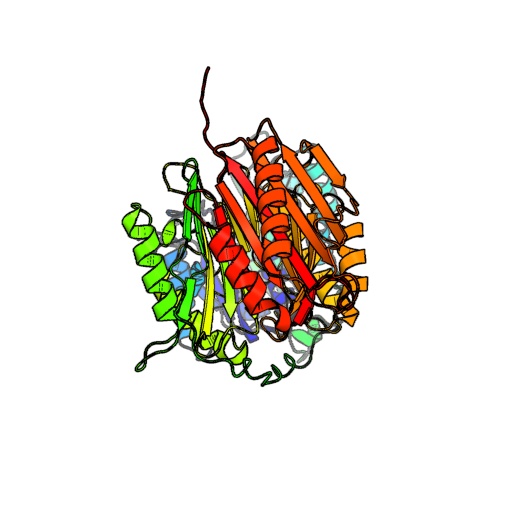10 -15.886 1.00 95.38 476 CYS A CA 1
ATOM 3615 C C . CYS A 1 476 ? 1.249 14.175 -15.734 1.00 95.38 476 CYS A C 1
ATOM 3617 O O . CYS A 1 476 ? 1.758 14.264 -14.618 1.00 95.38 476 CYS A O 1
ATOM 3619 N N . SER A 1 477 ? 1.835 14.695 -16.815 1.00 92.50 477 SER A N 1
ATOM 3620 C CA . SER A 1 477 ? 3.112 15.420 -16.748 1.00 92.50 477 SER A CA 1
ATOM 3621 C C . SER A 1 477 ? 2.997 16.710 -15.936 1.00 92.50 477 SER A C 1
ATOM 3623 O O . SER A 1 477 ? 3.840 16.975 -15.078 1.00 92.50 477 SER A O 1
ATOM 3625 N N . ALA A 1 478 ? 1.910 17.466 -16.125 1.00 93.25 478 ALA A N 1
ATOM 3626 C CA . ALA A 1 478 ? 1.620 18.643 -15.309 1.00 93.25 478 ALA A CA 1
ATOM 3627 C C . ALA A 1 478 ? 1.482 18.281 -13.820 1.00 93.25 478 ALA A C 1
ATOM 3629 O O . ALA A 1 478 ? 2.011 18.981 -12.956 1.00 93.25 478 ALA A O 1
ATOM 3630 N N . LEU A 1 479 ? 0.829 17.154 -13.513 1.00 94.19 479 LEU A N 1
ATOM 3631 C CA . LEU A 1 479 ? 0.693 16.667 -12.143 1.00 94.19 479 LEU A CA 1
ATOM 3632 C C . LEU A 1 479 ? 2.043 16.251 -11.530 1.00 94.19 479 LEU A C 1
ATOM 3634 O O . LEU A 1 479 ? 2.311 16.615 -10.385 1.00 94.19 479 LEU A O 1
ATOM 3638 N N . MET A 1 480 ? 2.910 15.555 -12.281 1.00 91.88 480 MET A N 1
ATOM 3639 C CA . MET A 1 480 ? 4.277 15.241 -11.832 1.00 91.88 480 MET A CA 1
ATOM 3640 C C . MET A 1 480 ? 5.062 16.508 -11.516 1.00 91.88 480 MET A C 1
ATOM 3642 O O . MET A 1 480 ? 5.664 16.604 -10.453 1.00 91.88 480 MET A O 1
ATOM 3646 N N . THR A 1 481 ? 5.032 17.499 -12.409 1.00 91.81 481 THR A N 1
ATOM 3647 C CA . THR A 1 481 ? 5.742 18.767 -12.201 1.00 91.81 481 THR A CA 1
ATOM 3648 C C . THR A 1 481 ? 5.219 19.509 -10.973 1.00 91.81 481 THR A C 1
ATOM 3650 O O . THR A 1 481 ? 6.008 20.077 -10.228 1.00 91.81 481 THR A O 1
ATOM 3653 N N . ALA A 1 482 ? 3.910 19.471 -10.714 1.00 93.06 482 ALA A N 1
ATOM 3654 C CA . ALA A 1 482 ? 3.316 20.168 -9.577 1.00 93.06 482 ALA A CA 1
ATOM 3655 C C . ALA A 1 482 ? 3.583 19.498 -8.215 1.00 93.06 482 ALA A C 1
ATOM 3657 O O . ALA A 1 482 ? 3.587 20.187 -7.198 1.00 93.06 482 ALA A O 1
ATOM 3658 N N . ARG A 1 483 ? 3.748 18.169 -8.170 1.00 92.56 483 ARG A N 1
ATOM 3659 C CA . ARG A 1 483 ? 3.787 17.393 -6.910 1.00 92.56 483 ARG A CA 1
ATOM 3660 C C . ARG A 1 483 ? 5.115 16.686 -6.644 1.00 92.56 483 ARG A C 1
ATOM 3662 O O . ARG A 1 483 ? 5.421 16.404 -5.497 1.00 92.56 483 ARG A O 1
ATOM 3669 N N . LEU A 1 484 ? 5.887 16.398 -7.690 1.00 91.50 484 LEU A N 1
ATOM 3670 C CA . LEU A 1 484 ? 7.153 15.655 -7.663 1.00 91.50 484 LEU A CA 1
ATOM 3671 C C . LEU A 1 484 ? 8.234 16.405 -8.463 1.00 91.50 484 LEU A C 1
ATOM 3673 O O . LEU A 1 484 ? 8.974 15.809 -9.257 1.00 91.50 484 LEU A O 1
ATOM 3677 N N . ALA A 1 485 ? 8.298 17.728 -8.286 1.00 85.94 485 ALA A N 1
ATOM 3678 C CA . ALA A 1 485 ? 9.135 18.636 -9.075 1.00 85.94 485 ALA A CA 1
ATOM 3679 C C . ALA A 1 485 ? 10.634 18.291 -9.028 1.00 85.94 485 ALA A C 1
ATOM 3681 O O . ALA A 1 485 ? 11.354 18.524 -9.996 1.00 85.94 485 ALA A O 1
ATOM 3682 N N . SER A 1 486 ? 11.111 17.724 -7.917 1.00 85.19 486 SER A N 1
ATOM 3683 C CA . SER A 1 486 ? 12.511 17.330 -7.737 1.00 85.19 486 SER A CA 1
ATOM 3684 C C . SER A 1 486 ? 12.879 16.031 -8.466 1.00 85.19 486 SER A C 1
ATOM 3686 O O . SER A 1 486 ? 14.067 15.772 -8.683 1.00 85.19 486 SER A O 1
ATOM 3688 N N . SER A 1 487 ? 11.897 15.217 -8.858 1.00 93.31 487 SER A N 1
ATOM 3689 C CA . SER A 1 487 ? 12.138 13.899 -9.446 1.00 93.31 487 SER A CA 1
ATOM 3690 C C . SER A 1 487 ? 12.523 13.967 -10.926 1.00 93.31 487 SER A C 1
ATOM 3692 O O . SER A 1 487 ? 12.113 14.858 -11.666 1.00 93.31 487 SER A O 1
ATOM 3694 N N . LEU A 1 488 ? 13.296 12.983 -11.383 1.00 94.31 488 LEU A N 1
ATOM 3695 C CA . LEU A 1 488 ? 13.512 12.707 -12.800 1.00 94.31 488 LEU A CA 1
ATOM 3696 C C . LEU A 1 488 ? 12.243 12.081 -13.389 1.00 94.31 488 LEU A C 1
ATOM 3698 O O . LEU A 1 488 ? 11.860 10.981 -12.993 1.00 94.31 488 LEU A O 1
ATOM 3702 N N . GLN A 1 489 ? 11.596 12.760 -14.332 1.00 93.50 489 GLN A N 1
ATOM 3703 C CA . GLN A 1 489 ? 10.252 12.402 -14.797 1.00 93.50 489 GLN A CA 1
ATOM 3704 C C . GLN A 1 489 ? 10.285 11.695 -16.151 1.00 93.50 489 GLN A C 1
ATOM 3706 O O . GLN A 1 489 ? 10.938 12.148 -17.087 1.00 93.50 489 GLN A O 1
ATOM 3711 N N . CYS A 1 490 ? 9.550 10.593 -16.267 1.00 94.75 490 CYS A N 1
ATOM 3712 C CA . CYS A 1 490 ? 9.335 9.862 -17.511 1.00 94.75 490 CYS A CA 1
ATOM 3713 C C . CYS A 1 490 ? 7.850 9.502 -17.635 1.00 94.75 490 CYS A C 1
ATOM 3715 O O . CYS A 1 490 ? 7.237 9.084 -16.656 1.00 94.75 490 CYS A O 1
ATOM 3717 N N . ALA A 1 491 ? 7.274 9.642 -18.828 1.00 95.50 491 ALA A N 1
ATOM 3718 C CA . ALA A 1 491 ? 5.916 9.199 -19.126 1.00 95.50 491 ALA A CA 1
ATOM 3719 C C . ALA A 1 491 ? 5.921 8.321 -20.380 1.00 95.50 491 ALA A C 1
ATOM 3721 O O . ALA A 1 491 ? 6.584 8.653 -21.367 1.00 95.50 491 ALA A O 1
ATOM 3722 N N . VAL A 1 492 ? 5.202 7.202 -20.336 1.00 96.06 492 VAL A N 1
ATOM 3723 C CA . VAL A 1 492 ? 5.102 6.241 -21.441 1.00 96.06 492 VAL A CA 1
ATOM 3724 C C . VAL A 1 492 ? 3.674 5.730 -21.586 1.00 96.06 492 VAL A C 1
ATOM 3726 O O . VAL A 1 492 ? 2.941 5.604 -20.603 1.00 96.06 492 VAL A O 1
ATOM 3729 N N . VAL A 1 493 ? 3.289 5.412 -22.820 1.00 96.00 493 VAL A N 1
ATOM 3730 C CA . VAL A 1 493 ? 1.984 4.831 -23.140 1.00 96.00 493 VAL A CA 1
ATOM 3731 C C . VAL A 1 493 ? 2.123 3.321 -23.258 1.00 96.00 493 VAL A C 1
ATOM 3733 O O . VAL A 1 493 ? 2.953 2.826 -24.021 1.00 96.00 493 VAL A O 1
ATOM 3736 N N . VAL A 1 494 ? 1.299 2.584 -22.525 1.00 95.69 494 VAL A N 1
ATOM 3737 C CA . VAL A 1 494 ? 1.282 1.120 -22.508 1.00 95.69 494 VAL A CA 1
ATOM 3738 C C . VAL A 1 494 ? -0.094 0.579 -22.896 1.00 95.69 494 VAL A C 1
ATOM 3740 O O . VAL A 1 494 ? -1.093 1.251 -22.660 1.00 95.69 494 VAL A O 1
ATOM 3743 N N . PRO A 1 495 ? -0.194 -0.645 -23.444 1.00 93.69 495 PRO A N 1
ATOM 3744 C CA . PRO A 1 495 ? -1.483 -1.189 -23.879 1.00 93.69 495 PRO A CA 1
ATOM 3745 C C . PRO A 1 495 ? -2.498 -1.425 -22.754 1.00 93.69 495 PRO A C 1
ATOM 3747 O O . PRO A 1 495 ? -3.692 -1.511 -23.011 1.00 93.69 495 PRO A O 1
ATOM 3750 N N . GLY A 1 496 ? -2.044 -1.596 -21.511 1.00 94.44 496 GLY A N 1
ATOM 3751 C CA . GLY A 1 496 ? -2.932 -1.953 -20.413 1.00 94.44 496 GLY A CA 1
ATOM 3752 C C . GLY A 1 496 ? -2.251 -1.950 -19.053 1.00 94.44 496 GLY A C 1
ATOM 3753 O O . GLY A 1 496 ? -1.048 -2.185 -18.927 1.00 94.44 496 GLY A O 1
ATOM 3754 N N . LEU A 1 497 ? -3.057 -1.716 -18.023 1.00 95.25 497 LEU A N 1
ATOM 3755 C CA . LEU A 1 497 ? -2.647 -1.677 -16.622 1.00 95.25 497 LEU A CA 1
ATOM 3756 C C . LEU A 1 497 ? -3.536 -2.607 -15.778 1.00 95.25 497 LEU A C 1
ATOM 3758 O O . LEU A 1 497 ? -4.645 -2.964 -16.202 1.00 95.25 497 LEU A O 1
ATOM 3762 N N . PRO A 1 498 ? -3.091 -3.016 -14.577 1.00 91.62 498 PRO A N 1
ATOM 3763 C CA . PRO A 1 498 ? -3.879 -3.850 -13.682 1.00 91.62 498 PRO A CA 1
ATOM 3764 C C . PRO A 1 498 ? -5.263 -3.247 -13.421 1.00 91.62 498 PRO A C 1
ATOM 3766 O O . PRO A 1 498 ? -5.417 -2.034 -13.290 1.00 91.62 498 PRO A O 1
ATOM 3769 N N . ARG A 1 499 ? -6.286 -4.109 -13.338 1.00 90.25 499 ARG A N 1
ATOM 3770 C CA . ARG A 1 499 ? -7.702 -3.720 -13.153 1.00 90.25 499 ARG A CA 1
ATOM 3771 C C . ARG A 1 499 ? -8.285 -2.832 -14.269 1.00 90.25 499 ARG A C 1
ATOM 3773 O O . ARG A 1 499 ? -9.393 -2.336 -14.090 1.00 90.25 499 ARG A O 1
ATOM 3780 N N . GLY A 1 500 ? -7.587 -2.649 -15.393 1.00 91.81 500 GLY A N 1
ATOM 3781 C CA . GLY A 1 500 ? -8.011 -1.713 -16.437 1.00 91.81 500 GLY A CA 1
ATOM 3782 C C . GLY A 1 500 ? -7.853 -0.251 -16.010 1.00 91.81 500 GLY A C 1
ATOM 3783 O O . GLY A 1 500 ? -8.647 0.597 -16.406 1.00 91.81 500 GLY A O 1
ATOM 3784 N N . ALA A 1 501 ? -6.878 0.041 -15.141 1.00 95.56 501 ALA A N 1
ATOM 3785 C CA . ALA A 1 501 ? -6.557 1.411 -14.764 1.00 95.56 501 ALA A CA 1
ATOM 3786 C C . ALA A 1 501 ? -6.084 2.223 -15.980 1.00 95.56 501 ALA A C 1
ATOM 3788 O O . ALA A 1 501 ? -5.484 1.692 -16.912 1.00 95.56 501 ALA A O 1
ATOM 3789 N N . ALA A 1 502 ? -6.328 3.528 -15.944 1.00 96.19 502 ALA A N 1
ATOM 3790 C CA . ALA A 1 502 ? -5.884 4.454 -16.971 1.00 96.19 502 ALA A CA 1
ATOM 3791 C C . ALA A 1 502 ? -4.441 4.927 -16.743 1.00 96.19 502 ALA A C 1
ATOM 3793 O O . ALA A 1 502 ? -3.736 5.207 -17.712 1.00 96.19 502 ALA A O 1
ATOM 3794 N N . VAL A 1 503 ? -4.024 5.011 -15.471 1.00 97.44 503 VAL A N 1
ATOM 3795 C CA . VAL A 1 503 ? -2.733 5.556 -15.026 1.00 97.44 503 VAL A CA 1
ATOM 3796 C C . VAL A 1 503 ? -2.152 4.720 -13.882 1.00 97.44 503 VAL A C 1
ATOM 3798 O O . VAL A 1 503 ? -2.877 4.361 -12.949 1.00 97.44 503 VAL A O 1
ATOM 3801 N N . GLU A 1 504 ? -0.844 4.463 -13.930 1.00 97.94 504 GLU A N 1
ATOM 3802 C CA . GLU A 1 504 ? -0.056 3.850 -12.855 1.00 97.94 504 GLU A CA 1
ATOM 3803 C C . GLU A 1 504 ? 1.233 4.648 -12.608 1.00 97.94 504 GLU A C 1
ATOM 3805 O O . GLU A 1 504 ? 1.987 4.946 -13.538 1.00 97.94 504 GLU A O 1
ATOM 3810 N N . TRP A 1 505 ? 1.494 4.990 -11.344 1.00 97.81 505 TRP A N 1
ATOM 3811 C CA . TRP A 1 505 ? 2.720 5.669 -10.915 1.00 97.81 505 TRP A CA 1
ATOM 3812 C C . TRP A 1 505 ? 3.721 4.676 -10.345 1.00 97.81 505 TRP A C 1
ATOM 3814 O O . TRP A 1 505 ? 3.371 3.870 -9.485 1.00 97.81 505 TRP A O 1
ATOM 3824 N N . HIS A 1 506 ? 4.980 4.784 -10.759 1.00 97.38 506 HIS A N 1
ATOM 3825 C CA . HIS A 1 506 ? 6.089 4.020 -10.196 1.00 97.38 506 HIS A CA 1
ATOM 3826 C C . HIS A 1 506 ? 7.231 4.955 -9.815 1.00 97.38 506 HIS A C 1
ATOM 3828 O O . HIS A 1 506 ? 7.714 5.718 -10.654 1.00 97.38 506 HIS A O 1
ATOM 3834 N N . VAL A 1 507 ? 7.678 4.877 -8.563 1.00 96.62 507 VAL A N 1
ATOM 3835 C CA . VAL A 1 507 ? 8.717 5.760 -8.028 1.00 96.62 507 VAL A CA 1
ATOM 3836 C C . VAL A 1 507 ? 9.716 4.997 -7.171 1.00 96.62 507 VAL A C 1
ATOM 3838 O O . VAL A 1 507 ? 9.416 3.944 -6.604 1.00 96.62 507 VAL A O 1
ATOM 3841 N N . TRP A 1 508 ? 10.896 5.584 -7.018 1.00 95.69 508 TRP A N 1
ATOM 3842 C CA . TRP A 1 508 ? 11.815 5.234 -5.945 1.00 95.69 508 TRP A CA 1
ATOM 3843 C C . TRP A 1 508 ? 12.417 6.501 -5.337 1.00 95.69 508 TRP A C 1
ATOM 3845 O O . TRP A 1 508 ? 12.524 7.545 -5.992 1.00 95.69 508 TRP A O 1
ATOM 3855 N N . THR A 1 509 ? 12.775 6.415 -4.061 1.00 94.62 509 THR A N 1
ATOM 3856 C CA . THR A 1 509 ? 13.250 7.557 -3.277 1.00 94.62 509 THR A CA 1
ATOM 3857 C C . THR A 1 509 ? 14.619 7.282 -2.675 1.00 94.62 509 THR A C 1
ATOM 3859 O O . THR A 1 509 ? 15.031 6.128 -2.512 1.00 94.62 509 THR A O 1
ATOM 3862 N N . HIS A 1 510 ? 15.324 8.364 -2.356 1.00 92.69 510 HIS A N 1
ATOM 3863 C CA . HIS A 1 510 ? 16.561 8.336 -1.591 1.00 92.69 510 HIS A CA 1
ATOM 3864 C C . HIS A 1 510 ? 16.460 9.368 -0.468 1.00 92.69 510 HIS A C 1
ATOM 3866 O O . HIS A 1 510 ? 16.205 10.539 -0.749 1.00 92.69 510 HIS A O 1
ATOM 3872 N N . ALA A 1 511 ? 16.703 8.962 0.783 1.00 86.94 511 ALA A N 1
ATOM 3873 C CA . ALA A 1 511 ? 16.514 9.809 1.974 1.00 86.94 511 ALA A CA 1
ATOM 3874 C C . ALA A 1 511 ? 17.218 11.182 1.880 1.00 86.94 511 ALA A C 1
ATOM 3876 O O . ALA A 1 511 ? 16.748 12.182 2.408 1.00 86.94 511 ALA A O 1
ATOM 3877 N N . HIS A 1 512 ? 18.332 11.246 1.149 1.00 84.50 512 HIS A N 1
ATOM 3878 C CA . HIS A 1 512 ? 19.126 12.464 0.954 1.00 84.50 512 HIS A CA 1
ATOM 3879 C C . HIS A 1 512 ? 18.958 13.138 -0.422 1.00 84.50 512 HIS A C 1
ATOM 3881 O O . HIS A 1 512 ? 19.834 13.900 -0.822 1.00 84.50 512 HIS A O 1
ATOM 3887 N N . ASN A 1 513 ? 17.873 12.897 -1.173 1.00 84.44 513 ASN A N 1
ATOM 3888 C CA . ASN A 1 513 ? 17.693 13.481 -2.519 1.00 84.44 513 ASN A CA 1
ATOM 3889 C C . ASN A 1 513 ? 17.744 15.021 -2.544 1.00 84.44 513 ASN A C 1
ATOM 3891 O O . ASN A 1 513 ? 18.188 15.602 -3.533 1.00 84.44 513 ASN A O 1
ATOM 3895 N N . ALA A 1 514 ? 17.349 15.695 -1.458 1.00 80.62 514 ALA A N 1
ATOM 3896 C CA . ALA A 1 514 ? 17.478 17.150 -1.333 1.00 80.62 514 ALA A CA 1
ATOM 3897 C C . ALA A 1 514 ? 18.942 17.634 -1.416 1.00 80.62 514 ALA A C 1
ATOM 3899 O O . ALA A 1 514 ? 19.203 18.774 -1.786 1.00 80.62 514 ALA A O 1
ATOM 3900 N N . GLN A 1 515 ? 19.904 16.760 -1.108 1.00 82.56 515 GLN A N 1
ATOM 3901 C CA . GLN A 1 515 ? 21.342 17.027 -1.207 1.00 82.56 515 GLN A CA 1
ATOM 3902 C C . GLN A 1 515 ? 21.917 16.637 -2.578 1.00 82.56 515 GLN A C 1
ATOM 3904 O O . GLN A 1 515 ? 23.115 16.801 -2.815 1.00 82.56 515 GLN A O 1
ATOM 3909 N N . PHE A 1 516 ? 21.101 16.076 -3.477 1.00 86.31 516 PHE A N 1
ATOM 3910 C CA . PHE A 1 516 ? 21.568 15.673 -4.796 1.00 86.31 516 PHE A CA 1
ATOM 3911 C C . PHE A 1 516 ? 21.749 16.908 -5.665 1.00 86.31 516 PHE A C 1
ATOM 3913 O O . PHE A 1 516 ? 20.884 17.779 -5.747 1.00 86.31 516 PHE A O 1
ATOM 3920 N N . LEU A 1 517 ? 22.865 16.932 -6.379 1.00 84.88 517 LEU A N 1
ATOM 3921 C CA . LEU A 1 517 ? 23.067 17.872 -7.463 1.00 84.88 517 LEU A CA 1
ATOM 3922 C C . LEU A 1 517 ? 22.201 17.434 -8.644 1.00 84.88 517 LEU A C 1
ATOM 3924 O O . LEU A 1 517 ? 22.076 16.240 -8.927 1.00 84.88 517 LEU A O 1
ATOM 3928 N N . SER A 1 518 ? 21.608 18.400 -9.335 1.00 82.75 518 SER A N 1
ATOM 3929 C CA . SER A 1 518 ? 20.783 18.157 -10.515 1.00 82.75 518 SER A CA 1
ATOM 3930 C C . SER A 1 518 ? 21.274 18.980 -11.690 1.00 82.75 518 SER A C 1
ATOM 3932 O O . SER A 1 518 ? 21.649 20.140 -11.532 1.00 82.75 518 SER A O 1
ATOM 3934 N N . GLU A 1 519 ? 21.215 18.395 -12.875 1.00 82.62 519 GLU A N 1
ATOM 3935 C CA . GLU A 1 519 ? 21.551 19.057 -14.124 1.00 82.62 519 GLU A CA 1
ATOM 3936 C C . GLU A 1 519 ? 20.560 18.619 -15.200 1.00 82.62 519 GLU A C 1
ATOM 3938 O O . GLU A 1 519 ? 20.364 17.427 -15.427 1.00 82.62 519 GLU A O 1
ATOM 3943 N N . CYS A 1 520 ? 19.936 19.583 -15.873 1.00 76.00 520 CYS A N 1
ATOM 3944 C CA . CYS A 1 520 ? 19.161 19.324 -17.078 1.00 76.00 520 CYS A CA 1
ATOM 3945 C C . CYS A 1 520 ? 19.944 19.869 -18.268 1.00 76.00 520 CYS A C 1
ATOM 3947 O O . CYS A 1 520 ? 20.134 21.078 -18.397 1.00 76.00 520 CYS A O 1
ATOM 3949 N N . ARG A 1 521 ? 20.422 18.971 -19.128 1.00 67.69 521 ARG A N 1
ATOM 3950 C CA . ARG A 1 521 ? 21.046 19.320 -20.400 1.00 67.69 521 ARG A CA 1
ATOM 3951 C C . ARG A 1 521 ? 20.030 19.099 -21.502 1.00 67.69 521 ARG A C 1
ATOM 3953 O O . ARG A 1 521 ? 19.815 17.974 -21.950 1.00 67.69 521 ARG A O 1
ATOM 3960 N N . GLN A 1 522 ? 19.459 20.193 -21.987 1.00 55.38 522 GLN A N 1
ATOM 3961 C CA . GLN A 1 522 ? 18.846 20.207 -23.306 1.00 55.38 522 GLN A CA 1
ATOM 3962 C C . GLN A 1 522 ? 19.965 20.412 -24.327 1.00 55.38 522 GLN A C 1
ATOM 3964 O O . GLN A 1 522 ? 20.189 21.501 -24.844 1.00 55.38 522 GLN A O 1
ATOM 3969 N N . SER A 1 523 ? 20.763 19.371 -24.531 1.00 50.59 523 SER A N 1
ATOM 3970 C CA . SER A 1 523 ? 21.741 19.372 -25.603 1.00 50.59 523 SER A CA 1
ATOM 3971 C C . SER A 1 523 ? 21.056 18.834 -26.847 1.00 50.59 523 SER A C 1
ATOM 3973 O O . SER A 1 523 ? 20.764 17.645 -26.918 1.00 50.59 523 SER A O 1
ATOM 3975 N N . SER A 1 524 ? 20.932 19.642 -27.891 1.00 48.53 524 SER A N 1
ATOM 3976 C CA . SER A 1 524 ? 21.082 19.113 -29.247 1.00 48.53 524 SER A CA 1
ATOM 3977 C C . SER A 1 524 ? 22.520 18.592 -29.392 1.00 48.53 524 SER A C 1
ATOM 3979 O O . SER A 1 524 ? 23.344 19.145 -30.111 1.00 48.53 524 SER A O 1
ATOM 3981 N N . LEU A 1 525 ? 22.873 17.559 -28.619 1.00 49.31 525 LEU A N 1
ATOM 3982 C CA . LEU A 1 525 ? 23.963 16.665 -28.938 1.00 49.31 525 LEU A CA 1
ATOM 3983 C C . LEU A 1 525 ? 23.446 15.964 -30.179 1.00 49.31 525 LEU A C 1
ATOM 3985 O O . LEU A 1 525 ? 22.792 14.937 -30.060 1.00 49.31 525 LEU A O 1
ATOM 3989 N N . GLU A 1 526 ? 23.674 16.565 -31.345 1.00 53.38 526 GLU A N 1
ATOM 3990 C CA . GLU A 1 526 ? 23.596 15.878 -32.625 1.00 53.38 526 GLU A CA 1
ATOM 3991 C C . GLU A 1 526 ? 24.679 14.791 -32.611 1.00 53.38 526 GLU A C 1
ATOM 3993 O O . GLU A 1 526 ? 25.721 14.889 -33.248 1.00 53.38 526 GLU A O 1
ATOM 3998 N N . LEU A 1 527 ? 24.465 13.756 -31.803 1.00 57.38 527 LEU A N 1
ATOM 3999 C CA . LEU A 1 527 ? 25.124 12.475 -31.942 1.00 57.38 527 LEU A CA 1
ATOM 4000 C C . LEU A 1 527 ? 24.471 11.863 -33.172 1.00 57.38 527 LEU A C 1
ATOM 4002 O O . LEU A 1 527 ? 23.396 11.270 -33.100 1.00 57.38 527 LEU A O 1
ATOM 4006 N N . ASP A 1 528 ? 25.078 12.158 -34.318 1.00 63.75 528 ASP A N 1
ATOM 4007 C CA . ASP A 1 528 ? 24.639 11.717 -35.635 1.00 63.75 528 ASP A CA 1
ATOM 4008 C C . ASP A 1 528 ? 23.191 12.137 -35.972 1.00 63.75 528 ASP A C 1
ATOM 4010 O O . ASP A 1 528 ? 22.435 11.363 -36.552 1.00 63.75 528 ASP A O 1
ATOM 4014 N N . GLY A 1 529 ? 22.770 13.354 -35.596 1.00 67.88 529 GLY A N 1
ATOM 4015 C CA . GLY A 1 529 ? 21.449 13.908 -35.951 1.00 67.88 529 GLY A CA 1
ATOM 4016 C C . GLY A 1 529 ? 20.272 13.517 -35.038 1.00 67.88 529 GLY A C 1
ATOM 4017 O O . GLY A 1 529 ? 19.118 13.748 -35.399 1.00 67.88 529 GLY A O 1
ATOM 4018 N N . VAL A 1 530 ? 20.530 12.941 -33.858 1.00 74.00 530 VAL A N 1
ATOM 4019 C CA . VAL A 1 530 ? 19.500 12.643 -32.840 1.00 74.00 530 VAL A CA 1
ATOM 4020 C C . VAL A 1 530 ? 19.381 13.788 -31.840 1.00 74.00 530 VAL A C 1
ATOM 4022 O O . VAL A 1 530 ? 20.382 14.212 -31.277 1.00 74.00 530 VAL A O 1
ATOM 4025 N N . ALA A 1 531 ? 18.167 14.258 -31.549 1.00 81.56 531 ALA A N 1
ATOM 4026 C CA . ALA A 1 531 ? 17.952 15.220 -30.468 1.00 81.56 531 ALA A CA 1
ATOM 4027 C C . ALA A 1 531 ? 17.781 14.482 -29.130 1.00 81.56 531 ALA A C 1
ATOM 4029 O O . ALA A 1 531 ? 16.936 13.590 -29.012 1.00 81.56 531 ALA A O 1
ATOM 4030 N N . MET A 1 532 ? 18.575 14.852 -28.119 1.00 84.12 532 MET A N 1
ATOM 4031 C CA . MET A 1 532 ? 18.581 14.199 -26.807 1.00 84.12 532 MET A CA 1
ATOM 4032 C C . MET A 1 532 ? 18.332 15.187 -25.668 1.00 84.12 532 MET A C 1
ATOM 4034 O O . MET A 1 532 ? 19.107 16.108 -25.436 1.00 84.12 532 MET A O 1
ATOM 4038 N N . GLU A 1 533 ? 17.295 14.948 -24.881 1.00 87.69 533 GLU A N 1
ATOM 4039 C CA . GLU A 1 533 ? 17.069 15.665 -23.629 1.00 87.69 533 GLU A CA 1
ATOM 4040 C C . GLU A 1 533 ? 17.545 14.788 -22.471 1.00 87.69 533 GLU A C 1
ATOM 4042 O O . GLU A 1 533 ? 17.071 13.665 -22.306 1.00 87.69 533 GLU A O 1
ATOM 4047 N N . VAL A 1 534 ? 18.521 15.271 -21.699 1.00 88.38 534 VAL A N 1
ATOM 4048 C CA . VAL A 1 534 ? 19.125 14.518 -20.594 1.00 88.38 534 VAL A CA 1
ATOM 4049 C C . VAL A 1 534 ? 18.887 15.263 -19.290 1.00 88.38 534 VAL A C 1
ATOM 4051 O O . VAL A 1 534 ? 19.423 16.349 -19.072 1.00 88.38 534 VAL A O 1
ATOM 4054 N N . SER A 1 535 ? 18.145 14.642 -18.384 1.00 91.38 535 SER A N 1
ATOM 4055 C CA . SER A 1 535 ? 18.009 15.086 -17.000 1.00 91.38 535 SER A CA 1
ATOM 4056 C C . SER A 1 535 ? 18.801 14.144 -16.102 1.00 91.38 535 SER A C 1
ATOM 4058 O O . SER A 1 535 ? 18.608 12.931 -16.145 1.00 91.38 535 SER A O 1
ATOM 4060 N N . LEU A 1 536 ? 19.699 14.690 -15.289 1.00 92.06 536 LEU A N 1
ATOM 4061 C CA . LEU A 1 536 ? 20.616 13.945 -14.433 1.00 92.06 536 LEU A CA 1
ATOM 4062 C C . LEU A 1 536 ? 20.490 14.435 -12.990 1.00 92.06 536 LEU A C 1
ATOM 4064 O O . LEU A 1 536 ? 20.442 15.637 -12.731 1.00 92.06 536 LEU A O 1
ATOM 4068 N N . ARG A 1 537 ? 20.506 13.503 -12.039 1.00 92.25 537 ARG A N 1
ATOM 4069 C CA . ARG A 1 537 ? 20.678 13.781 -10.610 1.00 92.25 537 ARG A CA 1
ATOM 4070 C C . ARG A 1 537 ? 21.785 12.904 -10.052 1.00 92.25 537 ARG A C 1
ATOM 4072 O O . ARG A 1 537 ? 21.920 11.755 -10.460 1.00 92.25 537 ARG A O 1
ATOM 4079 N N . TRP A 1 538 ? 22.588 13.418 -9.130 1.00 93.06 538 TRP A N 1
ATOM 4080 C CA . TRP A 1 538 ? 23.636 12.620 -8.500 1.00 93.06 538 TRP A CA 1
ATOM 4081 C C . TRP A 1 538 ? 24.016 13.121 -7.115 1.00 93.06 538 TRP A C 1
ATOM 4083 O O . TRP A 1 538 ? 23.883 14.298 -6.787 1.00 93.06 538 TRP A O 1
ATOM 4093 N N . SER A 1 539 ? 24.586 12.215 -6.332 1.00 89.31 539 SER A N 1
ATOM 4094 C CA . SER A 1 539 ? 25.310 12.533 -5.117 1.00 89.31 539 SER A CA 1
ATOM 4095 C C . SER A 1 539 ? 26.658 11.830 -5.120 1.00 89.31 539 SER A C 1
ATOM 4097 O O . SER A 1 539 ? 26.742 10.604 -5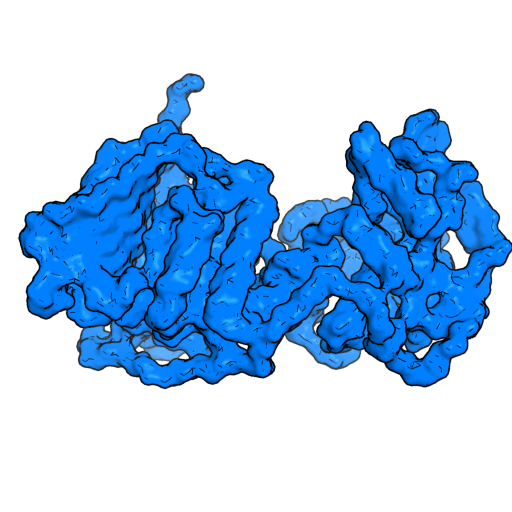.169 1.00 89.31 539 SER A O 1
ATOM 4099 N N . VAL A 1 540 ? 27.721 12.630 -5.036 1.00 84.75 540 VAL A N 1
ATOM 4100 C CA . VAL A 1 540 ? 29.091 12.122 -4.890 1.00 84.75 540 VAL A CA 1
ATOM 4101 C C . VAL A 1 540 ? 29.268 11.472 -3.516 1.00 84.75 540 VAL A C 1
ATOM 4103 O O . VAL A 1 540 ? 29.891 10.419 -3.418 1.00 84.75 540 VAL A O 1
ATOM 4106 N N . ALA A 1 541 ? 28.673 12.059 -2.471 1.00 85.44 541 ALA A N 1
ATOM 4107 C CA . ALA A 1 541 ? 28.752 11.549 -1.103 1.00 85.44 541 ALA A CA 1
ATOM 4108 C C . ALA A 1 541 ? 28.134 10.147 -0.974 1.00 85.44 541 ALA A C 1
ATOM 4110 O O . ALA A 1 541 ? 28.712 9.280 -0.323 1.00 85.44 541 ALA A O 1
ATOM 4111 N N . HIS A 1 542 ? 27.010 9.910 -1.656 1.00 83.69 542 HIS A N 1
ATOM 4112 C CA . HIS A 1 542 ? 26.322 8.613 -1.662 1.00 83.69 542 HIS A CA 1
ATOM 4113 C C . HIS A 1 542 ? 26.712 7.722 -2.857 1.00 83.69 542 HIS A C 1
ATOM 4115 O O . HIS A 1 542 ? 26.131 6.653 -3.023 1.00 83.69 542 HIS A O 1
ATOM 4121 N N . ARG A 1 543 ? 27.682 8.145 -3.691 1.00 87.25 543 ARG A N 1
ATOM 4122 C CA . ARG A 1 543 ? 28.162 7.427 -4.892 1.00 87.25 543 ARG A CA 1
ATOM 4123 C C . ARG A 1 543 ? 27.031 6.889 -5.777 1.00 87.25 543 ARG A C 1
ATOM 4125 O O . ARG A 1 543 ? 27.037 5.745 -6.237 1.00 87.25 543 ARG A O 1
ATOM 4132 N N . LEU A 1 544 ? 26.042 7.744 -6.009 1.00 90.50 544 LEU A N 1
ATOM 4133 C CA . LEU A 1 544 ? 24.825 7.402 -6.731 1.00 90.50 544 LEU A CA 1
ATOM 4134 C C . LEU A 1 544 ? 24.528 8.468 -7.779 1.00 90.50 544 LEU A C 1
ATOM 4136 O O . LEU A 1 544 ? 24.637 9.666 -7.517 1.00 90.50 544 LEU A O 1
ATOM 4140 N N . SER A 1 545 ? 24.126 8.045 -8.970 1.00 93.38 545 SER A N 1
ATOM 4141 C CA . SER A 1 545 ? 23.612 8.930 -10.011 1.00 93.38 545 SER A CA 1
ATOM 4142 C C . SER A 1 545 ? 22.424 8.291 -10.715 1.00 93.38 545 SER A C 1
ATOM 4144 O O . SER A 1 545 ? 22.329 7.075 -10.831 1.00 93.38 545 SER A O 1
ATOM 4146 N N . ALA A 1 546 ? 21.483 9.104 -11.168 1.00 94.75 546 ALA A N 1
ATOM 4147 C CA . ALA A 1 546 ? 20.307 8.670 -11.898 1.00 94.75 546 ALA A CA 1
ATOM 4148 C C . ALA A 1 546 ? 20.060 9.622 -13.064 1.00 94.75 546 ALA A C 1
ATOM 4150 O O . ALA A 1 546 ? 20.333 10.818 -12.958 1.00 94.75 546 ALA A O 1
ATOM 4151 N N . ALA A 1 547 ? 19.545 9.099 -14.171 1.00 95.06 547 ALA A N 1
ATOM 4152 C CA . ALA A 1 5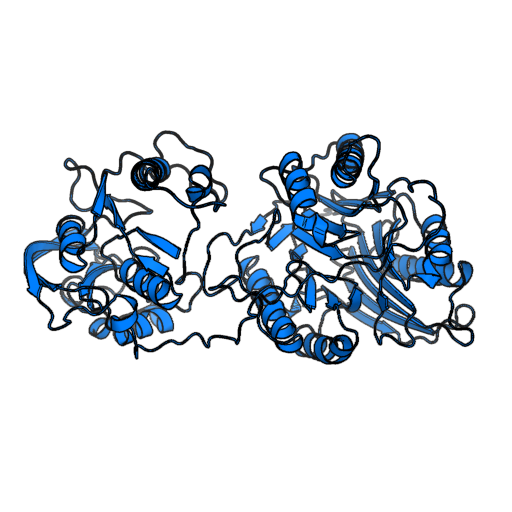47 ? 19.229 9.890 -15.350 1.00 95.06 547 ALA A CA 1
ATOM 4153 C C . ALA A 1 547 ? 17.880 9.494 -15.946 1.00 95.06 547 ALA A C 1
ATOM 4155 O O . ALA A 1 547 ? 17.503 8.320 -15.929 1.00 95.06 547 ALA A O 1
ATOM 4156 N N . THR A 1 548 ? 17.203 10.475 -16.533 1.00 95.00 548 THR A N 1
ATOM 4157 C CA . THR A 1 548 ? 16.174 10.252 -17.545 1.00 95.00 548 THR A CA 1
ATOM 4158 C C . THR A 1 548 ? 16.648 10.875 -18.850 1.00 95.00 548 THR A C 1
ATOM 4160 O O . THR A 1 548 ? 17.049 12.037 -18.875 1.00 95.00 548 THR A O 1
ATOM 4163 N N . VAL A 1 549 ? 16.630 10.095 -19.927 1.00 92.75 549 VAL A N 1
ATOM 4164 C CA . VAL A 1 549 ? 17.053 10.523 -21.264 1.00 92.75 549 VAL A CA 1
ATOM 4165 C C . VAL A 1 549 ? 15.907 10.328 -22.235 1.00 92.75 549 VAL A C 1
ATOM 4167 O O . VAL A 1 549 ? 15.325 9.248 -22.275 1.00 92.75 549 VAL A O 1
ATOM 4170 N N . LEU A 1 550 ? 15.589 11.347 -23.022 1.00 91.12 550 LEU A N 1
ATOM 4171 C CA . LEU A 1 550 ? 14.537 11.310 -24.031 1.00 91.12 550 LEU A CA 1
ATOM 4172 C C . LEU A 1 550 ? 15.172 11.553 -25.397 1.00 91.12 550 LEU A C 1
ATOM 4174 O O . LEU A 1 550 ? 15.802 12.586 -25.619 1.00 91.12 550 LEU A O 1
ATOM 4178 N N . CYS A 1 551 ? 15.027 10.588 -26.300 1.00 89.00 551 CYS A N 1
ATOM 4179 C CA . CYS A 1 551 ? 15.591 10.641 -27.642 1.00 89.00 551 CYS A CA 1
ATOM 4180 C C . CYS A 1 551 ? 14.487 10.865 -28.672 1.00 89.00 551 CYS A C 1
ATOM 4182 O O . CYS A 1 551 ? 13.489 10.136 -28.705 1.00 89.00 551 CYS A O 1
ATOM 4184 N N . SER A 1 552 ? 14.711 11.844 -29.542 1.00 84.62 552 SER A N 1
ATOM 4185 C CA . SER A 1 552 ? 13.822 12.184 -30.652 1.00 84.62 552 SER A CA 1
ATOM 4186 C C . SER A 1 552 ? 14.565 11.991 -31.971 1.00 84.62 552 SER A C 1
ATOM 4188 O O . SER A 1 552 ? 15.731 12.375 -32.093 1.00 84.62 552 SER A O 1
ATOM 4190 N N . ALA A 1 553 ? 13.904 11.379 -32.950 1.00 74.69 553 ALA A N 1
ATOM 4191 C CA . ALA A 1 553 ? 14.465 11.217 -34.287 1.00 74.69 553 ALA A CA 1
ATOM 4192 C C . ALA A 1 553 ? 14.311 12.522 -35.086 1.00 74.69 553 ALA A C 1
ATOM 4194 O O . ALA A 1 553 ? 13.243 13.132 -35.072 1.00 74.69 553 ALA A O 1
ATOM 4195 N N . GLY A 1 554 ? 15.362 12.944 -35.793 1.00 64.38 554 GLY A N 1
ATOM 4196 C CA . GLY A 1 554 ? 15.252 13.948 -36.854 1.00 64.38 554 GLY A CA 1
ATOM 4197 C C . GLY A 1 554 ? 14.924 13.280 -38.196 1.00 64.38 554 GLY A C 1
ATOM 4198 O O . GLY A 1 554 ? 15.449 12.209 -38.485 1.00 64.38 554 GLY A O 1
ATOM 4199 N N . GLY A 1 555 ? 14.081 13.891 -39.035 1.00 63.53 555 GLY A N 1
ATOM 4200 C CA . GLY A 1 555 ? 13.814 13.388 -40.396 1.00 63.53 555 GLY A CA 1
ATOM 4201 C C . GLY A 1 555 ? 12.963 12.109 -40.446 1.00 63.53 555 GLY A C 1
ATOM 4202 O O . GLY A 1 555 ? 11.874 12.104 -39.879 1.00 63.53 555 GLY A O 1
ATOM 4203 N N . ASP A 1 556 ? 13.444 11.048 -41.119 1.00 54.09 556 ASP A N 1
ATOM 4204 C CA . ASP A 1 556 ? 12.756 9.773 -41.470 1.00 54.09 556 ASP A CA 1
ATOM 4205 C C . ASP A 1 556 ? 12.172 8.947 -40.288 1.00 54.09 556 ASP A C 1
ATOM 4207 O O . ASP A 1 556 ? 11.740 7.805 -40.449 1.00 54.09 556 ASP A O 1
ATOM 4211 N N . GLY A 1 557 ? 12.132 9.509 -39.079 1.00 69.19 557 GLY A N 1
ATOM 4212 C CA . GLY A 1 557 ? 11.299 9.045 -37.969 1.00 69.19 557 GLY A CA 1
ATOM 4213 C C . GLY A 1 557 ? 11.811 7.833 -37.187 1.00 69.19 557 GLY A C 1
ATOM 4214 O O . GLY A 1 557 ? 11.177 7.464 -36.202 1.00 69.19 557 GLY A O 1
ATOM 4215 N N . ARG A 1 558 ? 12.943 7.220 -37.567 1.00 76.94 558 ARG A N 1
ATOM 4216 C CA . ARG A 1 558 ? 13.534 6.055 -36.874 1.00 76.94 558 ARG A CA 1
ATOM 4217 C C . ARG A 1 558 ? 14.972 6.304 -36.433 1.00 76.94 558 ARG A C 1
ATOM 4219 O O . ARG A 1 558 ? 15.718 7.017 -37.099 1.00 76.94 558 ARG A O 1
ATOM 4226 N N . LEU A 1 559 ? 15.362 5.685 -35.319 1.00 82.31 559 LEU A N 1
ATOM 4227 C CA . LEU A 1 559 ? 16.726 5.747 -34.785 1.00 82.31 559 LEU A CA 1
ATOM 4228 C C . LEU A 1 559 ? 17.512 4.495 -35.196 1.00 82.31 559 LEU A C 1
ATOM 4230 O O . LEU A 1 559 ? 17.036 3.372 -35.039 1.00 82.31 559 LEU A O 1
ATOM 4234 N N . SER A 1 560 ? 18.731 4.674 -35.704 1.00 87.06 560 SER A N 1
ATOM 4235 C CA . SER A 1 560 ? 19.630 3.561 -36.033 1.00 87.06 560 SER A CA 1
ATOM 4236 C C . SER A 1 560 ? 20.264 2.939 -34.781 1.00 87.06 560 SER A C 1
ATOM 4238 O O . SER A 1 560 ? 20.419 3.589 -33.743 1.00 87.06 560 SER A O 1
ATOM 4240 N N . ALA A 1 561 ? 20.705 1.681 -34.888 1.00 87.94 561 ALA A N 1
ATOM 4241 C CA . ALA A 1 561 ? 21.392 0.983 -33.798 1.00 87.94 561 ALA A CA 1
ATOM 4242 C C . ALA A 1 561 ? 22.684 1.698 -33.359 1.00 87.94 561 ALA A C 1
ATOM 4244 O O . ALA A 1 561 ? 22.989 1.752 -32.166 1.00 87.94 561 ALA A O 1
ATOM 4245 N N . GLY A 1 562 ? 23.422 2.300 -34.301 1.00 87.75 562 GLY A N 1
ATOM 4246 C CA . GLY A 1 562 ? 24.637 3.071 -34.016 1.00 87.75 562 GLY A CA 1
ATOM 4247 C C . GLY A 1 562 ? 24.356 4.321 -33.179 1.00 87.75 562 GLY A C 1
ATOM 4248 O O . GLY A 1 562 ? 24.979 4.513 -32.133 1.00 87.75 562 GLY A O 1
ATOM 4249 N N . GLN A 1 563 ? 23.349 5.105 -33.578 1.00 87.12 563 GLN A N 1
ATOM 4250 C CA . GLN A 1 563 ? 22.882 6.279 -32.832 1.00 87.12 563 GLN A CA 1
ATOM 4251 C C . GLN A 1 563 ? 22.449 5.911 -31.405 1.00 87.12 563 GLN A C 1
ATOM 4253 O O . GLN A 1 563 ? 22.873 6.538 -30.431 1.00 87.12 563 GLN A O 1
ATOM 4258 N N . LEU A 1 564 ? 21.647 4.851 -31.261 1.00 89.31 564 LEU A N 1
ATOM 4259 C CA . LEU A 1 564 ? 21.192 4.365 -29.957 1.00 89.31 564 LEU A CA 1
ATOM 4260 C C . LEU A 1 564 ? 22.350 3.842 -29.102 1.00 89.31 564 LEU A C 1
ATOM 4262 O O . LEU A 1 564 ? 22.407 4.118 -27.906 1.00 89.31 564 LEU A O 1
ATOM 4266 N N . THR A 1 565 ? 23.317 3.150 -29.703 1.00 91.88 565 THR A N 1
ATOM 4267 C CA . THR A 1 565 ? 24.526 2.697 -29.001 1.00 91.88 565 THR A CA 1
ATOM 4268 C C . THR A 1 565 ? 25.332 3.885 -28.474 1.00 91.88 565 THR A C 1
ATOM 4270 O O . THR A 1 565 ? 25.769 3.866 -27.322 1.00 91.88 565 THR A O 1
ATOM 4273 N N . GLY A 1 566 ? 25.508 4.933 -29.286 1.00 88.75 566 GLY A N 1
ATOM 4274 C CA . GLY A 1 566 ? 26.163 6.180 -28.882 1.00 88.75 566 GLY A CA 1
ATOM 4275 C C . GLY A 1 566 ? 25.442 6.863 -27.718 1.00 88.75 566 GLY A C 1
ATOM 4276 O O . GLY A 1 566 ? 26.079 7.207 -26.720 1.00 88.75 566 GLY A O 1
ATOM 4277 N N . CYS A 1 567 ? 24.112 6.968 -27.804 1.00 88.69 567 CYS A N 1
ATOM 4278 C CA . CYS A 1 567 ? 23.250 7.468 -26.733 1.00 88.69 567 CYS A CA 1
ATOM 4279 C C . CYS A 1 567 ? 23.471 6.696 -25.423 1.00 88.69 567 CYS A C 1
ATOM 4281 O O . CYS A 1 567 ? 23.883 7.285 -24.422 1.00 88.69 567 CYS A O 1
ATOM 4283 N N . LEU A 1 568 ? 23.284 5.372 -25.439 1.00 91.94 568 LEU A N 1
ATOM 4284 C CA . LEU A 1 568 ? 23.391 4.533 -24.246 1.00 91.94 568 LEU A CA 1
ATOM 4285 C C . LEU A 1 568 ? 24.799 4.580 -23.630 1.00 91.94 568 LEU A C 1
ATOM 4287 O O . LEU A 1 568 ? 24.935 4.693 -22.411 1.00 91.94 568 LEU A O 1
ATOM 4291 N N . ARG A 1 569 ? 25.861 4.553 -24.450 1.00 92.12 569 ARG A N 1
ATOM 4292 C CA . ARG A 1 569 ? 27.249 4.685 -23.967 1.00 92.12 569 ARG A CA 1
ATOM 4293 C C . ARG A 1 569 ? 27.509 6.047 -23.336 1.00 92.12 569 ARG A C 1
ATOM 4295 O O . ARG A 1 569 ? 28.152 6.110 -22.289 1.00 92.12 569 ARG A O 1
ATOM 4302 N N . SER A 1 570 ? 26.995 7.117 -23.940 1.00 89.12 570 SER A N 1
ATOM 4303 C CA . SER A 1 570 ? 27.089 8.473 -23.394 1.00 89.12 570 SER A CA 1
ATOM 4304 C C . SER A 1 570 ? 26.376 8.576 -22.041 1.00 89.12 570 SER A C 1
ATOM 4306 O O . SER A 1 570 ? 26.960 9.066 -21.072 1.00 89.12 570 SER A O 1
ATOM 4308 N N . THR A 1 571 ? 25.165 8.017 -21.924 1.00 90.44 571 THR A N 1
ATOM 4309 C CA . THR A 1 571 ? 24.419 7.950 -20.658 1.00 90.44 571 THR A CA 1
ATOM 4310 C C . THR A 1 571 ? 25.204 7.202 -19.580 1.00 90.44 571 THR A C 1
ATOM 4312 O O . THR A 1 571 ? 25.398 7.735 -18.488 1.00 90.44 571 THR A O 1
ATOM 4315 N N . VAL A 1 572 ? 25.721 6.007 -19.885 1.00 92.56 572 VAL A N 1
ATOM 4316 C CA . VAL A 1 572 ? 26.537 5.207 -18.951 1.00 92.56 572 VAL A CA 1
ATOM 4317 C C . VAL A 1 572 ? 27.798 5.962 -18.523 1.00 92.56 572 VAL A C 1
ATOM 4319 O O . VAL A 1 572 ? 28.109 6.021 -17.333 1.00 92.56 572 VAL A O 1
ATOM 4322 N N . GLY A 1 573 ? 28.511 6.578 -19.470 1.00 90.69 573 GLY A N 1
ATOM 4323 C CA . GLY A 1 573 ? 29.704 7.374 -19.184 1.00 90.69 573 GLY A CA 1
ATOM 4324 C C . GLY A 1 573 ? 29.404 8.566 -18.273 1.00 90.69 573 GLY A C 1
ATOM 4325 O O . GLY A 1 573 ? 30.127 8.802 -17.303 1.00 90.69 573 GLY A O 1
ATOM 4326 N N . CYS A 1 574 ? 28.301 9.274 -18.528 1.00 89.62 574 CYS A N 1
ATOM 4327 C CA . CYS A 1 574 ? 27.850 10.386 -17.700 1.00 89.62 574 CYS A CA 1
ATOM 4328 C C . CYS A 1 574 ? 27.535 9.928 -16.270 1.00 89.62 574 CYS A C 1
ATOM 4330 O O . CYS A 1 574 ? 28.066 10.494 -15.312 1.00 89.62 574 CYS A O 1
ATOM 4332 N N . LEU A 1 575 ? 26.762 8.852 -16.116 1.00 91.69 575 LEU A N 1
ATOM 4333 C CA . LEU A 1 575 ? 26.410 8.298 -14.811 1.00 91.69 575 LEU A CA 1
ATOM 4334 C C . LEU A 1 575 ? 27.649 7.893 -14.003 1.00 91.69 575 LEU A C 1
ATOM 4336 O O . LEU A 1 575 ? 27.793 8.308 -12.849 1.00 91.69 575 LEU A O 1
ATOM 4340 N N . ARG A 1 576 ? 28.580 7.152 -14.617 1.00 91.56 576 ARG A N 1
ATOM 4341 C CA . ARG A 1 576 ? 29.832 6.716 -13.973 1.00 91.56 576 ARG A CA 1
ATOM 4342 C C . ARG A 1 576 ? 30.773 7.864 -13.645 1.00 91.56 576 ARG A C 1
ATOM 4344 O O . ARG A 1 576 ? 31.449 7.819 -12.623 1.00 91.56 576 ARG A O 1
ATOM 4351 N N . SER A 1 577 ? 30.786 8.928 -14.450 1.00 89.88 577 SER A N 1
ATOM 4352 C CA . SER A 1 577 ? 31.569 10.128 -14.126 1.00 89.88 577 SER A CA 1
ATOM 4353 C C . SER A 1 577 ? 31.138 10.777 -12.804 1.00 89.88 577 SER A C 1
ATOM 4355 O O . SER A 1 577 ? 31.944 11.449 -12.165 1.00 89.88 577 SER A O 1
ATOM 4357 N N . LYS A 1 578 ? 29.881 10.564 -12.387 1.00 89.38 578 LYS A N 1
ATOM 4358 C CA . LYS A 1 578 ? 29.313 11.108 -11.149 1.00 89.38 578 LYS A CA 1
ATOM 4359 C C . LYS A 1 578 ? 29.304 10.110 -9.989 1.00 89.38 578 LYS A C 1
ATOM 4361 O O . LYS A 1 578 ? 29.610 10.503 -8.870 1.00 89.38 578 LYS A O 1
ATOM 4366 N N . ALA A 1 579 ? 28.944 8.852 -10.249 1.00 85.38 579 ALA A N 1
ATOM 4367 C CA . ALA A 1 579 ? 28.809 7.811 -9.223 1.00 85.38 579 ALA A CA 1
ATOM 4368 C C . ALA A 1 579 ? 30.124 7.068 -8.923 1.00 85.38 579 ALA A C 1
ATOM 4370 O O . ALA A 1 579 ? 30.267 6.500 -7.848 1.00 85.38 579 ALA A O 1
ATOM 4371 N N . GLY A 1 580 ? 31.084 7.086 -9.852 1.00 85.88 580 GLY A N 1
ATOM 4372 C CA . GLY A 1 580 ? 32.320 6.306 -9.790 1.00 85.88 580 GLY A CA 1
ATOM 4373 C C . GLY A 1 580 ? 32.475 5.404 -11.015 1.00 85.88 580 GLY A C 1
ATOM 4374 O O . GLY A 1 580 ? 31.502 4.895 -11.569 1.00 85.88 580 GLY A O 1
ATOM 4375 N N . GLN A 1 581 ? 33.716 5.183 -11.456 1.00 85.12 581 GLN A N 1
ATOM 4376 C CA . GLN A 1 581 ? 33.998 4.382 -12.659 1.00 85.12 581 GLN A CA 1
ATOM 4377 C C . GLN A 1 581 ? 33.624 2.899 -12.500 1.00 85.12 581 GLN A C 1
ATOM 4379 O O . GLN A 1 581 ? 33.319 2.237 -13.489 1.00 85.12 581 GLN A O 1
ATOM 4384 N N . ALA A 1 582 ? 33.607 2.398 -11.262 1.00 84.81 582 ALA A N 1
ATOM 4385 C CA . ALA A 1 582 ? 33.175 1.047 -10.919 1.00 84.81 582 ALA A CA 1
ATOM 4386 C C . ALA A 1 582 ? 31.655 0.935 -10.681 1.00 84.81 582 ALA A C 1
ATOM 4388 O O . ALA A 1 582 ? 31.170 -0.158 -10.391 1.00 84.81 582 ALA A O 1
ATOM 4389 N N . ALA A 1 583 ? 30.896 2.033 -10.810 1.00 88.44 583 ALA A N 1
ATOM 4390 C CA . ALA A 1 583 ? 29.456 2.014 -10.592 1.00 88.44 583 ALA A CA 1
ATOM 4391 C C . ALA A 1 583 ? 28.762 1.076 -11.585 1.00 88.44 583 ALA A C 1
ATOM 4393 O O . ALA A 1 583 ? 28.963 1.150 -12.808 1.00 88.44 583 ALA A O 1
ATOM 4394 N N . VAL A 1 584 ? 27.902 0.220 -11.038 1.00 92.25 584 VAL A N 1
ATOM 4395 C CA . VAL A 1 584 ? 27.005 -0.607 -11.836 1.00 92.25 584 VAL A CA 1
ATOM 4396 C C . VAL A 1 584 ? 25.894 0.277 -12.359 1.00 92.25 584 VAL A C 1
ATOM 4398 O O . VAL A 1 584 ? 25.253 0.983 -11.585 1.00 92.25 584 VAL A O 1
ATOM 4401 N N . CYS A 1 585 ? 25.669 0.229 -13.668 1.00 93.75 585 CYS A N 1
ATOM 4402 C CA . CYS A 1 585 ? 24.589 0.942 -14.328 1.00 93.75 585 CYS A CA 1
ATOM 4403 C C . CYS A 1 585 ? 23.436 -0.015 -14.623 1.00 93.75 585 CYS A C 1
ATOM 4405 O O . CYS A 1 585 ? 23.630 -1.099 -15.167 1.00 93.75 585 CYS A O 1
ATOM 4407 N N . HIS A 1 586 ? 22.229 0.409 -14.292 1.00 94.94 586 HIS A N 1
ATOM 4408 C CA . HIS A 1 586 ? 20.993 -0.291 -14.567 1.00 94.94 586 HIS A CA 1
ATOM 4409 C C . HIS A 1 586 ? 20.098 0.631 -15.403 1.00 94.94 586 HIS A C 1
ATOM 4411 O O . HIS A 1 586 ? 19.654 1.677 -14.924 1.00 94.94 586 HIS A O 1
ATOM 4417 N N . LEU A 1 587 ? 19.893 0.276 -16.671 1.00 96.50 587 LEU A N 1
ATOM 4418 C CA . LEU A 1 587 ? 19.159 1.065 -17.656 1.00 96.50 587 LEU A CA 1
ATOM 4419 C C . LEU A 1 587 ? 17.897 0.315 -18.071 1.00 96.50 587 LEU A C 1
ATOM 4421 O O . LEU A 1 587 ? 17.969 -0.795 -18.594 1.00 96.50 587 LEU A O 1
ATOM 4425 N N . ARG A 1 588 ? 16.748 0.969 -17.935 1.00 96.62 588 ARG A N 1
ATOM 4426 C CA . ARG A 1 588 ? 15.501 0.549 -18.571 1.00 96.62 588 ARG A CA 1
ATOM 4427 C C . ARG A 1 588 ? 15.244 1.450 -19.771 1.00 96.62 588 ARG A C 1
ATOM 4429 O O . ARG A 1 588 ? 15.198 2.670 -19.627 1.00 96.62 588 ARG A O 1
ATOM 4436 N N . VAL A 1 589 ? 15.120 0.842 -20.947 1.00 96.81 589 VAL A N 1
ATOM 4437 C CA . VAL A 1 589 ? 15.014 1.533 -22.237 1.00 96.81 589 VAL A CA 1
ATOM 4438 C C . VAL A 1 589 ? 13.617 1.306 -22.796 1.00 96.81 589 VAL A C 1
ATOM 4440 O O . VAL A 1 589 ? 13.340 0.258 -23.373 1.00 96.81 589 VAL A O 1
ATOM 4443 N N . PHE A 1 590 ? 12.734 2.280 -22.611 1.00 96.31 590 PHE A N 1
ATOM 4444 C CA . PHE A 1 590 ? 11.425 2.303 -23.250 1.00 96.31 590 PHE A CA 1
ATOM 4445 C C . PHE A 1 590 ? 11.574 2.707 -24.710 1.00 96.31 590 PHE A C 1
ATOM 4447 O O . PHE A 1 590 ? 12.219 3.715 -24.999 1.00 96.31 590 PHE A O 1
ATOM 4454 N N . HIS A 1 591 ? 10.972 1.958 -25.625 1.00 93.75 591 HIS A N 1
ATOM 4455 C CA . HIS A 1 591 ? 11.055 2.259 -27.050 1.00 93.75 591 HIS A CA 1
ATOM 4456 C C . HIS A 1 591 ? 9.745 1.976 -27.772 1.00 93.75 591 HIS A C 1
ATOM 4458 O O . HIS A 1 591 ? 9.012 1.055 -27.408 1.00 93.75 591 HIS A O 1
ATOM 4464 N N . CYS A 1 592 ? 9.474 2.743 -28.825 1.00 89.00 592 CYS A N 1
ATOM 4465 C CA . CYS A 1 592 ? 8.401 2.411 -29.753 1.00 89.00 592 CYS A CA 1
ATOM 4466 C C . CYS A 1 592 ? 8.683 1.046 -30.396 1.00 89.00 592 CYS A C 1
ATOM 4468 O O . CYS A 1 592 ? 9.842 0.665 -30.607 1.00 89.00 592 CYS A O 1
ATOM 4470 N N . VAL A 1 593 ? 7.627 0.289 -30.695 1.00 85.31 593 VAL A N 1
ATOM 4471 C CA . VAL A 1 593 ? 7.741 -1.089 -31.201 1.00 85.31 593 VAL A CA 1
ATOM 4472 C C . VAL A 1 593 ? 8.610 -1.157 -32.460 1.00 85.31 593 VAL A C 1
ATOM 4474 O O . VAL A 1 593 ? 9.424 -2.069 -32.591 1.00 85.31 593 VAL A O 1
ATOM 4477 N N . GLU A 1 594 ? 8.529 -0.156 -33.340 1.00 83.44 594 GLU A N 1
ATOM 4478 C CA . GLU A 1 594 ? 9.251 -0.168 -34.617 1.00 83.44 594 GLU A CA 1
ATOM 4479 C C . GLU A 1 594 ? 10.764 0.072 -34.477 1.00 83.44 594 GLU A C 1
ATOM 4481 O O . GLU A 1 594 ? 11.500 -0.176 -35.429 1.00 83.44 594 GLU A O 1
ATOM 4486 N N . ASP A 1 595 ? 11.244 0.533 -33.313 1.00 85.50 595 ASP A N 1
ATOM 4487 C CA . ASP A 1 595 ? 12.681 0.683 -33.026 1.00 85.50 595 ASP A CA 1
ATOM 4488 C C . ASP A 1 595 ? 13.283 -0.564 -32.347 1.00 85.50 595 ASP A C 1
ATOM 4490 O O . ASP A 1 595 ? 14.466 -0.576 -32.000 1.00 85.50 595 ASP A O 1
ATOM 4494 N N . GLY A 1 596 ? 12.492 -1.625 -32.137 1.00 86.25 596 GLY A N 1
ATOM 4495 C CA . GLY A 1 596 ? 12.878 -2.773 -31.312 1.00 86.25 596 GLY A CA 1
ATOM 4496 C C . GLY A 1 596 ? 14.166 -3.472 -31.747 1.00 86.25 596 GLY A C 1
ATOM 4497 O O . GLY A 1 596 ? 15.012 -3.759 -30.900 1.00 86.25 596 GLY A O 1
ATOM 4498 N N . ALA A 1 597 ? 14.361 -3.688 -33.051 1.00 86.44 597 ALA A N 1
ATOM 4499 C CA . ALA A 1 597 ? 15.575 -4.321 -33.573 1.00 86.44 597 ALA A CA 1
ATOM 4500 C C . ALA A 1 597 ? 16.834 -3.481 -33.287 1.00 86.44 597 ALA A C 1
ATOM 4502 O O . ALA A 1 597 ? 17.832 -3.999 -32.784 1.00 86.44 597 ALA A O 1
ATOM 4503 N N . ALA A 1 598 ? 16.763 -2.168 -33.531 1.00 89.00 598 ALA A N 1
ATOM 4504 C CA . ALA A 1 598 ? 17.874 -1.249 -33.304 1.00 89.00 598 ALA A CA 1
ATOM 4505 C C . ALA A 1 598 ? 18.210 -1.108 -31.809 1.00 89.00 598 ALA A C 1
ATOM 4507 O O . ALA A 1 598 ? 19.381 -1.074 -31.428 1.00 89.00 598 ALA A O 1
ATOM 4508 N N . VAL A 1 599 ? 17.188 -1.077 -30.946 1.00 90.31 599 VAL A N 1
ATOM 4509 C CA . VAL A 1 599 ? 17.362 -1.043 -29.487 1.00 90.31 599 VAL A CA 1
ATOM 4510 C C . VAL A 1 599 ? 17.954 -2.351 -28.966 1.00 90.31 599 VAL A C 1
ATOM 4512 O O . VAL A 1 599 ? 18.818 -2.310 -28.091 1.00 90.31 599 VAL A O 1
ATOM 4515 N N . ALA A 1 600 ? 17.535 -3.503 -29.495 1.00 89.81 600 ALA A N 1
ATOM 4516 C CA . ALA A 1 600 ? 18.092 -4.797 -29.110 1.00 89.81 600 ALA A CA 1
ATOM 4517 C C . ALA A 1 600 ? 19.591 -4.881 -29.438 1.00 89.81 600 ALA A C 1
ATOM 4519 O O . ALA A 1 600 ? 20.389 -5.237 -28.570 1.00 89.81 600 ALA A O 1
ATOM 4520 N N . GLU A 1 601 ? 19.994 -4.480 -30.646 1.00 91.00 601 GLU A N 1
ATOM 4521 C CA . GLU A 1 601 ? 21.403 -4.432 -31.055 1.00 91.00 601 GLU A CA 1
ATOM 4522 C C . GLU A 1 601 ? 22.229 -3.465 -30.186 1.00 91.00 601 GLU A C 1
ATOM 4524 O O . GLU A 1 601 ? 23.319 -3.808 -29.708 1.00 91.00 601 GLU A O 1
ATOM 4529 N N . ALA A 1 602 ? 21.687 -2.277 -29.905 1.00 91.50 602 ALA A N 1
ATOM 4530 C CA . ALA A 1 602 ? 22.337 -1.299 -29.040 1.00 91.50 602 ALA A CA 1
ATOM 4531 C C . ALA A 1 602 ? 22.483 -1.807 -27.595 1.00 91.50 602 ALA A C 1
ATOM 4533 O O . ALA A 1 602 ? 23.543 -1.656 -26.983 1.00 91.50 602 ALA A O 1
ATOM 4534 N N . ALA A 1 603 ? 21.454 -2.464 -27.053 1.00 91.25 603 ALA A N 1
ATOM 4535 C CA . ALA A 1 603 ? 21.489 -3.055 -25.719 1.00 91.25 603 ALA A CA 1
ATOM 4536 C C . ALA A 1 603 ? 22.545 -4.165 -25.616 1.00 91.25 603 ALA A C 1
ATOM 4538 O O . ALA A 1 603 ? 23.318 -4.182 -24.656 1.00 91.25 603 ALA A O 1
ATOM 4539 N N . LEU A 1 604 ? 22.641 -5.044 -26.622 1.00 90.56 604 LEU A N 1
ATOM 4540 C CA . LEU A 1 604 ? 23.683 -6.076 -26.705 1.00 90.56 604 LEU A CA 1
ATOM 4541 C C . LEU A 1 604 ? 25.097 -5.477 -26.701 1.00 90.56 604 LEU A C 1
ATOM 4543 O O . LEU A 1 604 ? 26.001 -6.047 -26.095 1.00 90.56 604 LEU A O 1
ATOM 4547 N N . SER A 1 605 ? 25.271 -4.314 -27.331 1.00 91.12 605 SER A N 1
ATOM 4548 C CA . SER A 1 605 ? 26.559 -3.621 -27.476 1.00 91.12 605 SER A CA 1
ATOM 4549 C C . SER A 1 605 ? 27.005 -2.824 -26.241 1.00 91.12 605 SER A C 1
ATOM 4551 O O . SER A 1 605 ? 28.139 -2.329 -26.206 1.00 91.12 605 SER A O 1
ATOM 4553 N N . VAL A 1 606 ? 26.112 -2.632 -25.262 1.00 91.12 606 VAL A N 1
ATOM 4554 C CA . VAL A 1 606 ? 26.345 -1.819 -24.052 1.00 91.12 606 VAL A CA 1
ATOM 4555 C C . VAL A 1 606 ? 26.252 -2.642 -22.768 1.00 91.12 606 VAL A C 1
ATOM 4557 O O . VAL A 1 606 ? 26.892 -2.289 -21.772 1.00 91.12 606 VAL A O 1
ATOM 4560 N N . ARG A 1 607 ? 25.485 -3.737 -22.773 1.00 90.12 607 ARG A N 1
ATOM 4561 C CA . ARG A 1 607 ? 25.359 -4.626 -21.615 1.00 90.12 607 ARG A CA 1
ATOM 4562 C C . ARG A 1 607 ? 26.685 -5.308 -21.264 1.00 90.12 607 ARG A C 1
ATOM 4564 O O . ARG A 1 607 ? 27.534 -5.542 -22.120 1.00 90.12 607 ARG A O 1
ATOM 4571 N N . GLY A 1 608 ? 26.847 -5.663 -19.995 1.00 89.12 608 GLY A N 1
ATOM 4572 C CA . GLY A 1 608 ? 28.021 -6.374 -19.496 1.00 89.12 608 GLY A CA 1
ATOM 4573 C C . GLY A 1 608 ? 28.041 -6.478 -17.968 1.00 89.12 608 GLY A C 1
ATOM 4574 O O . GLY A 1 608 ? 27.060 -6.120 -17.319 1.00 89.12 608 GLY A O 1
ATOM 4575 N N . PRO A 1 609 ? 29.169 -6.896 -17.363 1.00 86.69 609 PRO A N 1
ATOM 4576 C CA . PRO A 1 609 ? 29.267 -7.153 -15.918 1.00 86.69 609 PRO A CA 1
ATOM 4577 C C . PRO A 1 609 ? 28.929 -5.958 -15.013 1.00 86.69 609 PRO A C 1
ATOM 4579 O O . PRO A 1 609 ? 28.589 -6.135 -13.850 1.00 86.69 609 PRO A O 1
ATOM 4582 N N . LEU A 1 610 ? 29.035 -4.737 -15.545 1.00 90.19 610 LEU A N 1
ATOM 4583 C CA . LEU A 1 610 ? 28.753 -3.486 -14.835 1.00 90.19 610 LEU A CA 1
ATOM 4584 C C . LEU A 1 610 ? 27.597 -2.690 -15.463 1.00 90.19 610 LEU A C 1
ATOM 4586 O O . LEU A 1 610 ? 27.433 -1.508 -15.158 1.00 90.19 610 LEU A O 1
ATOM 4590 N N . CYS A 1 611 ? 26.857 -3.274 -16.408 1.00 93.81 611 CYS A N 1
ATOM 4591 C CA . CYS A 1 611 ? 25.789 -2.580 -17.120 1.00 93.81 611 CYS A CA 1
ATOM 4592 C C . CYS A 1 611 ? 24.660 -3.549 -17.482 1.00 93.81 611 CYS A C 1
ATOM 4594 O O . CYS A 1 611 ? 24.817 -4.381 -18.375 1.00 93.81 611 CYS A O 1
ATOM 4596 N N . VAL A 1 612 ? 23.522 -3.422 -16.807 1.00 95.25 612 VAL A N 1
ATOM 4597 C CA . VAL A 1 612 ? 22.286 -4.141 -17.133 1.00 95.25 612 VAL A CA 1
ATOM 4598 C C . VAL A 1 612 ? 21.426 -3.223 -17.989 1.00 95.25 612 VAL A C 1
ATOM 4600 O O . VAL A 1 612 ? 21.164 -2.085 -17.601 1.00 95.25 612 VAL A O 1
ATOM 4603 N N . VAL A 1 613 ? 20.990 -3.709 -19.150 1.00 95.62 613 VAL A N 1
ATOM 4604 C CA . VAL A 1 613 ? 20.131 -2.956 -20.069 1.00 95.62 613 VAL A CA 1
ATOM 4605 C C . VAL A 1 613 ? 18.881 -3.776 -20.342 1.00 95.62 613 VAL A C 1
ATOM 4607 O O . VAL A 1 613 ? 18.981 -4.863 -20.905 1.00 95.62 613 VAL A O 1
ATOM 4610 N N . THR A 1 614 ? 17.719 -3.243 -19.974 1.00 95.06 614 THR A N 1
ATOM 4611 C CA . THR A 1 614 ? 16.407 -3.871 -20.159 1.00 95.06 614 THR A CA 1
ATOM 4612 C C . THR A 1 614 ? 15.598 -3.090 -21.196 1.00 95.06 614 THR A C 1
ATOM 4614 O O . THR A 1 614 ? 15.021 -2.049 -20.865 1.00 95.06 614 THR A O 1
ATOM 4617 N N . PRO A 1 615 ? 15.526 -3.564 -22.452 1.00 94.81 615 PRO A N 1
ATOM 4618 C CA . PRO A 1 615 ? 14.601 -3.030 -23.443 1.00 94.81 615 PRO A CA 1
ATOM 4619 C C . PRO A 1 615 ? 13.152 -3.339 -23.061 1.00 94.81 615 PRO A C 1
ATOM 4621 O O . PRO A 1 615 ? 12.808 -4.484 -22.746 1.00 94.81 615 PRO A O 1
ATOM 4624 N N . VAL A 1 616 ? 12.292 -2.329 -23.115 1.00 94.81 616 VAL A N 1
ATOM 4625 C CA . VAL A 1 616 ? 10.857 -2.440 -22.851 1.00 94.81 616 VAL A CA 1
ATOM 4626 C C . VAL A 1 616 ? 10.109 -1.792 -24.014 1.00 94.81 616 VAL A C 1
ATOM 4628 O O . VAL A 1 616 ? 10.132 -0.566 -24.143 1.00 94.81 616 VAL A O 1
ATOM 4631 N N . PRO A 1 617 ? 9.436 -2.576 -24.864 1.00 94.00 617 PRO A N 1
ATOM 4632 C CA . PRO A 1 617 ? 8.635 -1.997 -25.926 1.00 94.00 617 PRO A CA 1
ATOM 4633 C C . PRO A 1 617 ? 7.397 -1.329 -25.306 1.00 94.00 617 PRO A C 1
ATOM 4635 O O . PRO A 1 617 ? 6.818 -1.841 -24.346 1.00 94.00 617 PRO A O 1
ATOM 4638 N N . VAL A 1 618 ? 7.009 -0.173 -25.833 1.00 93.94 618 VAL A N 1
ATOM 4639 C CA . VAL A 1 618 ? 5.846 0.618 -25.405 1.00 93.94 618 VAL A CA 1
ATOM 4640 C C . VAL A 1 618 ? 5.103 1.151 -26.629 1.00 93.94 618 VAL A C 1
ATOM 4642 O O . VAL A 1 618 ? 5.646 1.170 -27.733 1.00 93.94 618 VAL A O 1
ATOM 4645 N N . THR A 1 619 ? 3.857 1.583 -26.446 1.00 90.94 619 THR A N 1
ATOM 4646 C CA . THR A 1 619 ? 3.041 2.140 -27.536 1.00 90.94 619 THR A CA 1
ATOM 4647 C C . THR A 1 619 ? 3.559 3.509 -27.971 1.00 90.94 619 THR A C 1
ATOM 4649 O O . THR A 1 619 ? 3.593 3.813 -29.156 1.00 90.94 619 THR A O 1
ATOM 4652 N N . ALA A 1 620 ? 3.959 4.339 -27.009 1.00 89.31 620 ALA A N 1
ATOM 4653 C CA . ALA A 1 620 ? 4.477 5.678 -27.253 1.00 89.31 620 ALA A CA 1
ATOM 4654 C C . ALA A 1 620 ? 5.320 6.158 -26.066 1.00 89.31 620 ALA A C 1
ATOM 4656 O O . ALA A 1 620 ? 5.178 5.675 -24.939 1.00 89.31 620 ALA A O 1
ATOM 4657 N N . VAL A 1 621 ? 6.183 7.140 -26.319 1.00 87.44 621 VAL A N 1
ATOM 4658 C CA . VAL A 1 621 ? 7.082 7.729 -25.325 1.00 87.44 621 VAL A CA 1
ATOM 4659 C C . VAL A 1 621 ? 6.826 9.231 -25.216 1.00 87.44 621 VAL A C 1
ATOM 4661 O O . VAL A 1 621 ? 6.696 9.920 -26.222 1.00 87.44 621 VAL A O 1
ATOM 4664 N N . GLY A 1 622 ? 6.818 9.764 -23.993 1.00 80.81 622 GLY A N 1
ATOM 4665 C CA . GLY A 1 622 ? 6.903 11.198 -23.732 1.00 80.81 622 GLY A CA 1
ATOM 4666 C C . GLY A 1 622 ? 5.717 12.008 -24.255 1.00 80.81 622 GLY A C 1
ATOM 4667 O O . GLY A 1 622 ? 4.687 12.055 -23.600 1.00 80.81 622 GLY A O 1
ATOM 4668 N N . ASP A 1 623 ? 5.896 12.707 -25.378 1.00 71.94 623 ASP A N 1
ATOM 4669 C CA . ASP A 1 623 ? 4.859 13.530 -26.021 1.00 71.94 623 ASP A CA 1
ATOM 4670 C C . ASP A 1 623 ? 3.944 12.718 -26.954 1.00 71.94 623 ASP A C 1
ATOM 4672 O O . ASP A 1 623 ? 2.960 13.243 -27.466 1.00 71.94 623 ASP A O 1
ATOM 4676 N N . GLY A 1 624 ? 4.271 11.441 -27.176 1.00 63.19 624 GLY A N 1
ATOM 4677 C CA . GLY A 1 624 ? 3.529 10.531 -28.041 1.00 63.19 624 GLY A CA 1
ATOM 4678 C C . GLY A 1 624 ? 3.658 10.821 -29.535 1.00 63.19 624 GLY A C 1
ATOM 4679 O O . GLY A 1 624 ? 2.949 10.195 -30.318 1.00 63.19 624 GLY A O 1
ATOM 4680 N N . VAL A 1 625 ? 4.539 11.746 -29.935 1.00 69.19 625 VAL A N 1
ATOM 4681 C CA . VAL A 1 625 ? 4.657 12.199 -31.330 1.00 69.19 625 VAL A CA 1
ATOM 4682 C C . VAL A 1 625 ? 6.100 12.158 -31.817 1.00 69.19 625 VAL A C 1
ATOM 4684 O O . VAL A 1 625 ? 6.381 11.515 -32.824 1.00 69.19 625 VAL A O 1
ATOM 4687 N N . THR A 1 626 ? 7.024 12.835 -31.132 1.00 72.75 626 THR A N 1
ATOM 4688 C CA . THR A 1 626 ? 8.405 13.008 -31.624 1.00 72.75 626 THR A CA 1
ATOM 4689 C C . THR A 1 626 ? 9.411 12.135 -30.887 1.00 72.75 626 THR A C 1
ATOM 4691 O O . THR A 1 626 ? 10.438 11.734 -31.445 1.00 72.75 626 THR A O 1
ATOM 4694 N N . ARG A 1 627 ? 9.109 11.804 -29.630 1.00 81.44 627 ARG A N 1
ATOM 4695 C CA . ARG A 1 627 ? 9.978 10.997 -28.779 1.00 81.44 627 ARG A CA 1
ATOM 4696 C C . ARG A 1 627 ? 9.803 9.519 -29.109 1.00 81.44 627 ARG A C 1
ATOM 4698 O O . ARG A 1 627 ? 8.708 8.969 -29.036 1.00 81.44 627 ARG A O 1
ATOM 4705 N N . ARG A 1 628 ? 10.914 8.870 -29.452 1.00 84.50 628 ARG A N 1
ATOM 4706 C CA . ARG A 1 628 ? 10.952 7.462 -29.882 1.00 84.50 628 ARG A CA 1
ATOM 4707 C C . ARG A 1 628 ? 11.444 6.534 -28.777 1.00 84.50 628 ARG A C 1
ATOM 4709 O O . ARG A 1 628 ? 10.949 5.415 -28.640 1.00 84.50 628 ARG A O 1
ATOM 4716 N N . VAL A 1 629 ? 12.390 7.018 -27.967 1.00 90.75 629 VAL A N 1
ATOM 4717 C CA . VAL A 1 629 ? 13.040 6.249 -26.900 1.00 90.75 629 VAL A CA 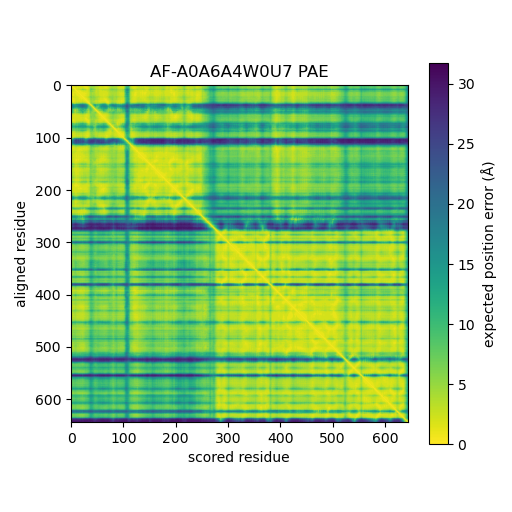1
ATOM 4718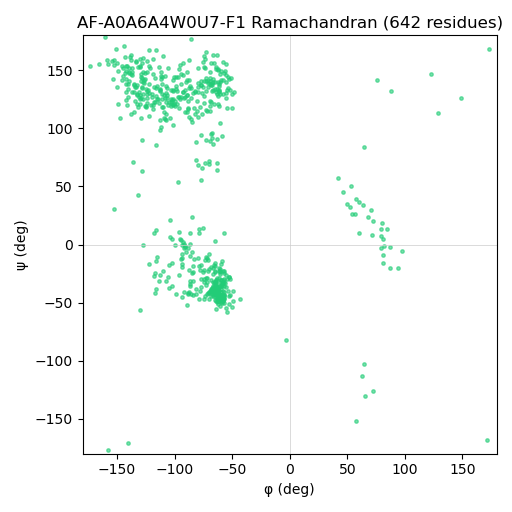 C C . VAL A 1 629 ? 13.140 7.081 -25.623 1.00 90.75 629 VAL A C 1
ATOM 4720 O O . VAL A 1 629 ? 13.496 8.259 -25.668 1.00 90.75 629 VAL A O 1
ATOM 4723 N N . ALA A 1 630 ? 12.852 6.459 -24.480 1.00 94.12 630 ALA A N 1
ATOM 4724 C CA . ALA A 1 630 ? 13.141 6.995 -23.154 1.00 94.12 630 ALA A CA 1
ATOM 4725 C C . ALA A 1 630 ? 14.016 6.020 -22.370 1.00 94.12 630 ALA A C 1
ATOM 4727 O O . ALA A 1 630 ? 13.717 4.833 -22.289 1.00 94.12 630 ALA A O 1
ATOM 4728 N N . VAL A 1 631 ? 15.069 6.521 -21.736 1.00 95.31 631 VAL A N 1
ATOM 4729 C CA . VAL A 1 631 ? 15.939 5.733 -20.865 1.00 95.31 631 VAL A CA 1
ATOM 4730 C C . VAL A 1 631 ? 15.784 6.236 -19.444 1.00 95.31 631 VAL A C 1
ATOM 4732 O O . VAL A 1 631 ? 16.068 7.398 -19.169 1.00 95.31 631 VAL A O 1
ATOM 4735 N N . THR A 1 632 ? 15.384 5.359 -18.532 1.00 96.25 632 THR A N 1
ATOM 4736 C CA . THR A 1 632 ? 15.504 5.595 -17.091 1.00 96.25 632 THR A CA 1
ATOM 4737 C C . THR A 1 632 ? 16.693 4.802 -16.585 1.00 96.25 632 THR A C 1
ATOM 4739 O O . THR A 1 632 ? 16.735 3.581 -16.748 1.00 96.25 632 THR A O 1
ATOM 4742 N N . ALA A 1 633 ? 17.667 5.485 -15.998 1.00 94.81 633 ALA A N 1
ATOM 4743 C CA . ALA A 1 633 ? 18.927 4.884 -15.603 1.00 94.81 633 ALA A CA 1
ATOM 4744 C C . ALA A 1 633 ? 19.276 5.194 -14.149 1.00 94.81 633 ALA A C 1
ATOM 4746 O O . ALA A 1 633 ? 19.048 6.304 -13.669 1.00 94.81 633 ALA A O 1
ATOM 4747 N N . LEU A 1 634 ? 19.881 4.217 -13.484 1.00 93.94 634 LEU A N 1
ATOM 4748 C CA . LEU A 1 634 ? 20.466 4.319 -12.153 1.00 93.94 634 LEU A CA 1
ATOM 4749 C C . LEU A 1 634 ? 21.898 3.798 -12.232 1.00 93.94 634 LEU A C 1
ATOM 4751 O O . LEU A 1 634 ? 22.136 2.741 -12.810 1.00 93.94 634 LEU A O 1
ATOM 4755 N N . ALA A 1 635 ? 22.846 4.507 -11.639 1.00 91.69 635 ALA A N 1
ATOM 4756 C CA . ALA A 1 635 ? 24.167 3.989 -11.358 1.00 91.69 635 ALA A CA 1
ATOM 4757 C C . ALA A 1 635 ? 24.473 4.109 -9.873 1.00 91.69 635 ALA A C 1
ATOM 4759 O O . ALA A 1 635 ? 24.286 5.166 -9.270 1.00 91.69 635 ALA A O 1
ATOM 4760 N N . MET A 1 636 ? 24.958 3.018 -9.296 1.00 87.38 636 MET A N 1
ATOM 4761 C CA . MET A 1 636 ? 25.320 2.971 -7.889 1.00 87.38 636 MET A CA 1
ATOM 4762 C C . MET A 1 636 ? 26.648 2.243 -7.722 1.00 87.38 636 MET A C 1
ATOM 4764 O O . MET A 1 636 ? 26.852 1.150 -8.257 1.00 87.38 636 MET A O 1
ATOM 4768 N N . ASP A 1 637 ? 27.545 2.870 -6.970 1.00 80.69 637 ASP A N 1
ATOM 4769 C CA . ASP A 1 637 ? 28.768 2.262 -6.463 1.00 80.69 637 ASP A CA 1
ATOM 4770 C C . ASP A 1 637 ? 28.685 2.225 -4.937 1.00 80.69 637 ASP A C 1
ATOM 4772 O O . ASP A 1 637 ? 29.122 3.137 -4.237 1.00 80.69 637 ASP A O 1
ATOM 4776 N N . ALA A 1 638 ? 28.061 1.177 -4.403 1.00 61.22 638 ALA A N 1
ATOM 4777 C CA . ALA A 1 638 ? 27.780 1.091 -2.973 1.00 61.22 638 ALA A CA 1
ATOM 4778 C C . ALA A 1 638 ? 29.012 0.664 -2.139 1.00 61.22 638 ALA A C 1
ATOM 4780 O O . ALA A 1 638 ? 28.865 0.299 -0.969 1.00 61.22 638 ALA A O 1
ATOM 4781 N N . ALA A 1 639 ? 30.228 0.682 -2.705 1.00 54.16 639 ALA A N 1
ATOM 4782 C CA . ALA A 1 639 ? 31.454 0.380 -1.974 1.00 54.16 639 ALA A CA 1
ATOM 4783 C C . ALA A 1 639 ? 31.687 1.416 -0.858 1.00 54.16 639 ALA A C 1
ATOM 4785 O O . ALA A 1 639 ? 32.340 2.442 -1.050 1.00 54.16 639 ALA A O 1
ATOM 4786 N N . ARG A 1 640 ? 31.169 1.133 0.344 1.00 49.19 640 ARG A N 1
ATOM 4787 C CA . ARG A 1 640 ? 31.615 1.776 1.581 1.00 49.19 640 ARG A CA 1
ATOM 4788 C C . ARG A 1 640 ? 33.045 1.315 1.858 1.00 49.19 640 ARG A C 1
ATOM 4790 O O . ARG A 1 640 ? 33.252 0.331 2.563 1.00 49.19 640 ARG A O 1
ATOM 4797 N N . GLU A 1 641 ? 34.040 2.051 1.375 1.00 39.56 641 GLU A N 1
ATOM 4798 C CA . GLU A 1 641 ? 35.267 2.158 2.161 1.00 39.56 641 GLU A CA 1
ATOM 4799 C C . GLU A 1 641 ? 34.905 2.957 3.414 1.00 39.56 641 GLU A C 1
ATOM 4801 O O . GLU A 1 641 ? 34.870 4.185 3.406 1.00 39.56 641 GLU A O 1
ATOM 4806 N N . LYS A 1 642 ? 34.600 2.252 4.507 1.00 41.22 642 LYS A N 1
ATOM 4807 C CA . LYS A 1 642 ? 34.866 2.820 5.825 1.00 41.22 642 LYS A CA 1
ATOM 4808 C C . LYS A 1 642 ? 36.375 3.052 5.890 1.00 41.22 642 LYS A C 1
ATOM 4810 O O . LYS A 1 642 ? 37.131 2.094 6.042 1.00 41.22 642 LYS A O 1
ATOM 4815 N N . ARG A 1 643 ? 36.803 4.302 5.763 1.00 33.41 643 ARG A N 1
ATOM 4816 C CA . ARG A 1 643 ? 37.999 4.775 6.452 1.00 33.41 643 ARG A CA 1
ATOM 4817 C C . ARG A 1 643 ? 37.535 5.798 7.478 1.00 33.41 643 ARG A C 1
ATOM 4819 O O . ARG A 1 643 ? 37.106 6.880 7.096 1.00 33.41 643 ARG A O 1
ATOM 4826 N N . ASP A 1 644 ? 37.601 5.318 8.717 1.00 31.45 644 ASP A N 1
ATOM 4827 C CA . ASP A 1 644 ? 37.555 5.983 10.023 1.00 31.45 644 ASP A CA 1
ATOM 4828 C C . ASP A 1 644 ? 36.279 6.725 10.442 1.00 31.45 644 ASP A C 1
ATOM 4830 O O . ASP A 1 644 ? 35.984 7.827 9.930 1.00 31.45 644 ASP A O 1
#

Solvent-accessible surface area (backbone atoms only — not comparable to full-atom values): 34190 Å² total; per-residue (Å²): 86,82,40,72,42,68,48,48,44,25,51,65,40,56,48,44,50,52,50,40,32,71,75,60,29,41,79,65,31,38,33,35,68,36,68,42,92,89,50,63,68,70,58,98,52,93,87,52,60,31,61,56,52,86,59,47,66,54,52,24,68,18,50,72,36,58,67,46,76,45,58,52,79,37,44,94,73,81,86,59,96,74,83,70,97,51,90,64,20,38,66,53,43,51,45,54,51,51,54,66,64,58,79,53,93,84,71,79,58,61,19,81,90,37,31,91,68,22,34,73,45,78,43,56,69,51,92,54,62,42,64,62,50,52,52,48,37,44,68,49,46,45,44,20,23,30,34,30,34,48,24,71,90,46,50,60,97,77,44,58,66,36,37,54,72,72,44,46,71,54,35,57,51,36,26,77,74,72,65,46,58,60,68,20,85,86,59,37,36,42,36,39,52,36,37,37,60,69,40,52,24,33,52,45,79,77,39,67,48,81,47,76,81,37,90,46,95,65,42,29,24,32,33,47,47,78,78,36,69,50,77,44,82,51,99,60,80,92,64,49,68,57,66,51,53,62,90,48,83,73,89,73,80,78,73,63,60,42,93,59,66,54,78,72,79,74,74,84,71,49,63,95,52,81,77,68,81,82,66,80,58,31,59,24,66,36,64,48,35,36,40,40,19,38,34,66,4,44,56,53,101,89,44,51,11,55,60,47,26,51,49,57,48,50,51,66,31,46,81,68,79,40,55,70,68,31,41,38,36,35,42,40,35,27,47,51,68,90,47,47,66,66,49,46,56,55,50,43,72,74,42,62,84,50,48,27,8,35,34,62,38,25,23,71,38,59,48,68,34,44,28,37,38,37,39,35,31,43,44,77,93,67,50,76,70,46,78,39,73,48,54,37,34,14,68,68,46,53,39,63,92,60,90,41,14,58,24,26,34,50,75,56,37,34,35,38,20,50,25,52,21,46,41,20,66,79,70,38,43,39,50,56,56,67,52,12,42,56,49,10,49,52,43,50,49,54,49,39,50,71,71,34,95,69,33,51,54,62,15,28,50,37,37,41,38,41,26,52,48,73,83,48,41,62,63,52,49,54,48,41,54,75,64,35,63,72,26,40,72,45,45,35,27,25,86,40,36,69,77,49,42,46,26,34,43,34,41,36,30,30,56,60,38,81,73,36,50,73,48,75,45,82,40,78,52,58,58,88,56,31,41,37,39,39,39,37,38,32,27,67,92,69,13,26,15,38,37,30,36,42,35,25,46,56,82,93,67,64,65,52,31,67,49,48,31,51,51,54,50,50,51,53,52,55,32,23,76,50,15,34,85,81,22,27,33,44,34,40,35,38,26,27,63,91,41,46,69,27,50,51,55,17,35,66,76,62,42,45,67,48,21,28,46,31,81,38,43,26,74,30,22,58,81,60,75,58,35,43,33,34,35,47,35,40,21,38,29,54,69,76,78,84,77,130

Secondary structure (DSSP, 8-state):
-EEEEE--SSHHHHHHHHHHHHTT-EEEEEEEEE--TTS-S----SSS--TTGGGTHHHHHHHT--EEEEE--SB----SSSPPP-TTBHHHHHHHHHHHHTTSS------HHHHTTTPPPB-TTTT--HHHHHHHHHHTT-EEEEEEE-STT--HHHHTT-BHHHHHHHHHHHHHHH---TT-TTSSEEEEEEE-TT-SEEEEEEEEEEEEEE--SSS-EEEEEEEEEEEEE-S-TT--HHHHTTT----S--PPBPSSPPP-----PPP----PPPPPPEEEEETTEEEEEEEEEE-BTTB-HHHHHHHHHHHHHHTTT--GGGEEEEEEEES-GGGHHHHHHHHHHHH-S---EEEEEE--PPTTEEEEEEEEEE-TTS--EEEE---SB-SSSPPP-SSSBSEEEETTEEEE--EE-B-TTT--BBSSHHHHHHHHHHHHHHHHHHH-TT--GGGEEEEEEEESSGGGHHHHHHHHHHH-TTSEEEEEE-S--GGG-SEEEEEEEETTGGG-EEEEEEEEEEETTEEEEEEEEEETTTTEEEEEEEEEE-SSS---HHHHHHHHHHHHHHHHHHH-TTPEEEEEEEEEGGGHHHHHHHHHHH-BTTEEEEEEEESEETTSSSEEEEEEEEEE--------

Radius of gyration: 28.28 Å; Cα contacts (8 Å, |Δi|>4): 1470; chains: 1; bounding box: 77×48×84 Å

pLDDT: mean 85.64, std 13.5, range [31.45, 98.12]

InterPro domains:
  IPR002761 Diphthamide synthase domain [cd01994] (2-203)
  IPR006175 YjgF/YER057c/UK114 family [PF01042] (397-505)
  IPR014729 Rossmann-like alpha/beta/alpha sandwich fold [G3DSA:3.40.50.620] (1-108)
  IPR030662 Diphthine--ammonia ligase/Uncharacterised protein MJ0570 [PTHR12196] (114-515)
  IPR035959 RutC-like superfamily [G3DSA:3.30.1330.40] (275-383)
  IPR035959 RutC-like superfamily [G3DSA:3.30.1330.40] (384-510)
  IPR035959 RutC-like superfamily [SSF55298] (287-379)
  IPR035959 RutC-like superfamily [SSF55298] (386-510)
  IPR060003 Diphthamide synthase, N-terminal domain [PF01902] (1-75)
  IPR060338 Diphthamide synthase, C-terminal domain [PF28410] (131-218)

Nearest PDB structures (foldseek):
  2d13-assembly1_A  TM=8.425E-01  e=4.465E-14  Pyrococcus horikoshii
  3k0t-assembly1_B  TM=9.008E-01  e=6.776E-10  Pseudomonas syringae pv. tomato
  1jd1-assembly1_F  TM=9.072E-01  e=2.465E-09  Saccharomyces cerevisiae
  3mqw-assembly1_B  TM=8.987E-01  e=2.940E-09  Entamoeba histolytica
  3i7t-assembly1_A  TM=8.324E-01  e=4.857E-07  Mycobacterium tuberculosis H37Rv

Organism: Amphibalanus amphitrite (NCBI:txid1232801)

Foldseek 3Di:
DEDEQEDQLFLQSVVLVLLCVVLVYADAAYEYEEADPPDDQDDPAQPGRSFPPVCVVVQCVQLVHYYFYDYQQAHCPDPDPADDDDPRHSLVRVVVRVVVVPVDDDAADDDRSCGVVRDFFANACPPDQQLVVLVLSVLQVQFKAWFKAFDFQDDCVPGGRDTSVRCQVSLVVCCVVPVHRSNCSSVRIGIGGQDGLSTQWGKDQPDKDKDWPAPDPGTTIIGIDRPDMDIGGDPPPPDGSNRSSPPRDDPDDDFAFDPALPPLDDDPQQPPDPDDDQDQWFWADFQQKIKIDWQFFFDDDNDGRLNNSVVSVQVSQVVVVHHLLQWAEKEKEFQGLVCVVVSQVVVCVRNPPRAHAYEYAYFSDHPRTGMTMITMGGHPVRFDKDFAADRHQYQQAAGDPGRHTCWIDGPQKIWGHKFWQARSNNRGHGPDQLNRLVNRVSNVQSSQVVRDVLGGLLQWAAKEKEFQDLVVLVSSVVVCCVRNVLYAYWYFHANADHSRGGMIMTTMGGSVSVVKDKDWDQDPPPPVQKGKTKIKIADLVQLKIKIKIWIFHDDPGEDALSSLLVVLVVVVVVGCVGSPVQWAKEKEKEFAPVRVVSNVSSQVNNGDNRYGYYYTYGNAIRSRPGTGMMMIMMTHNNDPPPDD